Protein AF-A0A936LSL5-F1 (afdb_monomer)

Mean predicted aligned error: 11.18 Å

Structure (mmCIF, N/CA/C/O backbone):
data_AF-A0A936LSL5-F1
#
_entry.id   AF-A0A936LSL5-F1
#
loop_
_atom_site.group_PDB
_atom_site.id
_atom_site.type_symbol
_atom_site.label_atom_id
_atom_site.label_alt_id
_atom_site.label_comp_id
_atom_site.label_asym_id
_atom_site.label_entity_id
_atom_site.label_seq_id
_atom_site.pdbx_PDB_ins_code
_atom_site.Cartn_x
_atom_site.Cartn_y
_atom_site.Cartn_z
_atom_site.occupancy
_atom_site.B_iso_or_equiv
_atom_site.auth_seq_id
_atom_site.auth_comp_id
_atom_site.auth_asym_id
_atom_site.auth_atom_id
_atom_site.pdbx_PDB_model_num
ATOM 1 N N . MET A 1 1 ? -63.411 39.961 -0.192 1.00 33.59 1 MET A N 1
ATOM 2 C CA . MET A 1 1 ? -64.465 40.059 0.839 1.00 33.59 1 MET A CA 1
ATOM 3 C C . MET A 1 1 ? -64.923 38.645 1.186 1.00 33.59 1 MET A C 1
ATOM 5 O O . MET A 1 1 ? -65.526 38.036 0.323 1.00 33.59 1 MET A O 1
ATOM 9 N N . ARG A 1 2 ? -64.623 38.194 2.422 1.00 32.59 2 ARG A N 1
ATOM 10 C CA . ARG A 1 2 ? -65.237 37.090 3.214 1.00 32.59 2 ARG A CA 1
ATOM 11 C C . ARG A 1 2 ? -65.146 35.628 2.701 1.00 32.59 2 ARG A C 1
ATOM 13 O O . ARG A 1 2 ? -65.226 35.424 1.506 1.00 32.59 2 ARG A O 1
ATOM 20 N N . LEU A 1 3 ? -65.138 34.549 3.505 1.00 36.19 3 LEU A N 1
ATOM 21 C CA . LEU A 1 3 ? -64.730 34.186 4.889 1.00 36.19 3 LEU A CA 1
ATOM 22 C C . LEU A 1 3 ? -65.270 32.749 5.170 1.00 36.19 3 LEU A C 1
ATOM 24 O O . LEU A 1 3 ? -66.393 32.483 4.761 1.00 36.19 3 LEU A O 1
ATOM 28 N N . TYR A 1 4 ? -64.536 31.939 5.960 1.00 38.62 4 TYR A N 1
ATOM 29 C CA . TYR A 1 4 ? -64.978 30.810 6.838 1.00 38.62 4 TYR A CA 1
ATOM 30 C C . TYR A 1 4 ? -65.554 29.495 6.243 1.00 38.62 4 TYR A C 1
ATOM 32 O O . TYR A 1 4 ? -66.247 29.536 5.241 1.00 38.62 4 TYR A O 1
ATOM 40 N N . TRP A 1 5 ? -65.463 28.291 6.846 1.00 34.94 5 TRP A N 1
ATOM 41 C CA . TRP A 1 5 ? -64.572 27.538 7.773 1.00 34.94 5 TRP A CA 1
ATOM 42 C C . TRP A 1 5 ? -65.214 26.125 7.954 1.00 34.94 5 TRP A C 1
ATOM 44 O O . TRP A 1 5 ? -66.433 26.031 7.916 1.00 34.94 5 TRP A O 1
ATOM 54 N N . PHE A 1 6 ? -64.389 25.083 8.167 1.00 34.59 6 PHE A N 1
ATOM 55 C CA . PHE A 1 6 ? -64.556 23.821 8.946 1.00 34.59 6 PHE A CA 1
ATOM 56 C C . PHE A 1 6 ? -65.908 23.066 9.096 1.00 34.59 6 PHE A C 1
ATOM 58 O O . PHE A 1 6 ? -66.923 23.654 9.443 1.00 34.59 6 PHE A O 1
ATOM 65 N N . ILE A 1 7 ? -65.856 21.716 9.080 1.00 29.69 7 ILE A N 1
ATOM 66 C CA . ILE A 1 7 ? -65.974 20.836 10.281 1.00 29.69 7 ILE A CA 1
ATOM 67 C C . ILE A 1 7 ? -65.679 19.360 9.929 1.00 29.69 7 ILE A C 1
ATOM 69 O O . ILE A 1 7 ? -66.137 18.831 8.920 1.00 29.69 7 ILE A O 1
ATOM 73 N N . ALA A 1 8 ? -64.900 18.721 10.808 1.00 30.81 8 ALA A N 1
ATOM 74 C CA . ALA A 1 8 ? -64.526 17.311 10.826 1.00 30.81 8 ALA A CA 1
ATOM 75 C C . ALA A 1 8 ? -65.552 16.462 11.600 1.00 30.81 8 ALA A C 1
ATOM 77 O O . ALA A 1 8 ? -66.074 16.893 12.627 1.00 30.81 8 ALA A O 1
ATOM 78 N N . PHE A 1 9 ? -65.792 15.239 11.124 1.00 30.30 9 PHE A N 1
ATOM 79 C CA . PHE A 1 9 ? -66.600 14.215 11.787 1.00 30.30 9 PHE A CA 1
ATOM 80 C C . PHE A 1 9 ? -65.730 13.408 12.760 1.00 30.30 9 PHE A C 1
ATOM 82 O O . PHE A 1 9 ? -64.718 12.829 12.366 1.00 30.30 9 PHE A O 1
ATOM 89 N N . SER A 1 10 ? -66.138 13.351 14.024 1.00 29.14 10 SER A N 1
ATOM 90 C CA . SER A 1 10 ? -65.614 12.435 15.034 1.00 29.14 10 SER A CA 1
ATOM 91 C C . SER A 1 10 ? -66.342 11.089 14.943 1.00 29.14 10 SER A C 1
ATOM 93 O O . SER A 1 10 ? -67.565 11.025 15.034 1.00 29.14 10 SER A O 1
ATOM 95 N N . CYS A 1 11 ? -65.589 9.998 14.793 1.00 28.84 11 CYS A N 1
ATOM 96 C CA . CYS A 1 11 ? -66.061 8.645 15.084 1.00 28.84 11 CYS A CA 1
ATOM 97 C C . CYS A 1 11 ? -65.315 8.126 16.314 1.00 28.84 11 CYS A C 1
ATOM 99 O O . CYS A 1 11 ? -64.089 8.034 16.328 1.00 28.84 11 CYS A O 1
ATOM 101 N N . LEU A 1 12 ? -66.095 7.832 17.352 1.00 31.09 12 LEU A N 1
ATOM 102 C CA . LEU A 1 12 ? -65.692 7.151 18.574 1.00 31.09 12 LEU A CA 1
ATOM 103 C C . LEU A 1 12 ? -65.270 5.712 18.246 1.00 31.09 12 LEU A C 1
ATOM 105 O O . LEU A 1 12 ? -66.096 4.916 17.808 1.00 31.09 12 LEU A O 1
ATOM 109 N N . TYR A 1 13 ? -64.008 5.379 18.507 1.00 31.16 13 TYR A N 1
ATOM 110 C CA . TYR A 1 13 ? -63.568 4.000 18.709 1.00 31.16 13 TYR A CA 1
ATOM 111 C C . TYR A 1 13 ? -63.513 3.742 20.216 1.00 31.16 13 TYR A C 1
ATOM 113 O O . TYR A 1 13 ? -62.806 4.435 20.948 1.00 31.16 13 TYR A O 1
ATOM 121 N N . PHE A 1 14 ? -64.277 2.754 20.677 1.00 33.00 14 PHE A N 1
ATOM 122 C CA . PHE A 1 14 ? -64.115 2.166 22.002 1.00 33.00 14 PHE A CA 1
ATOM 123 C C . PHE A 1 14 ? -62.754 1.460 22.043 1.00 33.00 14 PHE A C 1
ATOM 125 O O . PHE A 1 14 ? -62.559 0.455 21.365 1.00 33.00 14 PHE A O 1
ATOM 132 N N . ALA A 1 15 ? -61.811 2.001 22.812 1.00 32.03 15 ALA A N 1
ATOM 133 C CA . ALA A 1 15 ? -60.589 1.302 23.180 1.00 32.03 15 ALA A CA 1
ATOM 134 C C . ALA A 1 15 ? -60.827 0.616 24.529 1.00 32.03 15 ALA A C 1
ATOM 136 O O . ALA A 1 15 ? -61.001 1.284 25.549 1.00 32.03 15 ALA A O 1
ATOM 137 N N . GLU A 1 16 ? -60.840 -0.716 24.538 1.00 34.38 16 GLU A N 1
ATOM 138 C CA . GLU A 1 16 ? -60.558 -1.466 25.758 1.00 34.38 16 GLU A CA 1
ATOM 139 C C . GLU A 1 16 ? -59.163 -1.044 26.235 1.00 34.38 16 GLU A C 1
ATOM 141 O O . GLU A 1 16 ? -58.178 -1.169 25.505 1.00 34.38 16 GLU A O 1
ATOM 146 N N . SER A 1 17 ? -59.066 -0.483 27.440 1.00 37.00 17 SER A N 1
ATOM 147 C CA . SER A 1 17 ? -57.780 -0.120 28.026 1.00 37.00 17 SER A CA 1
ATOM 148 C C . SER A 1 17 ? -57.038 -1.394 28.438 1.00 37.00 17 SER A C 1
ATOM 150 O O . SER A 1 17 ? -57.073 -1.804 29.599 1.00 37.00 17 SER A O 1
ATOM 152 N N . THR A 1 18 ? -56.355 -2.047 27.500 1.00 48.03 18 THR A N 1
ATOM 153 C CA . THR A 1 18 ? -55.275 -2.965 27.865 1.00 48.03 18 THR A CA 1
ATOM 154 C C . THR A 1 18 ? -54.198 -2.123 28.533 1.00 48.03 18 THR A C 1
ATOM 156 O O . THR A 1 18 ? -53.602 -1.265 27.882 1.00 48.03 18 THR A O 1
ATOM 159 N N . SER A 1 19 ? -53.981 -2.303 29.835 1.00 50.12 19 SER A N 1
ATOM 160 C CA . SER A 1 19 ? -52.859 -1.661 30.514 1.00 50.12 19 SER A CA 1
ATOM 161 C C . SER A 1 19 ? -51.554 -2.157 29.881 1.00 50.12 19 SER A C 1
ATOM 163 O O . SER A 1 19 ? -51.333 -3.359 29.716 1.00 50.12 19 SER A O 1
ATOM 165 N N . GLN A 1 20 ? -50.721 -1.214 29.451 1.00 69.62 20 GLN A N 1
ATOM 166 C CA . GLN A 1 20 ? -49.483 -1.461 28.719 1.00 69.62 20 GLN A CA 1
ATOM 167 C C . GLN A 1 20 ? -48.335 -0.807 29.490 1.00 69.62 20 GLN A C 1
ATOM 169 O O . GLN A 1 20 ? -48.464 0.338 29.922 1.00 69.62 20 GLN A O 1
ATOM 174 N N . GLY A 1 21 ? -47.242 -1.543 29.689 1.00 76.75 21 GLY A N 1
ATOM 175 C CA . GLY A 1 21 ? -46.020 -1.036 30.318 1.00 76.75 21 GLY A CA 1
ATOM 176 C C . GLY A 1 21 ? -44.911 -0.854 29.285 1.00 76.75 21 GLY A C 1
ATOM 177 O O . GLY A 1 21 ? -44.842 -1.604 28.307 1.00 76.75 21 GLY A O 1
ATOM 178 N N . LYS A 1 22 ? -44.031 0.127 29.493 1.00 88.94 22 LYS A N 1
ATOM 179 C CA . LYS A 1 22 ? -42.814 0.298 28.691 1.00 88.94 22 LYS A CA 1
ATOM 180 C C . LYS A 1 22 ? -41.751 -0.705 29.144 1.00 88.94 22 LYS A C 1
ATOM 182 O O . LYS A 1 22 ? -41.465 -0.799 30.336 1.00 88.94 22 LYS A O 1
ATOM 187 N N . LEU A 1 23 ? -41.125 -1.416 28.210 1.00 90.38 23 LEU A N 1
ATOM 188 C CA . LEU A 1 23 ? -39.948 -2.244 28.488 1.00 90.38 23 LEU A CA 1
ATOM 189 C C . LEU A 1 23 ? -38.688 -1.510 28.036 1.00 90.38 23 LEU A C 1
ATOM 191 O O . LEU A 1 23 ? -38.592 -1.061 26.894 1.00 90.38 23 LEU A O 1
ATOM 195 N N . ILE A 1 24 ? -37.718 -1.407 28.935 1.00 92.81 24 ILE A N 1
ATOM 196 C CA . ILE A 1 24 ? -36.381 -0.892 28.664 1.00 92.81 24 ILE A CA 1
ATOM 197 C C . ILE A 1 24 ? -35.403 -2.036 28.918 1.00 92.81 24 ILE A C 1
ATOM 199 O O . ILE A 1 24 ? -35.334 -2.553 30.032 1.00 92.81 24 ILE A O 1
ATOM 203 N N . LEU A 1 25 ? -34.653 -2.436 27.898 1.00 92.69 25 LEU A N 1
ATOM 204 C CA . LEU A 1 25 ? -33.562 -3.393 28.049 1.00 92.69 25 LEU A CA 1
ATOM 205 C C . LEU A 1 25 ? -32.244 -2.644 27.933 1.00 92.69 25 LEU A C 1
ATOM 207 O O . LEU A 1 25 ? -32.040 -1.890 26.987 1.00 92.69 25 LEU A O 1
ATOM 211 N N . GLN A 1 26 ? -31.370 -2.854 28.906 1.00 94.31 26 GLN A N 1
ATOM 212 C CA . GLN A 1 26 ? -29.969 -2.463 28.852 1.00 94.31 26 GLN A CA 1
ATOM 213 C C . GLN A 1 26 ? -29.173 -3.729 28.541 1.00 94.31 26 GLN A C 1
ATOM 215 O O . GLN A 1 26 ? -29.313 -4.706 29.274 1.00 94.31 26 GLN A O 1
ATOM 220 N N . ILE A 1 27 ? -28.388 -3.742 27.467 1.00 90.56 27 ILE A N 1
ATOM 221 C CA . ILE A 1 27 ? -27.631 -4.920 27.037 1.00 90.56 27 ILE A CA 1
ATOM 222 C C . ILE A 1 27 ? -26.148 -4.578 26.983 1.00 90.56 27 ILE A C 1
ATOM 224 O O . ILE A 1 27 ? -25.691 -3.865 26.088 1.00 90.56 27 ILE A O 1
ATOM 228 N N . ASP A 1 28 ? -25.403 -5.127 27.935 1.00 87.62 28 ASP A N 1
ATOM 229 C CA . ASP A 1 28 ? -23.969 -4.901 28.085 1.00 87.62 28 ASP A CA 1
ATOM 230 C C . ASP A 1 28 ? -23.212 -6.235 28.113 1.00 87.62 28 ASP A C 1
ATOM 232 O O . ASP A 1 28 ? -23.801 -7.312 28.232 1.00 87.62 28 ASP A O 1
ATOM 236 N N . ASP A 1 29 ? -21.891 -6.180 27.987 1.00 80.25 29 ASP A N 1
ATOM 237 C CA . ASP A 1 29 ? -21.033 -7.310 28.318 1.00 80.25 29 ASP A CA 1
ATOM 238 C C . ASP A 1 29 ? -20.763 -7.412 29.831 1.00 80.25 29 ASP A C 1
ATOM 240 O O . ASP A 1 29 ? -21.242 -6.610 30.641 1.00 80.25 29 ASP A O 1
ATOM 244 N N . MET A 1 30 ? -19.996 -8.431 30.222 1.00 77.75 30 MET A N 1
ATOM 245 C CA . MET A 1 30 ? -19.617 -8.674 31.620 1.00 77.75 30 MET A CA 1
ATOM 246 C C . MET A 1 30 ? -18.790 -7.528 32.239 1.00 77.75 30 MET A C 1
ATOM 248 O O . MET A 1 30 ? -18.755 -7.410 33.463 1.00 77.75 30 MET A O 1
ATOM 252 N N . ASP A 1 31 ? -18.196 -6.655 31.417 1.00 68.44 31 ASP A N 1
ATOM 253 C CA . ASP A 1 31 ? -17.404 -5.488 31.824 1.00 68.44 31 ASP A CA 1
ATOM 254 C C . ASP A 1 31 ? -18.213 -4.173 31.778 1.00 68.44 31 ASP A C 1
ATOM 256 O O . ASP A 1 31 ? -17.691 -3.083 32.044 1.00 68.44 31 ASP A O 1
ATOM 260 N N . ASN A 1 32 ? -19.523 -4.266 31.518 1.00 76.50 32 ASN A N 1
ATOM 261 C CA . ASN A 1 32 ? -20.455 -3.154 31.314 1.00 76.50 32 ASN A CA 1
ATOM 262 C C . ASN A 1 32 ? -20.155 -2.304 30.065 1.00 76.50 32 ASN A C 1
ATOM 264 O O . ASN A 1 32 ? -20.473 -1.109 30.042 1.00 76.50 32 ASN A O 1
ATOM 268 N N . ALA A 1 33 ? -19.520 -2.873 29.038 1.00 68.69 33 ALA A N 1
ATOM 269 C CA . ALA A 1 33 ? -19.453 -2.237 27.730 1.00 68.69 33 ALA A CA 1
ATOM 270 C C . ALA A 1 33 ? -20.728 -2.562 26.927 1.00 68.69 33 ALA A C 1
ATOM 272 O O . ALA A 1 33 ? -21.125 -3.725 26.840 1.00 68.69 33 ALA A O 1
ATOM 273 N N . PRO A 1 34 ? -21.371 -1.563 26.305 1.00 75.19 34 PRO A N 1
ATOM 274 C CA . PRO A 1 34 ? -22.658 -1.764 25.655 1.00 75.19 34 PRO A CA 1
ATOM 275 C C . PRO A 1 34 ? -22.556 -2.592 24.374 1.00 75.19 34 PRO A C 1
ATOM 277 O O . PRO A 1 34 ? -21.627 -2.417 23.577 1.00 75.19 34 PRO A O 1
ATOM 280 N N . PHE A 1 35 ? -23.550 -3.450 24.136 1.00 76.06 35 PHE A N 1
ATOM 281 C CA . PHE A 1 35 ? -23.786 -4.048 22.823 1.00 76.06 35 PHE A CA 1
ATOM 282 C C . PHE A 1 35 ? -24.622 -3.096 21.976 1.00 76.06 35 PHE A C 1
ATOM 284 O O . PHE A 1 35 ? -25.799 -2.877 22.248 1.00 76.06 35 PHE A O 1
ATOM 291 N N . GLN A 1 36 ? -24.011 -2.523 20.943 1.00 77.25 36 GLN A N 1
ATOM 292 C CA . GLN A 1 36 ? -24.624 -1.495 20.104 1.00 77.25 36 GLN A CA 1
ATOM 293 C C . GLN A 1 36 ? -25.173 -2.098 18.812 1.00 77.25 36 GLN A C 1
ATOM 295 O O . GLN A 1 36 ? -24.526 -2.956 18.213 1.00 77.25 36 GLN A O 1
ATOM 300 N N . ASN A 1 37 ? -26.321 -1.593 18.356 1.00 77.06 37 ASN A N 1
ATOM 301 C CA . ASN A 1 37 ? -26.946 -1.953 17.086 1.00 77.06 37 ASN A CA 1
ATOM 302 C C . ASN A 1 37 ? -27.209 -3.462 16.910 1.00 77.06 37 ASN A C 1
ATOM 304 O O . ASN A 1 37 ? -27.134 -3.974 15.794 1.00 77.06 37 ASN A O 1
ATOM 308 N N . ILE A 1 38 ? -27.507 -4.169 18.004 1.00 77.69 38 ILE A N 1
ATOM 309 C CA . ILE A 1 38 ? -27.928 -5.577 17.971 1.00 77.69 38 ILE A CA 1
ATOM 310 C C . ILE A 1 38 ? -29.455 -5.666 17.970 1.00 77.69 38 ILE A C 1
ATOM 312 O O . ILE A 1 38 ? -30.121 -4.833 18.593 1.00 77.69 38 ILE A O 1
ATOM 316 N N . GLU A 1 39 ? -30.013 -6.635 17.243 1.00 90.44 39 GLU A N 1
ATOM 317 C CA . GLU A 1 39 ? -31.463 -6.795 17.114 1.00 90.44 39 GLU A CA 1
ATOM 318 C C . GLU A 1 39 ? -32.031 -7.475 18.364 1.00 90.44 39 GLU A C 1
ATOM 320 O O . GLU A 1 39 ? -31.536 -8.499 18.834 1.00 90.44 39 GLU A O 1
ATOM 325 N N . VAL A 1 40 ? -33.102 -6.904 18.906 1.00 91.44 40 VAL A N 1
ATOM 326 C CA . VAL A 1 40 ? -33.863 -7.490 20.005 1.00 91.44 40 VAL A CA 1
ATOM 327 C C . VAL A 1 40 ? -35.307 -7.646 19.567 1.00 91.44 40 VAL A C 1
ATOM 329 O O . VAL A 1 40 ? -35.948 -6.677 19.155 1.00 91.44 40 VAL A O 1
ATOM 332 N N . GLU A 1 41 ? -35.833 -8.860 19.685 1.00 92.31 41 GLU A N 1
ATOM 333 C CA . GLU A 1 41 ? -37.185 -9.216 19.275 1.00 92.31 41 GLU A CA 1
ATOM 334 C C . GLU A 1 41 ? -38.006 -9.754 20.451 1.00 92.31 41 GLU A C 1
ATOM 336 O O . GLU A 1 41 ? -37.579 -10.658 21.169 1.00 92.31 41 GLU A O 1
ATOM 341 N N . ILE A 1 42 ? -39.233 -9.254 20.612 1.00 90.62 42 ILE A N 1
ATOM 342 C CA . ILE A 1 42 ? -40.256 -9.934 21.416 1.00 90.62 42 ILE A CA 1
ATOM 343 C C . ILE A 1 42 ? -41.004 -10.902 20.505 1.00 90.62 42 ILE A C 1
ATOM 345 O O . ILE A 1 42 ? -41.905 -10.498 19.767 1.00 90.62 42 ILE A O 1
ATOM 349 N N . VAL A 1 43 ? -40.643 -12.182 20.585 1.00 84.44 43 VAL A N 1
ATOM 350 C CA . VAL A 1 43 ? -40.999 -13.216 19.597 1.00 84.44 43 VAL A CA 1
ATOM 351 C C . VAL A 1 43 ? -42.512 -13.346 19.412 1.00 84.44 43 VAL A C 1
ATOM 353 O O . VAL A 1 43 ? -43.010 -13.375 18.291 1.00 84.44 43 VAL A O 1
ATOM 356 N N . GLN A 1 44 ? -43.276 -13.380 20.508 1.00 88.88 44 GLN A N 1
ATOM 357 C CA . GLN A 1 44 ? -44.735 -13.537 20.446 1.00 88.88 44 GLN A CA 1
ATOM 358 C C . GLN A 1 44 ? -45.451 -12.317 19.850 1.00 88.88 44 GLN A C 1
ATOM 360 O O . GLN A 1 44 ? -46.579 -12.449 19.384 1.00 88.88 44 GLN A O 1
ATOM 365 N N . LEU A 1 45 ? -44.828 -11.135 19.898 1.00 87.00 45 LEU A N 1
ATOM 366 C CA . LEU A 1 45 ? -45.404 -9.886 19.396 1.00 87.00 45 LEU A CA 1
ATOM 367 C C . LEU A 1 45 ? -44.811 -9.462 18.046 1.00 87.00 45 LEU A C 1
ATOM 369 O O . LEU A 1 45 ? -45.302 -8.500 17.463 1.00 87.00 45 LEU A O 1
ATOM 373 N N . GLN A 1 46 ? -43.763 -10.147 17.570 1.00 87.12 46 GLN A N 1
ATOM 374 C CA . GLN A 1 46 ? -43.001 -9.801 16.362 1.00 87.12 46 GLN A CA 1
ATOM 375 C C . GLN A 1 46 ? -42.519 -8.339 16.356 1.00 87.12 46 GLN A C 1
ATOM 377 O O . GLN A 1 46 ? -42.409 -7.694 15.313 1.00 87.12 46 GLN A O 1
ATOM 382 N N . LEU A 1 47 ? -42.255 -7.789 17.544 1.00 86.44 47 LEU A N 1
ATOM 383 C CA . LEU A 1 47 ? -41.739 -6.434 17.709 1.00 86.44 47 LEU A CA 1
ATOM 384 C C . LEU A 1 47 ? -40.219 -6.492 17.754 1.00 86.44 47 LEU A C 1
ATOM 386 O O . LEU A 1 47 ? -39.673 -7.178 18.616 1.00 86.44 47 LEU A O 1
ATOM 390 N N . LYS A 1 48 ? -39.559 -5.734 16.875 1.00 88.56 48 LYS A N 1
ATOM 391 C CA . LYS A 1 48 ? -38.098 -5.668 16.750 1.00 88.56 48 LYS A CA 1
ATOM 392 C C . LYS A 1 48 ? -37.587 -4.263 17.035 1.00 88.56 48 LYS A C 1
ATOM 394 O O . LYS A 1 48 ? -38.140 -3.287 16.525 1.00 88.56 48 LYS A O 1
ATOM 399 N N . VAL A 1 49 ? -36.534 -4.158 17.840 1.00 88.44 49 VAL A N 1
ATOM 400 C CA . VAL A 1 49 ? -35.847 -2.899 18.156 1.00 88.44 49 VAL A CA 1
ATOM 401 C C . VAL A 1 49 ? -34.346 -3.164 18.233 1.00 88.44 49 VAL A C 1
ATOM 403 O O . VAL A 1 49 ? -33.926 -4.172 18.790 1.00 88.44 49 VAL A O 1
ATOM 406 N N . PHE A 1 50 ? 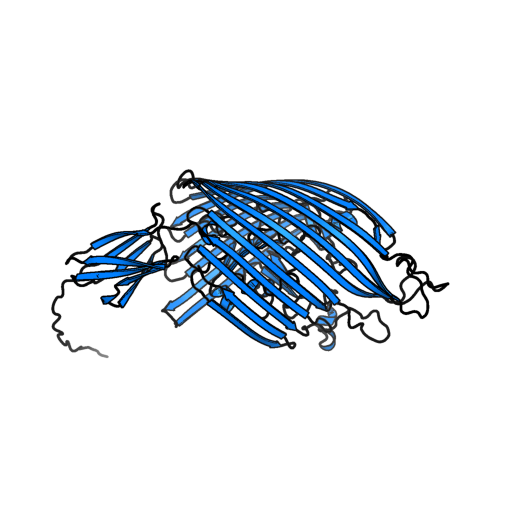-33.537 -2.246 17.709 1.00 80.50 50 PHE A N 1
ATOM 407 C CA . PHE A 1 50 ? -32.080 -2.299 17.832 1.00 80.50 50 PHE A CA 1
ATOM 408 C C . PHE A 1 50 ? -31.606 -1.555 19.081 1.00 80.50 50 PHE A C 1
ATOM 410 O O . PHE A 1 50 ? -32.201 -0.544 19.469 1.00 80.50 50 PHE A O 1
ATOM 417 N N . THR A 1 51 ? -30.530 -2.028 19.707 1.00 82.44 51 THR A N 1
ATOM 418 C CA . THR A 1 51 ? -29.879 -1.287 20.795 1.00 82.44 51 THR A CA 1
ATOM 419 C C . THR A 1 51 ? -29.203 -0.010 20.291 1.00 82.44 51 THR A C 1
ATOM 421 O O . THR A 1 51 ? -28.629 0.033 19.202 1.00 82.44 51 THR A O 1
ATOM 424 N N . ASP A 1 52 ? -29.256 1.050 21.094 1.00 74.56 52 ASP A N 1
ATOM 425 C CA . ASP A 1 52 ? -28.578 2.314 20.818 1.00 74.56 52 ASP A CA 1
ATOM 426 C C . ASP A 1 52 ? -27.074 2.272 21.176 1.00 74.56 52 ASP A C 1
ATOM 428 O O . ASP A 1 52 ? -26.517 1.241 21.555 1.00 74.56 52 ASP A O 1
ATOM 432 N N . LEU A 1 53 ? -26.384 3.416 21.069 1.00 66.56 53 LEU A N 1
ATOM 433 C CA . LEU A 1 53 ? -24.953 3.539 21.399 1.00 66.56 53 LEU A CA 1
ATOM 434 C C . LEU A 1 53 ? -24.632 3.252 22.875 1.00 66.56 53 LEU A C 1
ATOM 436 O O . LEU A 1 53 ? -23.478 2.998 23.224 1.00 66.56 53 LEU A O 1
ATOM 440 N N . LYS A 1 54 ? -25.636 3.317 23.748 1.00 77.69 54 LYS A N 1
ATOM 441 C CA . LYS A 1 54 ? -25.518 2.997 25.167 1.00 77.69 54 LYS A CA 1
ATOM 442 C C . LYS A 1 54 ? -25.953 1.566 25.451 1.00 77.69 54 LYS A C 1
ATOM 444 O O . LYS A 1 54 ? -25.983 1.218 26.617 1.00 77.69 54 LYS A O 1
ATOM 449 N N . GLY A 1 55 ? -26.265 0.750 24.443 1.00 80.75 55 GLY A N 1
ATOM 450 C CA . GLY A 1 55 ? -26.725 -0.627 24.630 1.00 80.75 55 GLY A CA 1
ATOM 451 C C . GLY A 1 55 ? -28.191 -0.725 25.047 1.00 80.75 55 GLY A C 1
ATOM 452 O O . GLY A 1 55 ? -28.644 -1.794 25.448 1.00 80.75 55 GLY A O 1
ATOM 453 N N . GLN A 1 56 ? -28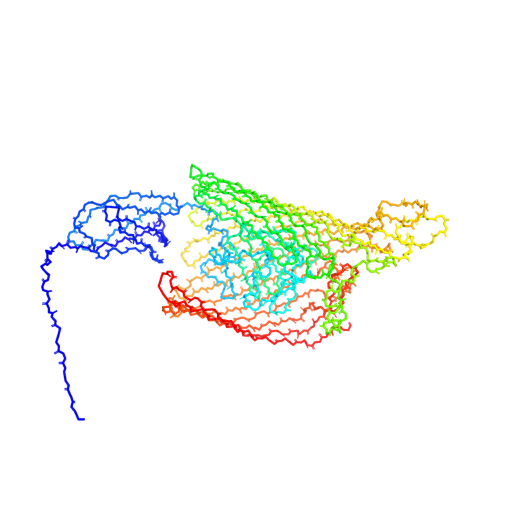.949 0.370 24.966 1.00 93.19 56 GLN A N 1
ATOM 454 C CA . GLN A 1 56 ? -30.336 0.413 25.406 1.00 93.19 56 GLN A CA 1
ATOM 455 C C . GLN A 1 56 ? -31.290 0.183 24.231 1.00 93.19 56 GLN A C 1
ATOM 457 O O . GLN A 1 56 ? -31.162 0.820 23.187 1.00 93.19 56 GLN A O 1
ATOM 462 N N . CYS A 1 57 ? -32.297 -0.672 24.403 1.00 91.75 57 CYS A N 1
ATOM 463 C CA . CYS A 1 57 ? -33.445 -0.740 23.500 1.00 91.75 57 CYS A CA 1
ATOM 464 C C . CYS A 1 57 ? -34.757 -0.556 24.272 1.00 91.75 57 CYS A C 1
ATOM 466 O O . CYS A 1 57 ? -34.885 -0.915 25.446 1.00 91.75 57 CYS A O 1
ATOM 468 N N . ILE A 1 58 ? -35.729 0.088 23.625 1.00 92.75 58 ILE A N 1
ATOM 469 C CA . ILE A 1 58 ? -36.980 0.507 24.259 1.00 92.75 58 ILE A CA 1
ATOM 470 C C . ILE A 1 58 ? -38.156 -0.023 23.451 1.00 92.75 58 ILE A C 1
ATOM 472 O O . ILE A 1 58 ? -38.361 0.387 22.310 1.00 92.75 58 ILE A O 1
ATOM 476 N N . PHE A 1 59 ? -38.988 -0.840 24.091 1.00 91.25 59 PHE A N 1
ATOM 477 C CA . PHE A 1 59 ? -40.309 -1.183 23.588 1.00 91.25 59 PHE A CA 1
ATOM 478 C C . PHE A 1 59 ? -41.349 -0.307 24.293 1.00 91.25 59 PHE A C 1
ATOM 480 O O . PHE A 1 59 ? -41.571 -0.459 25.498 1.00 91.25 59 PHE A O 1
ATOM 487 N N . PRO A 1 60 ? -41.980 0.642 23.582 1.00 82.06 60 PRO A N 1
ATOM 488 C CA . PRO A 1 60 ? -42.793 1.674 24.217 1.00 82.06 60 PRO A CA 1
ATOM 489 C C . PRO A 1 60 ? -44.077 1.130 24.848 1.00 82.06 60 PRO A C 1
ATOM 491 O O . PRO A 1 60 ? -44.579 1.734 25.790 1.00 82.06 60 PRO A O 1
ATOM 494 N N . ILE A 1 61 ? -44.617 0.027 24.322 1.00 85.88 61 ILE A N 1
ATOM 495 C CA . ILE A 1 61 ? -45.946 -0.476 24.667 1.00 85.88 61 ILE A CA 1
ATOM 496 C C . ILE A 1 61 ? -45.955 -2.005 24.607 1.00 85.88 61 ILE A C 1
ATOM 498 O O . ILE A 1 61 ? -46.077 -2.563 23.519 1.00 85.88 61 ILE A O 1
ATOM 502 N N . ILE A 1 62 ? -45.871 -2.679 25.759 1.00 88.00 62 ILE A N 1
ATOM 503 C CA . ILE A 1 62 ? -45.977 -4.142 25.851 1.00 88.00 62 ILE A CA 1
ATOM 504 C C . ILE A 1 62 ? -47.132 -4.535 26.794 1.00 88.00 62 ILE A C 1
ATOM 506 O O . ILE A 1 62 ? -47.187 -4.047 27.929 1.00 88.00 62 ILE A O 1
ATOM 510 N N . PRO A 1 63 ? -48.067 -5.407 26.366 1.00 86.81 63 PRO A N 1
ATOM 511 C CA . PRO A 1 63 ? -49.125 -5.918 27.238 1.00 86.81 63 PRO A CA 1
ATOM 512 C C . PRO A 1 63 ? -48.568 -6.770 28.383 1.00 86.81 63 PRO A C 1
ATOM 514 O O . PRO A 1 63 ? -47.545 -7.435 28.225 1.00 86.81 63 PRO A O 1
ATOM 517 N N . LYS A 1 64 ? -49.271 -6.831 29.518 1.00 89.19 64 LYS A N 1
ATOM 518 C CA . LYS A 1 64 ? -48.913 -7.734 30.624 1.00 89.19 64 LYS A CA 1
ATOM 519 C C . LYS A 1 64 ? -48.842 -9.190 30.139 1.00 89.19 64 LYS A C 1
ATOM 521 O O . LYS A 1 64 ? -49.808 -9.690 29.569 1.00 89.19 64 LYS A O 1
ATOM 526 N N . GLY A 1 65 ? -47.745 -9.890 30.418 1.00 88.56 65 GLY A N 1
ATOM 527 C CA . GLY A 1 65 ? -47.574 -11.276 29.975 1.00 88.56 65 GLY A CA 1
ATOM 528 C C . GLY A 1 65 ? -46.172 -11.828 30.197 1.00 88.56 65 GLY A C 1
ATOM 529 O O . GLY A 1 65 ? -45.285 -11.124 30.670 1.00 88.56 65 GLY A O 1
ATOM 530 N N . VAL A 1 66 ? -45.984 -13.104 29.864 1.00 87.00 66 VAL A N 1
ATOM 531 C CA . VAL A 1 66 ? -44.662 -13.736 29.789 1.00 87.00 66 VAL A CA 1
ATOM 532 C C . VAL A 1 66 ? -44.263 -13.806 28.323 1.00 87.00 66 VAL A C 1
ATOM 534 O O . VAL A 1 66 ? -45.026 -14.313 27.502 1.00 87.00 66 VAL A O 1
ATOM 537 N N . TYR A 1 67 ? -43.072 -13.317 28.009 1.00 89.25 67 TYR A N 1
ATOM 538 C CA . TYR A 1 67 ? -42.558 -13.232 26.651 1.00 89.25 67 TYR A CA 1
ATOM 539 C C . TYR A 1 67 ? -41.202 -13.909 26.530 1.00 89.25 67 TYR A C 1
ATOM 541 O O . TYR A 1 67 ? -40.421 -13.947 27.481 1.00 89.25 67 TYR A O 1
ATOM 549 N N . ALA A 1 68 ? -40.925 -14.415 25.333 1.00 86.69 68 ALA A N 1
ATOM 550 C CA . ALA A 1 68 ? -39.586 -14.777 24.916 1.00 86.69 68 ALA A CA 1
ATOM 551 C C . ALA A 1 68 ? -38.984 -13.561 24.210 1.00 86.69 68 ALA A C 1
ATOM 553 O O . ALA A 1 68 ? -39.558 -13.035 23.255 1.00 86.69 68 ALA A O 1
ATOM 554 N N . VAL A 1 69 ? -37.840 -13.116 24.707 1.00 90.12 69 VAL A N 1
ATOM 555 C CA . VAL A 1 69 ? -37.027 -12.070 24.104 1.00 90.12 69 VAL A CA 1
ATOM 556 C C . VAL A 1 69 ? -35.866 -12.763 23.410 1.00 90.12 69 VAL A C 1
ATOM 558 O O . VAL A 1 69 ? -35.062 -13.417 24.075 1.00 90.12 69 VAL A O 1
ATOM 561 N N . ALA A 1 70 ? -35.815 -12.667 22.088 1.00 89.06 70 ALA A N 1
ATOM 562 C CA . ALA A 1 70 ? -34.682 -13.103 21.289 1.00 89.06 70 ALA A CA 1
ATOM 563 C C . ALA A 1 70 ? -33.719 -11.924 21.147 1.00 89.06 70 ALA A C 1
ATOM 565 O O . ALA A 1 70 ? -34.114 -10.847 20.706 1.00 89.06 70 ALA A O 1
ATOM 566 N N . ILE A 1 71 ? -32.477 -12.113 21.571 1.00 91.38 71 ILE A N 1
ATOM 567 C CA . ILE A 1 71 ? -31.412 -11.126 21.443 1.00 91.38 71 ILE A CA 1
ATOM 568 C C . ILE A 1 71 ? -30.458 -11.682 20.400 1.00 91.38 71 ILE A C 1
ATOM 570 O O . ILE A 1 71 ? -29.693 -12.601 20.693 1.00 91.38 71 ILE A O 1
ATOM 574 N N . ASP A 1 72 ? -30.569 -11.177 19.178 1.00 84.19 72 ASP A N 1
ATOM 575 C CA . ASP A 1 72 ? -29.687 -11.539 18.079 1.00 84.19 72 ASP A CA 1
ATOM 576 C C . ASP A 1 72 ? -28.446 -10.653 18.158 1.00 84.19 72 ASP A C 1
ATOM 578 O O . ASP A 1 72 ? -28.462 -9.459 17.844 1.00 84.19 72 ASP A O 1
ATOM 582 N N . TYR A 1 73 ? -27.383 -11.239 18.694 1.00 79.44 73 TYR A N 1
ATOM 583 C CA . TYR A 1 73 ? -26.100 -10.588 18.867 1.00 79.44 73 TYR A CA 1
ATOM 584 C C . TYR A 1 73 ? -25.067 -11.285 17.989 1.00 79.44 73 TYR A C 1
ATOM 586 O O . TYR A 1 73 ? -25.269 -12.386 17.491 1.00 79.44 73 TYR A O 1
ATOM 594 N N . LEU A 1 74 ? -23.921 -10.635 17.808 1.00 61.91 74 LEU A N 1
ATOM 595 C CA . LEU A 1 74 ? -22.861 -11.050 16.888 1.00 61.91 74 LEU A CA 1
ATOM 596 C C . LEU A 1 74 ? -22.497 -12.556 16.963 1.00 61.91 74 LEU A C 1
ATOM 598 O O . LEU A 1 74 ? -22.084 -13.142 15.971 1.00 61.91 74 LEU A O 1
ATOM 602 N N . TYR A 1 75 ? -22.677 -13.195 18.125 1.00 65.25 75 TYR A N 1
ATOM 603 C CA . TYR A 1 75 ? -22.313 -14.590 18.392 1.00 65.25 75 TYR A CA 1
ATOM 604 C C . TYR A 1 75 ? -23.482 -15.598 18.312 1.00 65.25 75 TYR A C 1
ATOM 606 O O . TYR A 1 75 ? -23.276 -16.772 18.627 1.00 65.25 75 TYR A O 1
ATOM 614 N N . GLY A 1 76 ? -24.686 -15.171 17.917 1.00 68.12 76 GLY A N 1
ATOM 615 C CA . GLY A 1 76 ? -25.888 -16.000 17.790 1.00 68.12 76 GLY A CA 1
ATOM 616 C C . GLY A 1 76 ? -27.128 -15.359 18.420 1.00 68.12 76 GLY A C 1
ATOM 617 O O . GLY A 1 76 ? -27.109 -14.206 18.831 1.00 68.12 76 GLY A O 1
ATOM 618 N N . ILE A 1 77 ? -28.212 -16.126 18.540 1.00 77.50 77 ILE A N 1
ATOM 619 C CA . ILE A 1 77 ? -29.449 -15.657 19.177 1.00 77.50 77 ILE A CA 1
ATOM 620 C C . ILE A 1 77 ? -29.531 -16.227 20.592 1.00 77.50 77 ILE A C 1
ATOM 622 O O . ILE A 1 77 ? -29.600 -17.446 20.771 1.00 77.50 77 ILE A O 1
ATOM 626 N N . GLU A 1 78 ? -29.558 -15.358 21.603 1.00 83.00 78 GLU A N 1
ATOM 627 C CA . GLU A 1 78 ? -29.845 -15.756 22.982 1.00 83.00 78 GLU A CA 1
ATOM 628 C C . GLU A 1 78 ? -31.313 -15.485 23.328 1.00 83.00 78 GLU A C 1
ATOM 630 O O . GLU A 1 78 ? -31.823 -14.378 23.156 1.00 83.00 78 GLU A O 1
ATOM 635 N N . TYR A 1 79 ? -32.003 -16.503 23.846 1.00 83.62 79 TYR A N 1
ATOM 636 C CA . TYR A 1 79 ? -33.394 -16.387 24.272 1.00 83.62 79 TYR A CA 1
ATOM 637 C C . TYR A 1 79 ? -33.481 -16.163 25.784 1.00 83.62 79 TYR A C 1
ATOM 639 O O . TYR A 1 79 ? -32.971 -16.952 26.584 1.00 83.62 79 TYR A O 1
ATOM 647 N N . ARG A 1 80 ? -34.189 -15.109 26.192 1.00 85.50 80 ARG A N 1
ATOM 648 C CA . ARG A 1 80 ? -34.536 -14.825 27.591 1.00 85.50 80 ARG A CA 1
ATOM 649 C C . ARG A 1 80 ? -36.044 -14.878 27.777 1.00 85.50 80 ARG A C 1
ATOM 651 O O . ARG A 1 80 ? -36.799 -14.394 26.944 1.00 85.50 80 ARG A O 1
ATOM 658 N N . THR A 1 81 ? -36.493 -15.446 28.892 1.00 86.06 81 THR A N 1
ATOM 659 C CA . THR A 1 81 ? -37.903 -15.351 29.294 1.00 86.06 81 THR A CA 1
ATOM 660 C C . THR A 1 81 ? -38.076 -14.142 30.199 1.00 86.06 81 THR A C 1
ATOM 662 O O . THR A 1 81 ? -37.322 -13.974 31.156 1.00 86.06 81 THR A O 1
ATOM 665 N N . LEU A 1 82 ? -39.069 -13.309 29.903 1.00 85.25 82 LEU A N 1
ATOM 666 C CA . LEU A 1 82 ? -39.316 -12.052 30.594 1.00 85.25 82 LEU A CA 1
ATOM 667 C C . LEU A 1 82 ? -40.778 -11.961 31.014 1.00 85.25 82 LEU A C 1
ATOM 669 O O . LEU A 1 82 ? -41.671 -12.242 30.218 1.00 85.25 82 LEU A O 1
ATOM 673 N N . TYR A 1 83 ? -41.032 -11.534 32.247 1.00 85.94 83 TYR A N 1
ATOM 674 C CA . TYR A 1 83 ? -42.381 -11.211 32.698 1.00 85.94 83 TYR A CA 1
ATOM 675 C C . TYR A 1 83 ? -42.592 -9.699 32.657 1.00 85.94 83 TYR A C 1
ATOM 677 O O . TYR A 1 83 ? -41.864 -8.957 33.314 1.00 85.94 83 TYR A O 1
ATOM 685 N N . MET A 1 84 ? -43.604 -9.260 31.912 1.00 87.25 84 MET A N 1
ATOM 686 C CA . MET A 1 84 ? -44.039 -7.869 31.858 1.00 87.25 84 MET A CA 1
ATOM 687 C C . MET A 1 84 ? -45.189 -7.621 32.842 1.00 87.25 84 MET A C 1
ATOM 689 O O . MET A 1 84 ? -46.296 -8.130 32.627 1.00 87.25 84 MET A O 1
ATOM 693 N N . PRO A 1 85 ? -44.963 -6.841 33.915 1.00 82.56 85 PRO A N 1
ATOM 694 C CA . PRO A 1 85 ? -46.021 -6.340 34.783 1.00 82.56 85 PRO A CA 1
ATOM 695 C C . PRO A 1 85 ? -46.807 -5.195 34.117 1.00 82.56 85 PRO A C 1
ATOM 697 O O . PRO A 1 85 ? -46.494 -4.741 33.021 1.00 82.56 85 PRO A O 1
ATOM 700 N N . MET A 1 86 ? -47.838 -4.693 34.804 1.00 80.19 86 MET A N 1
ATOM 701 C CA . MET A 1 86 ? -48.641 -3.535 34.363 1.00 80.19 86 MET A CA 1
ATOM 702 C C . MET A 1 86 ? -47.951 -2.184 34.649 1.00 80.19 86 MET A C 1
ATOM 704 O O . MET A 1 86 ? -48.619 -1.190 34.919 1.00 80.19 86 MET A O 1
ATOM 708 N N . SER A 1 87 ? -46.620 -2.159 34.651 1.00 84.25 87 SER A N 1
ATOM 709 C CA . SER A 1 87 ? -45.788 -0.992 34.945 1.00 84.25 87 SER A CA 1
ATOM 710 C C . SER A 1 87 ? -44.550 -0.991 34.057 1.00 84.25 87 SER A C 1
ATOM 712 O O . SER A 1 87 ? -44.134 -2.039 33.553 1.00 84.25 87 SER A O 1
ATOM 714 N N . ASP A 1 88 ? -43.926 0.175 33.915 1.00 86.94 88 ASP A N 1
ATOM 715 C CA . ASP A 1 88 ? -42.639 0.289 33.237 1.00 86.94 88 ASP A CA 1
ATOM 716 C C . ASP A 1 88 ? -41.606 -0.623 33.901 1.00 86.94 88 ASP A C 1
ATOM 718 O O . ASP A 1 88 ? -41.517 -0.713 35.128 1.00 86.94 88 ASP A O 1
ATOM 722 N N . THR A 1 89 ? -40.855 -1.340 33.073 1.00 88.06 89 THR A N 1
ATOM 723 C CA . THR A 1 89 ? -39.925 -2.380 33.504 1.00 88.06 89 THR A CA 1
ATOM 724 C C . THR A 1 89 ? -38.583 -2.147 32.834 1.00 88.06 89 THR A C 1
ATOM 726 O O . THR A 1 89 ? -38.506 -2.031 31.613 1.00 88.06 89 THR A O 1
ATOM 729 N N . SER A 1 90 ? -37.524 -2.064 33.639 1.00 90.62 90 SER A N 1
ATOM 730 C CA . SER A 1 90 ? -36.148 -1.927 33.162 1.00 90.62 90 SER A CA 1
ATOM 731 C C . SER A 1 90 ? -35.366 -3.169 33.544 1.00 90.62 90 SER A C 1
ATOM 733 O O . SER A 1 90 ? -35.332 -3.528 34.720 1.00 90.62 90 SER A O 1
ATOM 735 N N . ILE A 1 91 ? -34.751 -3.829 32.566 1.00 88.69 91 ILE A N 1
ATOM 736 C CA . ILE A 1 91 ? -34.017 -5.077 32.779 1.00 88.69 91 ILE A CA 1
ATOM 737 C C . ILE A 1 91 ? -32.632 -4.949 32.170 1.00 88.69 91 ILE A C 1
ATOM 739 O O . ILE A 1 91 ? -32.460 -4.450 31.061 1.00 88.69 91 ILE A O 1
ATOM 743 N N . HIS A 1 92 ? -31.644 -5.397 32.934 1.00 91.06 92 HIS A N 1
ATOM 744 C CA . HIS A 1 92 ? -30.257 -5.445 32.511 1.00 91.06 92 HIS A CA 1
ATOM 745 C C . HIS A 1 92 ? -29.930 -6.866 32.065 1.00 91.06 92 HIS A C 1
ATOM 747 O O . HIS A 1 92 ? -30.175 -7.822 32.802 1.00 91.06 92 HIS A O 1
ATOM 753 N N . VAL A 1 93 ? -29.427 -7.004 30.845 1.00 89.00 93 VAL A N 1
ATOM 754 C CA . VAL A 1 93 ? -28.999 -8.270 30.262 1.00 89.00 93 VAL A CA 1
ATOM 755 C C . VAL A 1 93 ? -27.498 -8.194 30.038 1.00 89.00 93 VAL A C 1
ATOM 757 O O . VAL A 1 93 ? -27.018 -7.311 29.333 1.00 89.00 93 VAL A O 1
ATOM 760 N N . GLN A 1 94 ? -26.768 -9.135 30.632 1.00 88.25 94 GLN A N 1
ATOM 761 C CA . GLN A 1 94 ? -25.346 -9.314 30.368 1.00 88.25 94 GLN A CA 1
ATOM 762 C C . GLN A 1 94 ? -25.146 -10.453 29.367 1.00 88.25 94 GLN A C 1
ATOM 764 O O . GLN A 1 94 ? -25.697 -11.543 29.554 1.00 88.25 94 GLN A O 1
ATOM 769 N N . LEU A 1 95 ? -24.370 -10.189 28.315 1.00 82.12 95 LEU A N 1
ATOM 770 C CA . LEU A 1 95 ? -23.977 -11.165 27.296 1.00 82.12 95 LEU A CA 1
ATOM 771 C C . LEU A 1 95 ? -22.458 -11.391 27.335 1.00 82.12 95 LEU A C 1
ATOM 773 O O . LEU A 1 95 ? -21.679 -10.475 27.593 1.00 82.12 95 LEU A O 1
ATOM 777 N N . GLU A 1 96 ? -22.003 -12.611 27.046 1.00 70.38 96 GLU A N 1
ATOM 778 C CA . GLU A 1 96 ? -20.565 -12.911 26.985 1.00 70.38 96 GLU A CA 1
ATOM 779 C C . GLU A 1 96 ? -19.978 -12.390 25.657 1.00 70.38 96 GLU A C 1
ATOM 781 O O . GLU A 1 96 ? -20.338 -12.868 24.577 1.00 70.38 96 GLU A O 1
ATOM 786 N N . ARG A 1 97 ? -19.062 -11.413 25.724 1.00 68.75 97 ARG A N 1
ATOM 787 C CA . ARG A 1 97 ? -18.290 -10.938 24.568 1.00 68.75 97 ARG A CA 1
ATOM 788 C C . ARG A 1 97 ? -17.072 -11.839 24.370 1.00 68.75 97 ARG A C 1
ATOM 790 O O . ARG A 1 97 ? -16.354 -12.132 25.322 1.00 68.75 97 ARG A O 1
ATOM 797 N N . ARG A 1 98 ? -16.846 -12.316 23.145 1.00 61.78 98 ARG A N 1
ATOM 798 C CA . ARG A 1 98 ? -15.666 -13.128 22.812 1.00 61.78 98 ARG A CA 1
ATOM 799 C C . ARG A 1 98 ? -14.604 -12.239 22.187 1.00 61.78 98 ARG A C 1
ATOM 801 O O . ARG A 1 98 ? -14.936 -11.332 21.433 1.00 61.78 98 ARG A O 1
ATOM 808 N N . VAL A 1 99 ? -13.336 -12.528 22.463 1.00 52.88 99 VAL A N 1
ATOM 809 C CA . VAL A 1 99 ? -12.208 -11.846 21.820 1.00 52.88 99 VAL A CA 1
ATOM 810 C C . VAL A 1 99 ? -12.160 -12.274 20.348 1.00 52.88 99 VAL A C 1
ATOM 812 O O . VAL A 1 99 ? -11.523 -13.262 19.990 1.00 52.88 99 VAL A O 1
ATOM 815 N N . ALA A 1 100 ? -12.903 -11.571 19.497 1.00 50.81 100 ALA A N 1
ATOM 816 C CA . ALA A 1 100 ? -12.836 -11.713 18.049 1.00 50.81 100 ALA A CA 1
ATOM 817 C C . ALA A 1 100 ? -11.668 -10.880 17.495 1.00 50.81 100 ALA A C 1
ATOM 819 O O . ALA A 1 100 ? -11.336 -9.823 18.036 1.00 50.81 100 ALA A O 1
ATOM 820 N N . PHE A 1 101 ? -11.073 -11.334 16.385 1.00 49.97 101 PHE A N 1
ATOM 821 C CA . PHE A 1 101 ? -10.046 -10.584 15.641 1.00 49.97 101 PHE A CA 1
ATOM 822 C C . PHE A 1 101 ? -10.483 -9.150 15.309 1.00 49.97 101 PHE A C 1
ATOM 824 O O . PHE A 1 101 ? -9.666 -8.224 15.348 1.00 49.97 101 PHE A O 1
ATOM 831 N N . ASP A 1 102 ? -11.784 -8.981 15.064 1.00 45.00 102 ASP A N 1
ATOM 832 C CA . ASP A 1 102 ? -12.426 -7.708 14.755 1.00 45.00 102 ASP A CA 1
ATOM 833 C C . ASP A 1 102 ? -12.187 -6.632 15.812 1.00 45.00 102 ASP A C 1
ATOM 835 O O . ASP A 1 102 ? -12.043 -5.463 15.472 1.00 45.00 102 ASP A O 1
ATOM 839 N N . GLU A 1 103 ? -12.111 -6.971 17.101 1.00 41.97 103 GLU A N 1
ATOM 840 C CA . GLU A 1 103 ? -12.081 -5.925 18.127 1.00 41.97 103 GLU A CA 1
ATOM 841 C C . GLU A 1 103 ? -10.703 -5.296 18.337 1.00 41.97 103 GLU A C 1
ATOM 843 O O . GLU A 1 103 ? -10.640 -4.188 18.874 1.00 41.97 103 GLU A O 1
ATOM 848 N N . ILE A 1 104 ? -9.608 -5.938 17.907 1.00 39.25 104 ILE A N 1
ATOM 849 C CA . ILE A 1 104 ? -8.251 -5.440 18.189 1.00 39.25 104 ILE A CA 1
ATOM 850 C C . ILE A 1 104 ? -7.441 -5.123 16.933 1.00 39.25 104 ILE A C 1
ATOM 852 O O . ILE A 1 104 ? -6.705 -4.147 16.979 1.00 39.25 104 ILE A O 1
ATOM 856 N N . LEU A 1 105 ? -7.633 -5.788 15.788 1.00 39.00 105 LEU A N 1
ATOM 857 C CA . LEU A 1 105 ? -6.946 -5.383 14.544 1.00 39.00 105 LEU A CA 1
ATOM 858 C C . LEU A 1 105 ? -7.516 -4.064 13.983 1.00 39.00 105 LEU A C 1
ATOM 860 O O . LEU A 1 105 ? -6.776 -3.208 13.499 1.00 39.00 105 LEU A O 1
ATOM 864 N N . ILE A 1 106 ? -8.828 -3.845 14.164 1.00 37.56 106 ILE A N 1
ATOM 865 C CA . ILE A 1 106 ? -9.491 -2.556 13.907 1.00 37.56 106 ILE A CA 1
ATOM 866 C C . ILE A 1 106 ? -8.952 -1.481 14.858 1.00 37.56 106 ILE A C 1
ATOM 868 O O . ILE A 1 106 ? -8.767 -0.332 14.459 1.00 37.56 106 ILE A O 1
ATOM 872 N N . ARG A 1 107 ? -8.643 -1.853 16.108 1.00 40.56 107 ARG A N 1
ATOM 873 C CA . ARG A 1 107 ? -8.085 -0.928 17.095 1.00 40.56 107 ARG A CA 1
ATOM 874 C C . ARG A 1 107 ? -6.577 -0.756 16.980 1.00 40.56 107 ARG A C 1
ATOM 876 O O . ARG A 1 107 ? -6.135 0.290 17.397 1.00 40.56 107 ARG A O 1
ATOM 883 N N . SER A 1 108 ? -5.761 -1.669 16.452 1.00 33.53 108 SER A N 1
ATOM 884 C CA . SER A 1 108 ? -4.288 -1.580 16.553 1.00 33.53 108 SER A CA 1
ATOM 885 C C . SER A 1 108 ? -3.697 -0.412 15.748 1.00 33.53 108 SER A C 1
ATOM 887 O O . SER A 1 108 ? -2.754 0.235 16.205 1.00 33.53 108 SER A O 1
ATOM 889 N N . TYR A 1 109 ? -4.308 -0.060 14.610 1.00 37.62 109 TYR A N 1
ATOM 890 C CA . TYR A 1 109 ? -3.884 1.069 13.760 1.00 37.62 109 TYR A CA 1
ATOM 891 C C . TYR A 1 109 ? -4.699 2.345 13.982 1.00 37.62 109 TYR A C 1
ATOM 893 O O . TYR A 1 109 ? -4.165 3.447 13.849 1.00 37.62 109 TYR A O 1
ATOM 901 N N . GLN A 1 110 ? -5.966 2.211 14.379 1.00 39.06 110 GLN A N 1
ATOM 902 C CA . GLN A 1 110 ? -6.827 3.334 14.734 1.00 39.06 110 GLN A CA 1
ATOM 903 C C . GLN A 1 110 ? -6.809 3.515 16.249 1.00 39.06 110 GLN A C 1
ATOM 905 O O . GLN A 1 110 ? -7.238 2.630 16.985 1.00 39.06 110 GLN A O 1
ATOM 910 N N . MET A 1 111 ? -6.322 4.656 16.739 1.00 39.59 111 MET A N 1
ATOM 911 C CA . MET A 1 111 ? -6.434 4.988 18.164 1.00 39.59 111 MET A CA 1
ATOM 912 C C . MET A 1 111 ? -7.862 4.701 18.651 1.00 39.59 111 MET A C 1
ATOM 914 O O . MET A 1 111 ? -8.837 5.021 17.967 1.00 39.59 111 MET A O 1
ATOM 918 N N . GLY A 1 112 ? -7.987 3.999 19.781 1.00 35.88 112 GLY A N 1
ATOM 919 C CA . GLY A 1 112 ? -9.270 3.490 20.253 1.00 35.88 112 GLY A CA 1
ATOM 920 C C . GLY A 1 112 ? -10.331 4.590 20.304 1.00 35.88 112 GLY A C 1
ATOM 921 O O . GLY A 1 112 ? -10.138 5.597 20.969 1.00 35.88 112 GLY A O 1
ATOM 922 N N . ILE A 1 113 ? -11.471 4.396 19.631 1.00 31.91 113 ILE A N 1
ATOM 923 C CA . ILE A 1 113 ? -12.660 5.283 19.621 1.00 31.91 113 ILE A CA 1
ATOM 924 C C . ILE A 1 113 ? -12.418 6.695 19.025 1.00 31.91 113 ILE A C 1
ATOM 926 O O . ILE A 1 113 ? -13.347 7.291 18.482 1.00 31.91 113 ILE A O 1
ATOM 930 N N . THR A 1 114 ? -11.192 7.215 19.022 1.00 40.19 114 THR A N 1
ATOM 931 C CA . THR A 1 114 ? -10.789 8.447 18.339 1.00 40.19 114 THR A CA 1
ATOM 932 C C . THR A 1 114 ? -10.253 8.119 16.953 1.00 40.19 114 THR A C 1
ATOM 934 O O . THR A 1 114 ? -9.048 8.048 16.725 1.00 40.19 114 THR A O 1
ATOM 937 N N . ALA A 1 115 ? -11.166 7.950 15.990 1.00 47.97 115 ALA A N 1
ATOM 938 C CA . ALA A 1 115 ? -10.805 8.059 14.581 1.00 47.97 115 ALA A CA 1
ATOM 939 C C . ALA A 1 115 ? -9.994 9.347 14.402 1.00 47.97 115 ALA A C 1
ATOM 941 O O . ALA A 1 115 ? -10.441 10.403 14.865 1.00 47.97 115 ALA A O 1
ATOM 942 N N . PHE A 1 116 ? -8.812 9.268 13.775 1.00 52.53 116 PHE A N 1
ATOM 943 C CA . PHE A 1 116 ? -8.123 10.485 13.376 1.00 52.53 116 PHE A CA 1
ATOM 944 C C . PHE A 1 116 ? -9.139 11.320 12.581 1.00 52.53 116 PHE A C 1
ATOM 946 O O . PHE A 1 116 ? -9.753 10.824 11.643 1.00 52.53 116 PHE A O 1
ATOM 953 N N . PRO A 1 117 ? -9.381 12.566 12.964 1.00 50.69 117 PRO A N 1
ATOM 954 C CA . PRO A 1 117 ? -10.294 13.471 12.278 1.00 50.69 117 PRO A CA 1
ATOM 955 C C . PRO A 1 117 ? -10.029 13.628 10.774 1.00 50.69 117 PRO A C 1
ATOM 957 O O . PRO A 1 117 ? -10.941 13.790 9.961 1.00 50.69 117 PRO A O 1
ATOM 960 N N . ASN A 1 118 ? -8.757 13.525 10.393 1.00 60.28 118 ASN A N 1
ATOM 961 C CA . ASN A 1 118 ? -8.303 13.529 9.011 1.00 60.28 118 ASN A CA 1
ATOM 962 C C . ASN A 1 118 ? -8.402 12.145 8.335 1.00 60.28 118 ASN A C 1
ATOM 964 O O . ASN A 1 118 ? -8.090 12.040 7.144 1.00 60.28 118 ASN A O 1
ATOM 968 N N . ALA A 1 119 ? -8.854 11.111 9.052 1.00 67.38 119 ALA A N 1
ATOM 969 C CA . ALA A 1 119 ? -9.075 9.786 8.510 1.00 67.38 119 ALA A CA 1
ATOM 970 C C . ALA A 1 119 ? -10.405 9.683 7.764 1.00 67.38 119 ALA A C 1
ATOM 972 O O . ALA A 1 119 ? -11.366 10.427 7.974 1.00 67.38 119 ALA A O 1
ATOM 973 N N . SER A 1 120 ? -10.461 8.756 6.826 1.00 72.56 120 SER A N 1
ATOM 974 C CA . SER A 1 120 ? -11.662 8.402 6.093 1.00 72.56 120 SER A CA 1
ATOM 975 C C . SER A 1 120 ? -11.749 6.894 6.040 1.00 72.56 120 SER A C 1
ATOM 977 O O . SER A 1 120 ? -10.918 6.249 5.409 1.00 72.56 120 SER A O 1
ATOM 979 N N . ASP A 1 121 ? -12.765 6.367 6.711 1.00 73.75 121 ASP A N 1
ATOM 980 C CA . ASP A 1 121 ? -13.054 4.944 6.740 1.00 73.75 121 ASP A CA 1
ATOM 981 C C . ASP A 1 121 ? -14.144 4.626 5.726 1.00 73.75 121 ASP A C 1
ATOM 983 O O . ASP A 1 121 ? -15.236 5.202 5.747 1.00 73.75 121 ASP A O 1
ATOM 987 N N . LEU A 1 122 ? -13.831 3.697 4.835 1.00 73.44 122 LEU A N 1
ATOM 988 C CA . LEU A 1 122 ? -14.758 3.097 3.892 1.00 73.44 122 LEU A CA 1
ATOM 989 C C . LEU A 1 122 ? -14.932 1.646 4.319 1.00 73.44 122 LEU A C 1
ATOM 991 O O . LEU A 1 122 ? -13.953 0.910 4.383 1.00 73.44 122 LEU A O 1
ATOM 995 N N . GLY A 1 123 ? -16.154 1.234 4.641 1.00 71.88 123 GLY A N 1
ATOM 996 C CA . GLY A 1 123 ? -16.439 -0.141 5.042 1.00 71.88 123 GLY A CA 1
ATOM 997 C C . GLY A 1 123 ? -17.873 -0.555 4.739 1.00 71.88 123 GLY A C 1
ATOM 998 O O . GLY A 1 123 ? -18.713 0.292 4.414 1.00 71.88 123 GLY A O 1
ATOM 999 N N . GLY A 1 124 ? -18.141 -1.856 4.851 1.00 67.38 124 GLY A N 1
ATOM 1000 C CA . GLY A 1 124 ? -19.475 -2.439 4.685 1.00 67.38 124 GLY A CA 1
ATOM 1001 C C . GLY A 1 124 ? -20.095 -2.161 3.311 1.00 67.38 124 GLY A C 1
ATOM 1002 O O . GLY A 1 124 ? -19.437 -2.312 2.281 1.00 67.38 124 GLY A O 1
ATOM 1003 N N . GLU A 1 125 ? -21.358 -1.722 3.303 1.00 62.12 125 GLU A N 1
ATOM 1004 C CA . GLU A 1 125 ? -22.138 -1.427 2.088 1.00 62.12 125 GLU A CA 1
ATOM 1005 C C . GLU A 1 125 ? -21.428 -0.461 1.132 1.00 62.12 125 GLU A C 1
ATOM 1007 O O . GLU A 1 125 ? -21.512 -0.637 -0.076 1.00 62.12 125 GLU A O 1
ATOM 1012 N N . ILE A 1 126 ? -20.675 0.522 1.646 1.00 66.50 126 ILE A N 1
ATOM 1013 C CA . ILE A 1 126 ? -19.981 1.498 0.793 1.00 66.50 126 ILE A CA 1
ATOM 1014 C C . ILE A 1 126 ? -18.909 0.810 -0.054 1.00 66.50 126 ILE A C 1
ATOM 1016 O O . ILE A 1 126 ? -18.801 1.103 -1.239 1.00 66.50 126 ILE A O 1
ATOM 1020 N N . LEU A 1 127 ? -18.118 -0.101 0.525 1.00 71.31 127 LEU A N 1
ATOM 1021 C CA . LEU A 1 127 ? -17.140 -0.850 -0.266 1.00 71.31 127 LEU A CA 1
ATOM 1022 C C . LEU A 1 127 ? -17.851 -1.750 -1.278 1.00 71.31 127 LEU A C 1
ATOM 1024 O O . LEU A 1 127 ? -17.472 -1.733 -2.444 1.00 71.31 127 LEU A O 1
ATOM 1028 N N . GLN A 1 128 ? -18.936 -2.420 -0.875 1.00 68.12 128 GLN A N 1
ATOM 1029 C CA . GLN A 1 128 ? -19.720 -3.280 -1.768 1.00 68.12 128 GLN A CA 1
ATOM 1030 C C . GLN A 1 128 ? -20.344 -2.517 -2.949 1.00 68.12 128 GLN A C 1
ATOM 1032 O O . GLN A 1 128 ? -20.285 -2.994 -4.079 1.00 68.12 128 GLN A O 1
ATOM 1037 N N . GLU A 1 129 ? -20.881 -1.314 -2.732 1.00 67.75 129 GLU A N 1
ATOM 1038 C CA . GLU A 1 129 ? -21.386 -0.433 -3.799 1.00 67.75 129 GLU A CA 1
ATOM 1039 C C . GLU A 1 129 ? -20.262 0.089 -4.710 1.00 67.75 129 GLU A C 1
ATOM 1041 O O . GLU A 1 129 ? -20.480 0.410 -5.883 1.00 67.75 129 GLU A O 1
ATOM 1046 N N . LEU A 1 130 ? -19.046 0.193 -4.170 1.00 66.75 130 LEU A N 1
ATOM 1047 C CA . LEU A 1 130 ? -17.863 0.649 -4.884 1.00 66.75 130 LEU A CA 1
ATOM 1048 C C . LEU A 1 130 ? -17.069 -0.485 -5.549 1.00 66.75 130 LEU A C 1
ATOM 1050 O O . LEU A 1 130 ? -16.094 -0.167 -6.233 1.00 66.75 130 LEU A O 1
ATOM 1054 N N . HIS A 1 131 ? -17.483 -1.757 -5.420 1.00 62.72 131 HIS A N 1
ATOM 1055 C CA . HIS A 1 131 ? -16.902 -2.914 -6.117 1.00 62.72 131 HIS A CA 1
ATOM 1056 C C . HIS A 1 131 ? -17.102 -2.796 -7.637 1.00 62.72 131 HIS A C 1
ATOM 1058 O O . HIS A 1 131 ? -17.956 -3.414 -8.266 1.00 62.72 131 HIS A O 1
ATOM 1064 N N . LYS A 1 132 ? -16.297 -1.943 -8.257 1.00 66.19 132 LYS A N 1
ATOM 1065 C CA . LYS A 1 132 ? -16.227 -1.732 -9.699 1.00 66.19 132 LYS A CA 1
ATOM 1066 C C . LYS A 1 132 ? -15.097 -2.590 -10.258 1.00 66.19 132 LYS A C 1
ATOM 1068 O O . LYS A 1 132 ? -14.197 -3.005 -9.533 1.00 66.19 132 LYS A O 1
ATOM 1073 N N . SER A 1 133 ? -15.101 -2.821 -11.563 1.00 72.69 133 SER A N 1
ATOM 1074 C CA . SER A 1 133 ? -13.993 -3.412 -12.318 1.00 72.69 133 SER A CA 1
ATOM 1075 C C . SER A 1 133 ? -12.807 -2.439 -12.414 1.00 72.69 133 SER A C 1
ATOM 1077 O O . SER A 1 133 ? -12.335 -2.144 -13.510 1.00 72.69 133 SER A O 1
ATOM 1079 N N . LYS A 1 134 ? -12.392 -1.854 -11.288 1.00 82.94 134 LYS A N 1
ATOM 1080 C CA . LYS A 1 134 ? -11.311 -0.879 -11.168 1.00 82.94 134 LYS A CA 1
ATOM 1081 C C . LYS A 1 134 ? -10.521 -1.143 -9.898 1.00 82.94 134 LYS A C 1
ATOM 1083 O O . LYS A 1 134 ? -11.053 -1.688 -8.934 1.00 82.94 134 LYS A O 1
ATOM 1088 N N . ASP A 1 135 ? -9.271 -0.722 -9.922 1.00 86.06 135 ASP A N 1
ATOM 1089 C CA . ASP A 1 135 ? -8.339 -0.901 -8.821 1.00 86.06 135 ASP A CA 1
ATOM 1090 C C . ASP A 1 135 ? -8.604 0.058 -7.639 1.00 86.06 135 ASP A C 1
ATOM 1092 O O . ASP A 1 135 ? -9.352 1.040 -7.765 1.00 86.06 135 ASP A O 1
ATOM 1096 N N . ILE A 1 136 ? -7.978 -0.214 -6.487 1.00 87.75 136 ILE A N 1
ATOM 1097 C CA . ILE A 1 136 ? -8.171 0.493 -5.210 1.00 87.75 136 ILE A CA 1
ATOM 1098 C C . ILE A 1 136 ? -8.097 2.014 -5.364 1.00 87.75 136 ILE A C 1
ATOM 1100 O O . ILE A 1 136 ? -9.042 2.680 -4.926 1.00 87.75 136 ILE A O 1
ATOM 1104 N N . PRO A 1 137 ? -7.073 2.611 -6.009 1.00 89.75 137 PRO A N 1
ATOM 1105 C CA . PRO A 1 137 ? -7.007 4.063 -6.138 1.00 89.75 137 PRO A CA 1
ATOM 1106 C C . PRO A 1 137 ? -8.282 4.660 -6.740 1.00 89.75 137 PRO A C 1
ATOM 1108 O O . PRO A 1 137 ? -8.850 5.595 -6.181 1.00 89.75 137 PRO A O 1
ATOM 1111 N N . TYR A 1 138 ? -8.823 4.068 -7.806 1.00 87.75 138 TYR A N 1
ATOM 1112 C CA . TYR A 1 138 ? -10.019 4.581 -8.483 1.00 87.75 138 TYR A CA 1
ATOM 1113 C C . TYR A 1 138 ? -11.299 4.457 -7.657 1.00 87.75 138 TYR A C 1
ATOM 1115 O O . TYR A 1 138 ? -12.214 5.267 -7.830 1.00 87.75 138 TYR A O 1
ATOM 1123 N N . VAL A 1 139 ? -11.368 3.484 -6.749 1.00 82.62 139 VAL A N 1
ATOM 1124 C CA . VAL A 1 139 ? -12.438 3.400 -5.746 1.00 82.62 139 VAL A CA 1
ATOM 1125 C C . VAL A 1 139 ? -12.340 4.558 -4.750 1.00 82.62 139 VAL A C 1
ATOM 1127 O O . VAL A 1 139 ? -13.352 5.135 -4.347 1.00 82.62 139 VAL A O 1
ATOM 1130 N N . LEU A 1 140 ? -11.117 4.961 -4.412 1.00 85.44 140 LEU A N 1
ATOM 1131 C CA . LEU A 1 140 ? -10.823 6.012 -3.444 1.00 85.44 140 LEU A CA 1
ATOM 1132 C C . LEU A 1 140 ? -10.797 7.426 -4.034 1.00 85.44 140 LEU A C 1
ATOM 1134 O O . LEU A 1 140 ? -10.732 8.384 -3.267 1.00 85.44 140 LEU A O 1
ATOM 1138 N N . ALA A 1 141 ? -10.903 7.581 -5.357 1.00 84.69 141 ALA A N 1
ATOM 1139 C CA . ALA A 1 141 ? -10.828 8.870 -6.053 1.00 84.69 141 ALA A CA 1
ATOM 1140 C C . ALA A 1 141 ? -11.862 9.908 -5.568 1.00 84.69 141 ALA A C 1
ATOM 1142 O O . ALA A 1 141 ? -11.656 11.108 -5.711 1.00 84.69 141 ALA A O 1
ATOM 1143 N N . GLY A 1 142 ? -12.978 9.459 -4.980 1.00 77.38 142 GLY A N 1
ATOM 1144 C CA . GLY A 1 142 ? -13.990 10.329 -4.364 1.00 77.38 142 GLY A CA 1
ATOM 1145 C C . GLY A 1 142 ? -13.657 10.800 -2.940 1.00 77.38 142 GLY A C 1
ATOM 1146 O O . GLY A 1 142 ? -14.492 11.442 -2.293 1.00 77.38 142 GLY A O 1
ATOM 1147 N N . SER A 1 143 ? -12.490 10.442 -2.403 1.00 81.31 143 SER A N 1
ATOM 1148 C CA . SER A 1 143 ? -12.042 10.848 -1.070 1.00 81.31 143 SER A CA 1
ATOM 1149 C C . SER A 1 143 ? -11.340 12.212 -1.106 1.00 81.31 143 SER A C 1
ATOM 1151 O O . SER A 1 143 ? -10.609 12.504 -2.050 1.00 81.31 143 SER A O 1
ATOM 1153 N N . PRO A 1 144 ? -11.511 13.062 -0.074 1.00 77.94 144 PRO A N 1
ATOM 1154 C CA . PRO A 1 144 ? -10.853 14.364 -0.031 1.00 77.94 144 PRO A CA 1
ATOM 1155 C C . PRO A 1 144 ? -9.325 14.277 -0.145 1.00 77.94 144 PRO A C 1
ATOM 1157 O O . PRO A 1 144 ? -8.709 13.407 0.460 1.00 77.94 144 PRO A O 1
ATOM 1160 N N . GLY A 1 145 ? -8.694 15.182 -0.888 1.00 79.50 145 GLY A N 1
ATOM 1161 C CA . GLY A 1 145 ? -7.233 15.257 -0.992 1.00 79.50 145 GLY A CA 1
ATOM 1162 C C . GLY A 1 145 ? -6.574 14.059 -1.685 1.00 79.50 145 GLY A C 1
ATOM 1163 O O . GLY A 1 145 ? -5.352 13.941 -1.606 1.00 79.50 145 GLY A O 1
ATOM 1164 N N . VAL A 1 146 ? -7.357 13.191 -2.339 1.00 87.31 146 VAL A N 1
ATOM 1165 C CA . VAL A 1 146 ? -6.877 12.028 -3.094 1.00 87.31 146 VAL A CA 1
ATOM 1166 C C . VAL A 1 146 ? -6.868 12.345 -4.586 1.00 87.31 146 VAL A C 1
ATOM 1168 O O . VAL A 1 146 ? -7.868 12.801 -5.137 1.00 87.31 146 VAL A O 1
ATOM 1171 N N . LEU A 1 147 ? -5.745 12.072 -5.246 1.00 90.06 147 LEU A N 1
ATOM 1172 C CA . LEU A 1 147 ? -5.626 12.057 -6.704 1.00 90.06 147 LEU A CA 1
ATOM 1173 C C . LEU A 1 147 ? -5.177 10.668 -7.149 1.00 90.06 147 LEU A C 1
ATOM 1175 O O . LEU A 1 147 ? -4.467 9.982 -6.414 1.00 90.06 147 LEU A O 1
ATOM 1179 N N . VAL A 1 148 ? -5.599 10.259 -8.341 1.00 92.31 148 VAL A N 1
ATOM 1180 C CA . VAL A 1 148 ? -5.352 8.912 -8.866 1.00 92.31 148 VAL A CA 1
ATOM 1181 C C . VAL A 1 148 ? -4.854 8.980 -10.301 1.00 92.31 148 VAL A C 1
ATOM 1183 O O . VAL A 1 148 ? -5.191 9.916 -11.028 1.00 92.31 148 VAL A O 1
ATOM 1186 N N . SER A 1 149 ? -4.084 7.981 -10.712 1.00 92.12 149 SER A N 1
ATOM 1187 C CA . SER A 1 149 ? -3.593 7.817 -12.083 1.00 92.12 149 SER A CA 1
ATOM 1188 C C . SER A 1 149 ? -3.667 6.352 -12.510 1.00 92.12 149 SER A C 1
ATOM 1190 O O . SER A 1 149 ? -3.736 5.461 -11.665 1.00 92.12 149 SER A O 1
ATOM 1192 N N . SER A 1 150 ? -3.666 6.101 -13.818 1.00 92.94 150 SER A N 1
ATOM 1193 C CA . SER A 1 150 ? -3.585 4.761 -14.404 1.00 92.94 150 SER A CA 1
ATOM 1194 C C . SER A 1 150 ? -2.779 4.828 -15.684 1.00 92.94 150 SER A C 1
ATOM 1196 O O . SER A 1 150 ? -3.109 5.636 -16.553 1.00 92.94 150 SER A O 1
ATOM 1198 N N . ASP A 1 151 ? -1.798 3.946 -15.811 1.00 92.69 151 ASP A N 1
ATOM 1199 C CA . ASP A 1 151 ? -0.910 3.911 -16.975 1.00 92.69 151 ASP A CA 1
ATOM 1200 C C . ASP A 1 151 ? -1.680 3.447 -18.216 1.00 92.69 151 ASP A C 1
ATOM 1202 O O . ASP A 1 151 ? -1.658 4.086 -19.263 1.00 92.69 151 ASP A O 1
ATOM 1206 N N . ALA A 1 152 ? -2.501 2.401 -18.069 1.00 94.00 152 ALA A N 1
ATOM 1207 C CA . ALA A 1 152 ? -3.393 1.920 -19.124 1.00 94.00 152 ALA A CA 1
ATOM 1208 C C . ALA A 1 152 ? -4.608 2.840 -19.378 1.00 94.00 152 ALA A C 1
ATOM 1210 O O . ALA A 1 152 ? -5.396 2.584 -20.291 1.00 94.00 152 ALA A O 1
ATOM 1211 N N . GLY A 1 153 ? -4.805 3.898 -18.579 1.00 92.25 153 GLY A N 1
ATOM 1212 C CA . GLY A 1 153 ? -5.843 4.925 -18.750 1.00 92.25 153 GLY A CA 1
ATOM 1213 C C . GLY A 1 153 ? -7.281 4.514 -18.393 1.00 92.25 153 GLY A C 1
ATOM 1214 O O . GLY A 1 153 ? -8.192 5.341 -18.447 1.00 92.25 153 GLY A O 1
ATOM 1215 N N . ASN A 1 154 ? -7.521 3.261 -18.006 1.00 91.81 154 ASN A N 1
ATOM 1216 C CA . ASN A 1 154 ? -8.851 2.729 -17.678 1.00 91.81 154 ASN A CA 1
ATOM 1217 C C . ASN A 1 154 ? -9.052 2.415 -16.178 1.00 91.81 154 ASN A C 1
ATOM 1219 O O . ASN A 1 154 ? -10.188 2.159 -15.763 1.00 91.81 154 ASN A O 1
ATOM 1223 N N . GLY A 1 155 ? -7.997 2.496 -15.356 1.00 91.94 155 GLY A N 1
ATOM 1224 C CA . GLY A 1 155 ? -8.038 2.194 -13.919 1.00 91.94 155 GLY A CA 1
ATOM 1225 C C . GLY A 1 155 ? -7.898 0.707 -13.587 1.00 91.94 155 GLY A C 1
ATOM 1226 O O . GLY A 1 155 ? -8.451 0.262 -12.581 1.00 91.94 155 GLY A O 1
ATOM 1227 N N . VAL A 1 156 ? -7.213 -0.045 -14.451 1.00 92.75 156 VAL A N 1
ATOM 1228 C CA . VAL A 1 156 ? -6.911 -1.478 -14.322 1.00 92.75 156 VAL A CA 1
ATOM 1229 C C . VAL A 1 156 ? -5.417 -1.676 -14.578 1.00 92.75 156 VAL A C 1
ATOM 1231 O O . VAL A 1 156 ? -4.882 -1.038 -15.481 1.00 92.75 156 VAL A O 1
ATOM 1234 N N . GLY A 1 157 ? -4.757 -2.554 -13.819 1.00 92.19 157 GLY A N 1
ATOM 1235 C CA . GLY A 1 157 ? -3.305 -2.733 -13.905 1.00 92.19 157 GLY A CA 1
ATOM 1236 C C . GLY A 1 157 ? -2.579 -1.705 -13.039 1.00 92.19 157 GLY A C 1
ATOM 1237 O O . GLY A 1 157 ? -3.028 -1.419 -11.931 1.00 92.19 157 GLY A O 1
ATOM 1238 N N . TYR A 1 158 ? -1.500 -1.112 -13.551 1.00 92.69 158 TYR A N 1
ATOM 1239 C CA . TYR A 1 158 ? -0.774 -0.055 -12.847 1.00 92.69 158 TYR A CA 1
ATOM 1240 C C . TYR A 1 158 ? -1.665 1.157 -12.579 1.00 92.69 158 TYR A C 1
ATOM 1242 O O . TYR A 1 158 ? -2.139 1.850 -13.492 1.00 92.69 158 TYR A O 1
ATOM 1250 N N . THR A 1 159 ? -1.898 1.406 -11.292 1.00 93.69 159 THR A N 1
ATOM 1251 C CA . THR A 1 159 ? -2.607 2.578 -10.799 1.00 93.69 159 THR A CA 1
ATOM 1252 C C . THR A 1 159 ? -1.838 3.233 -9.658 1.00 93.69 159 THR A C 1
ATOM 1254 O O . THR A 1 159 ? -1.203 2.571 -8.842 1.00 93.69 159 THR A O 1
ATOM 1257 N N . GLY A 1 160 ? -1.881 4.562 -9.616 1.00 91.12 160 GLY A N 1
ATOM 1258 C CA . GLY A 1 160 ? -1.199 5.371 -8.613 1.00 91.12 160 GLY A CA 1
ATOM 1259 C C . GLY A 1 160 ? -2.187 6.136 -7.745 1.00 91.12 160 GLY A C 1
ATOM 1260 O O . GLY A 1 160 ? -3.283 6.488 -8.191 1.00 91.12 160 GLY A O 1
ATOM 1261 N N . ILE A 1 161 ? -1.782 6.433 -6.510 1.00 91.56 161 ILE A N 1
ATOM 1262 C CA . ILE A 1 161 ? -2.535 7.274 -5.579 1.00 91.56 161 ILE A CA 1
ATOM 1263 C C . ILE A 1 161 ? -1.631 8.356 -4.989 1.00 91.56 161 ILE A C 1
ATOM 1265 O O . ILE A 1 161 ? -0.460 8.116 -4.717 1.00 91.56 161 ILE A O 1
ATOM 1269 N N . ARG A 1 162 ? -2.170 9.563 -4.814 1.00 91.00 162 ARG A N 1
ATOM 1270 C CA . ARG A 1 162 ? -1.477 10.727 -4.248 1.00 91.00 162 ARG A CA 1
ATOM 1271 C C . ARG A 1 162 ? -2.331 11.362 -3.163 1.00 91.00 162 ARG A C 1
ATOM 1273 O O . ARG A 1 162 ? -3.534 11.537 -3.368 1.00 91.00 162 ARG A O 1
ATOM 1280 N N . PHE A 1 163 ? -1.715 11.765 -2.055 1.00 89.44 163 PHE A N 1
ATOM 1281 C CA . PHE A 1 163 ? -2.366 12.477 -0.954 1.00 89.44 163 PHE A CA 1
ATOM 1282 C C . PHE A 1 163 ? -1.791 13.882 -0.840 1.00 89.44 163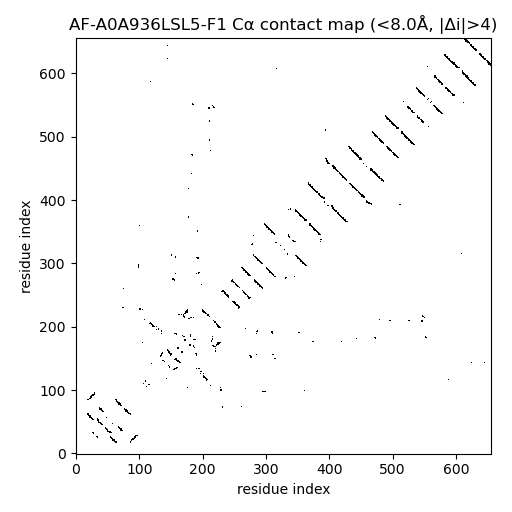 PHE A C 1
ATOM 1284 O O . PHE A 1 163 ? -0.578 14.054 -0.748 1.00 89.44 163 PHE A O 1
ATOM 1291 N N . ARG A 1 164 ? -2.659 14.902 -0.859 1.00 87.12 164 ARG A N 1
ATOM 1292 C CA . ARG A 1 164 ? -2.261 16.321 -0.745 1.00 87.12 164 ARG A CA 1
ATOM 1293 C C . ARG A 1 164 ? -1.120 16.701 -1.704 1.00 87.12 164 ARG A C 1
ATOM 1295 O O . ARG A 1 164 ? -0.213 17.457 -1.354 1.00 87.12 164 ARG A O 1
ATOM 1302 N N . GLY A 1 165 ? -1.148 16.147 -2.917 1.00 85.44 165 GLY A N 1
ATOM 1303 C CA . GLY A 1 165 ? -0.164 16.395 -3.974 1.00 85.44 165 GLY A CA 1
ATOM 1304 C C . GLY A 1 165 ? 1.179 15.668 -3.833 1.00 85.44 165 GLY A C 1
ATOM 1305 O O . GLY A 1 165 ? 1.967 15.728 -4.773 1.00 85.44 165 GLY A O 1
ATOM 1306 N N . LEU A 1 166 ? 1.436 14.963 -2.727 1.00 88.19 166 LEU A N 1
ATOM 1307 C CA . LEU A 1 166 ? 2.627 14.123 -2.589 1.00 88.19 166 LEU A CA 1
ATOM 1308 C C . LEU A 1 166 ? 2.513 12.869 -3.456 1.00 88.19 166 LEU A C 1
ATOM 1310 O O . LEU A 1 166 ? 1.412 12.356 -3.676 1.00 88.19 166 LEU A O 1
ATOM 1314 N N . ASP A 1 167 ? 3.642 12.425 -4.004 1.00 88.19 167 ASP A N 1
ATOM 1315 C CA . ASP A 1 167 ? 3.692 11.266 -4.887 1.00 88.19 167 ASP A CA 1
ATOM 1316 C C . ASP A 1 167 ? 3.510 9.942 -4.120 1.00 88.19 167 ASP A C 1
ATOM 1318 O O . ASP A 1 167 ? 3.558 9.929 -2.885 1.00 88.19 167 ASP A O 1
ATOM 1322 N N . PRO A 1 168 ? 3.244 8.829 -4.831 1.00 89.31 168 PRO A N 1
ATOM 1323 C CA . PRO A 1 168 ? 2.940 7.554 -4.193 1.00 89.31 168 PRO A CA 1
ATOM 1324 C C . PRO A 1 168 ? 4.044 7.035 -3.264 1.00 89.31 168 PRO A C 1
ATOM 1326 O O . PRO A 1 168 ? 3.721 6.301 -2.333 1.00 89.31 168 PRO A O 1
ATOM 1329 N N . SER A 1 169 ? 5.311 7.432 -3.458 1.00 87.94 169 SER A N 1
ATOM 1330 C CA . SER A 1 169 ? 6.415 7.002 -2.587 1.00 87.94 169 SER A CA 1
ATOM 1331 C C . SER A 1 169 ? 6.305 7.578 -1.172 1.00 87.94 169 SER A C 1
ATOM 1333 O O . SER A 1 169 ? 6.888 7.049 -0.228 1.00 87.94 169 SER A O 1
ATOM 1335 N N . HIS A 1 170 ? 5.541 8.660 -0.983 1.00 89.75 170 HIS A N 1
ATOM 1336 C CA . HIS A 1 170 ? 5.240 9.272 0.317 1.00 89.75 170 HIS A CA 1
ATOM 1337 C C . HIS A 1 170 ? 3.912 8.807 0.902 1.00 89.75 170 HIS A C 1
ATOM 1339 O O . HIS A 1 170 ? 3.355 9.520 1.737 1.00 89.75 170 HIS A O 1
ATOM 1345 N N . ILE A 1 171 ? 3.390 7.652 0.486 1.00 90.44 171 ILE A N 1
ATOM 1346 C CA . ILE A 1 171 ? 2.172 7.060 1.043 1.00 90.44 171 ILE A CA 1
ATOM 1347 C C . ILE A 1 171 ? 2.478 5.642 1.499 1.00 90.44 171 ILE A C 1
ATOM 1349 O O . ILE A 1 171 ? 2.930 4.807 0.724 1.00 90.44 171 ILE A O 1
ATOM 1353 N N . GLN A 1 172 ? 2.187 5.354 2.766 1.00 90.31 172 GLN A N 1
ATOM 1354 C CA . GLN A 1 172 ? 2.414 4.025 3.318 1.00 90.31 172 GLN A CA 1
ATOM 1355 C C . GLN A 1 172 ? 1.136 3.198 3.221 1.00 90.31 172 GLN A C 1
ATOM 1357 O O . GLN A 1 172 ? 0.092 3.605 3.733 1.00 90.31 172 GLN A O 1
ATOM 1362 N N . LEU A 1 173 ? 1.231 2.013 2.631 1.00 91.56 173 LEU A N 1
ATOM 1363 C CA . LEU A 1 173 ? 0.155 1.034 2.569 1.00 91.56 173 LEU A CA 1
ATOM 1364 C C . LEU A 1 173 ? 0.438 -0.115 3.535 1.00 91.56 173 LEU A C 1
ATOM 1366 O O . LEU A 1 173 ? 1.549 -0.652 3.567 1.00 91.56 173 LEU A O 1
ATOM 1370 N N . THR A 1 174 ? -0.576 -0.525 4.298 1.00 91.94 174 THR A N 1
ATOM 1371 C CA . THR A 1 174 ? -0.542 -1.799 5.022 1.00 91.94 174 THR A CA 1
ATOM 1372 C C . THR A 1 174 ? -1.722 -2.683 4.657 1.00 91.94 174 THR A C 1
ATOM 1374 O O . THR A 1 174 ? -2.823 -2.201 4.382 1.00 91.94 174 THR A O 1
ATOM 1377 N N . ILE A 1 175 ? -1.493 -3.994 4.701 1.00 91.69 175 ILE A N 1
ATOM 1378 C CA . ILE A 1 175 ? -2.544 -5.008 4.624 1.00 91.69 175 ILE A CA 1
ATOM 1379 C C . ILE A 1 175 ? -2.557 -5.732 5.958 1.00 91.69 175 ILE A C 1
ATOM 1381 O O . ILE A 1 175 ? -1.569 -6.357 6.340 1.00 91.69 175 ILE A O 1
ATOM 1385 N N . ASN A 1 176 ? -3.665 -5.630 6.689 1.00 89.56 176 ASN A N 1
ATOM 1386 C CA . ASN A 1 176 ? -3.787 -6.161 8.047 1.00 89.56 176 ASN A CA 1
ATOM 1387 C C . ASN A 1 176 ? -2.654 -5.688 8.977 1.00 89.56 176 ASN A C 1
ATOM 1389 O O . ASN A 1 176 ? -2.231 -6.419 9.874 1.00 89.56 176 ASN A O 1
ATOM 1393 N N . GLY A 1 177 ? -2.140 -4.477 8.741 1.00 87.25 177 GLY A N 1
ATOM 1394 C CA . GLY A 1 177 ? -1.065 -3.897 9.530 1.00 87.25 177 GLY A CA 1
ATOM 1395 C C . GLY A 1 177 ? 0.364 -4.260 9.133 1.00 87.25 177 GLY A C 1
ATOM 1396 O O . GLY A 1 177 ? 1.322 -3.707 9.680 1.00 87.25 177 GLY A O 1
ATOM 1397 N N . ILE A 1 178 ? 0.524 -5.168 8.178 1.00 93.12 178 ILE A N 1
ATOM 1398 C CA . ILE A 1 178 ? 1.824 -5.534 7.622 1.00 93.12 178 ILE A CA 1
ATOM 1399 C C . ILE A 1 178 ? 2.182 -4.508 6.541 1.00 93.12 178 ILE A C 1
ATOM 1401 O O . ILE A 1 178 ? 1.335 -4.261 5.676 1.00 93.12 178 ILE A O 1
ATOM 1405 N N . PRO A 1 179 ? 3.388 -3.907 6.561 1.00 93.19 179 PRO A N 1
ATOM 1406 C CA . PRO A 1 179 ? 3.835 -3.021 5.491 1.00 93.19 179 PRO A CA 1
ATOM 1407 C C . PRO A 1 179 ? 3.765 -3.733 4.139 1.00 93.19 179 PRO A C 1
ATOM 1409 O O . PRO A 1 179 ? 4.320 -4.817 3.980 1.00 93.19 179 PRO A O 1
ATOM 1412 N N . PHE A 1 180 ? 3.054 -3.127 3.193 1.00 93.56 180 PHE A N 1
ATOM 1413 C CA . PHE A 1 180 ? 2.993 -3.585 1.804 1.00 93.56 180 PHE A CA 1
ATOM 1414 C C . PHE A 1 180 ? 3.854 -2.720 0.884 1.00 93.56 180 PHE A C 1
ATOM 1416 O O . PHE A 1 180 ? 4.329 -3.183 -0.145 1.00 93.56 180 PHE A O 1
ATOM 1423 N N . THR A 1 181 ? 4.051 -1.460 1.267 1.00 90.50 181 THR A N 1
ATOM 1424 C CA . THR A 1 181 ? 4.982 -0.552 0.608 1.00 90.50 181 THR A CA 1
ATOM 1425 C C . THR A 1 181 ? 6.353 -1.207 0.442 1.00 90.50 181 THR A C 1
ATOM 1427 O O . THR A 1 181 ? 6.926 -1.694 1.419 1.00 90.50 181 THR A O 1
ATOM 1430 N N . ASP A 1 182 ? 6.855 -1.208 -0.790 1.00 91.88 182 ASP A N 1
ATOM 1431 C CA . ASP A 1 182 ? 8.097 -1.872 -1.162 1.00 91.88 182 ASP A CA 1
ATOM 1432 C C . ASP A 1 182 ? 9.300 -1.314 -0.383 1.00 91.88 182 ASP A C 1
ATOM 1434 O O . ASP A 1 182 ? 9.424 -0.110 -0.152 1.00 91.88 182 ASP A O 1
ATOM 1438 N N . ALA A 1 183 ? 10.205 -2.194 0.040 1.00 91.44 183 ALA A N 1
ATOM 1439 C CA . ALA A 1 183 ? 11.284 -1.831 0.954 1.00 91.44 183 ALA A CA 1
ATOM 1440 C C . ALA A 1 183 ? 12.360 -0.939 0.305 1.00 91.44 183 ALA A C 1
ATOM 1442 O O . ALA A 1 183 ? 13.048 -0.195 1.020 1.00 91.44 183 ALA A O 1
ATOM 1443 N N . GLU A 1 184 ? 12.508 -1.015 -1.020 1.00 90.38 184 GLU A N 1
ATOM 1444 C CA . GLU A 1 184 ? 13.551 -0.337 -1.790 1.00 90.38 184 GLU A CA 1
ATOM 1445 C C . GLU A 1 184 ? 13.054 0.964 -2.422 1.00 90.38 184 GLU A C 1
ATOM 1447 O O . GLU A 1 184 ? 13.694 2.003 -2.248 1.00 90.38 184 GLU A O 1
ATOM 1452 N N . SER A 1 185 ? 11.913 0.911 -3.115 1.00 87.38 185 SER A N 1
ATOM 1453 C CA . SER A 1 185 ? 11.290 2.029 -3.845 1.00 87.38 185 SER A CA 1
ATOM 1454 C C . SER A 1 185 ? 10.308 2.842 -3.000 1.00 87.38 185 SER A C 1
ATOM 1456 O O . SER A 1 185 ? 10.019 3.996 -3.306 1.00 87.38 185 SER A O 1
ATOM 1458 N N . SER A 1 186 ? 9.765 2.238 -1.938 1.00 88.19 186 SER A N 1
ATOM 1459 C CA . SER A 1 186 ? 8.630 2.765 -1.168 1.00 88.19 186 SER A CA 1
ATOM 1460 C C . SER A 1 186 ? 7.369 3.059 -1.978 1.00 88.19 186 SER A C 1
ATOM 1462 O O . SER A 1 186 ? 6.486 3.784 -1.518 1.00 88.19 186 SER A O 1
ATOM 1464 N N . LEU A 1 187 ? 7.238 2.455 -3.157 1.00 89.75 187 LEU A N 1
ATOM 1465 C CA . LEU A 1 187 ? 5.997 2.440 -3.918 1.00 89.75 187 LEU A CA 1
ATOM 1466 C C . LEU A 1 187 ? 5.092 1.299 -3.437 1.00 89.75 187 LEU A C 1
ATOM 1468 O O . LEU A 1 187 ? 5.525 0.357 -2.776 1.00 89.75 187 LEU A O 1
ATOM 1472 N N . SER A 1 188 ? 3.799 1.402 -3.736 1.00 91.38 188 SER A N 1
ATOM 1473 C CA . SER A 1 188 ? 2.830 0.332 -3.483 1.00 91.38 188 SER A CA 1
ATOM 1474 C C . SER A 1 188 ? 2.226 -0.103 -4.811 1.00 91.38 188 SER A C 1
ATOM 1476 O O . SER A 1 188 ? 1.506 0.669 -5.445 1.00 91.38 188 SER A O 1
ATOM 1478 N N . TYR A 1 189 ? 2.519 -1.333 -5.221 1.00 92.88 189 TYR A N 1
ATOM 1479 C CA . TYR A 1 189 ? 2.065 -1.904 -6.485 1.00 92.88 189 TYR A CA 1
ATOM 1480 C C . TYR A 1 189 ? 0.730 -2.627 -6.286 1.00 92.88 189 TYR A C 1
ATOM 1482 O O . TYR A 1 189 ? 0.678 -3.808 -5.964 1.00 92.88 189 TYR A O 1
ATOM 1490 N N . PHE A 1 190 ? -0.386 -1.909 -6.448 1.00 93.62 190 PHE A N 1
ATOM 1491 C CA . PHE A 1 190 ? -1.730 -2.497 -6.312 1.00 93.62 190 PHE A CA 1
ATOM 1492 C C . PHE A 1 190 ? -1.990 -3.631 -7.314 1.00 93.62 190 PHE A C 1
ATOM 1494 O O . PHE A 1 190 ? -2.746 -4.562 -7.028 1.00 93.62 190 PHE A O 1
ATOM 1501 N N . VAL A 1 191 ? -1.310 -3.576 -8.461 1.00 94.25 191 VAL A N 1
ATOM 1502 C CA . VAL A 1 191 ? -1.375 -4.594 -9.506 1.00 94.25 191 VAL A CA 1
ATOM 1503 C C . VAL A 1 191 ? -0.883 -5.972 -9.035 1.00 94.25 191 VAL A C 1
ATOM 1505 O O . VAL A 1 191 ? -1.411 -6.980 -9.503 1.00 94.25 191 VAL A O 1
ATOM 1508 N N . ASP A 1 192 ? 0.004 -6.019 -8.032 1.00 94.94 192 ASP A N 1
ATOM 1509 C CA . ASP A 1 192 ? 0.538 -7.254 -7.431 1.00 94.94 192 ASP A CA 1
ATOM 1510 C C . ASP A 1 192 ? -0.467 -7.962 -6.511 1.00 94.94 192 ASP A C 1
ATOM 1512 O O . ASP A 1 192 ? -0.288 -9.128 -6.162 1.00 94.94 192 ASP A O 1
ATOM 1516 N N . ILE A 1 193 ? -1.534 -7.272 -6.101 1.00 93.94 193 ILE A N 1
ATOM 1517 C CA . ILE A 1 193 ? -2.597 -7.777 -5.217 1.00 93.94 193 ILE A CA 1
ATOM 1518 C C . ILE A 1 193 ? -3.980 -7.518 -5.834 1.00 93.94 193 ILE A C 1
ATOM 1520 O O . ILE A 1 193 ? -4.852 -6.888 -5.218 1.00 93.94 193 ILE A O 1
ATOM 1524 N N . PRO A 1 194 ? -4.221 -7.999 -7.065 1.00 92.56 194 PRO A N 1
ATOM 1525 C CA . PRO A 1 194 ? -5.404 -7.625 -7.814 1.00 92.56 194 PRO A CA 1
ATOM 1526 C C . PRO A 1 194 ? -6.674 -8.068 -7.085 1.00 92.56 194 PRO A C 1
ATOM 1528 O O . PRO A 1 194 ? -6.735 -9.137 -6.476 1.00 92.56 194 PRO A O 1
ATOM 1531 N N . ASP A 1 195 ? -7.715 -7.238 -7.159 1.00 90.44 195 ASP A N 1
ATOM 1532 C CA . ASP A 1 195 ? -9.033 -7.497 -6.563 1.00 90.44 195 ASP A CA 1
ATOM 1533 C C . ASP A 1 195 ? -9.024 -7.798 -5.048 1.00 90.44 195 ASP A C 1
ATOM 1535 O O . ASP A 1 195 ? -9.969 -8.396 -4.526 1.00 90.44 195 ASP A O 1
ATOM 1539 N N . ILE A 1 196 ? -8.000 -7.352 -4.308 1.00 89.50 196 ILE A N 1
ATOM 1540 C CA . ILE A 1 196 ? -7.964 -7.484 -2.841 1.00 89.50 196 ILE A CA 1
ATOM 1541 C C . ILE A 1 196 ? -9.205 -6.864 -2.177 1.00 89.50 196 ILE A C 1
ATOM 1543 O O . ILE A 1 196 ? -9.668 -7.345 -1.140 1.00 89.50 196 ILE A O 1
ATOM 1547 N N . LEU A 1 197 ? -9.801 -5.854 -2.822 1.00 86.38 197 LEU A N 1
ATOM 1548 C CA . LEU A 1 197 ? -11.063 -5.221 -2.435 1.00 86.38 197 LEU A CA 1
ATOM 1549 C C . LEU A 1 197 ? -12.190 -6.217 -2.198 1.00 86.38 197 LEU A C 1
ATOM 1551 O O . LEU A 1 197 ? -12.927 -6.083 -1.230 1.00 86.38 197 LEU A O 1
ATOM 1555 N N . SER A 1 198 ? -12.299 -7.244 -3.037 1.00 85.81 198 SER A N 1
ATOM 1556 C CA . SER A 1 198 ? -13.392 -8.206 -2.938 1.00 85.81 198 SER A CA 1
ATOM 1557 C C . SER A 1 198 ? -13.324 -9.077 -1.674 1.00 85.81 198 SER A C 1
ATOM 1559 O O . SER A 1 198 ? -14.309 -9.729 -1.322 1.00 85.81 198 SER A O 1
ATOM 1561 N N . ASN A 1 199 ? -12.176 -9.094 -0.992 1.00 85.44 199 ASN A N 1
ATOM 1562 C CA . ASN A 1 199 ? -11.979 -9.730 0.314 1.00 85.44 199 ASN A CA 1
ATOM 1563 C C . ASN A 1 199 ? -11.664 -8.696 1.411 1.00 85.44 199 ASN A C 1
ATOM 1565 O O . ASN A 1 199 ? -11.271 -9.063 2.515 1.00 85.44 199 ASN A O 1
ATOM 1569 N N . SER A 1 200 ? -11.801 -7.404 1.103 1.00 85.25 200 SER A N 1
ATOM 1570 C CA . SER A 1 200 ? -11.578 -6.305 2.036 1.00 85.25 200 SER A CA 1
ATOM 1571 C C . SER A 1 200 ? -12.896 -5.838 2.625 1.00 85.25 200 SER A C 1
ATOM 1573 O O . SER A 1 200 ? -13.916 -5.746 1.949 1.00 85.25 200 SER A O 1
ATOM 1575 N N . GLU A 1 201 ? -12.855 -5.501 3.901 1.00 77.38 201 GLU A N 1
ATOM 1576 C CA . GLU A 1 201 ? -14.042 -5.124 4.677 1.00 77.38 201 GLU A CA 1
ATOM 1577 C C . GLU A 1 201 ? -13.979 -3.675 5.117 1.00 77.38 201 GLU A C 1
ATOM 1579 O O . GLU A 1 201 ? -14.997 -3.008 5.331 1.00 77.38 201 GLU A O 1
ATOM 1584 N N . ARG A 1 202 ? -12.749 -3.176 5.223 1.00 79.00 202 ARG A N 1
ATOM 1585 C CA . ARG A 1 202 ? -12.467 -1.793 5.531 1.00 79.00 202 ARG A CA 1
ATOM 1586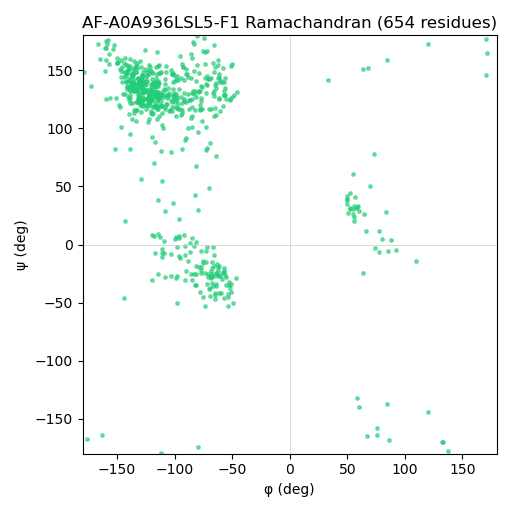 C C . ARG A 1 202 ? -11.215 -1.333 4.809 1.00 79.00 202 ARG A C 1
ATOM 1588 O O . ARG A 1 202 ? -10.213 -2.045 4.759 1.00 79.00 202 ARG A O 1
ATOM 1595 N N . ILE A 1 203 ? -11.285 -0.107 4.309 1.00 84.00 203 ILE A N 1
ATOM 1596 C CA . ILE A 1 203 ? -10.132 0.677 3.894 1.00 84.00 203 ILE A CA 1
ATOM 1597 C C . ILE A 1 203 ? -10.157 1.971 4.685 1.00 84.00 203 ILE A C 1
ATOM 1599 O O . ILE A 1 203 ? -11.143 2.712 4.646 1.00 84.00 203 ILE A O 1
ATOM 1603 N N . SER A 1 204 ? -9.069 2.240 5.388 1.00 83.44 204 SER A N 1
ATOM 1604 C CA . SER A 1 204 ? -8.882 3.478 6.130 1.00 83.44 204 SER A CA 1
ATOM 1605 C C . SER A 1 204 ? -7.814 4.310 5.450 1.00 83.44 204 SER A C 1
ATOM 1607 O O . SER A 1 204 ? -6.711 3.834 5.201 1.00 83.44 204 SER A O 1
ATOM 1609 N N . LEU A 1 205 ? -8.138 5.561 5.151 1.00 83.56 205 LEU A N 1
ATOM 1610 C CA . LEU A 1 205 ? -7.186 6.547 4.653 1.00 83.56 205 LEU A CA 1
ATOM 1611 C C . LEU A 1 205 ? -6.890 7.521 5.772 1.00 83.56 205 LEU A C 1
ATOM 1613 O O . LEU A 1 205 ? -7.827 8.082 6.322 1.00 83.56 205 LEU A O 1
ATOM 1617 N N . ILE A 1 206 ? -5.627 7.764 6.081 1.00 83.12 206 ILE A N 1
ATOM 1618 C CA . ILE A 1 206 ? -5.196 8.760 7.059 1.00 83.12 206 ILE A CA 1
ATOM 1619 C C . ILE A 1 206 ? -4.290 9.727 6.309 1.00 83.12 206 ILE A C 1
ATOM 1621 O O . ILE A 1 206 ? -3.294 9.306 5.741 1.00 83.12 206 ILE A O 1
ATOM 1625 N N . ARG A 1 207 ? -4.631 11.013 6.259 1.00 83.44 207 ARG A N 1
ATOM 1626 C CA . ARG A 1 207 ? -3.821 12.021 5.550 1.00 83.44 207 ARG A CA 1
ATOM 1627 C C . ARG A 1 207 ? -2.846 12.704 6.508 1.00 83.44 207 ARG A C 1
ATOM 1629 O O . ARG A 1 207 ? -3.111 12.766 7.704 1.00 83.44 207 ARG A O 1
ATOM 1636 N N . GLY A 1 208 ? -1.749 13.240 5.980 1.00 79.75 208 GLY A N 1
ATOM 1637 C CA . GLY A 1 208 ? -0.744 13.948 6.780 1.00 79.75 208 GLY A CA 1
ATOM 1638 C C . GLY A 1 208 ? 0.153 13.007 7.585 1.00 79.75 208 GLY A C 1
ATOM 1639 O O . GLY A 1 208 ? 0.302 11.836 7.248 1.00 79.75 208 GLY A O 1
ATOM 1640 N N . ASN A 1 209 ? 0.769 13.517 8.650 1.00 81.25 209 ASN A N 1
ATOM 1641 C CA . ASN A 1 209 ? 1.734 12.756 9.438 1.00 81.25 209 ASN A CA 1
ATOM 1642 C C . ASN A 1 209 ? 1.055 11.605 10.203 1.00 81.25 209 ASN A C 1
ATOM 1644 O O . ASN A 1 209 ? 0.248 11.852 11.106 1.00 81.25 209 ASN A O 1
ATOM 1648 N N . VAL A 1 210 ? 1.417 10.354 9.902 1.00 78.94 210 VAL A N 1
ATOM 1649 C CA . VAL A 1 210 ? 0.921 9.161 10.612 1.00 78.94 210 VAL A CA 1
ATOM 1650 C C . VAL A 1 210 ? 2.085 8.435 11.299 1.00 78.94 210 VAL A C 1
ATOM 1652 O O . VAL A 1 210 ? 2.707 7.557 10.701 1.00 78.94 210 VAL A O 1
ATOM 1655 N N . PRO A 1 211 ? 2.426 8.811 12.540 1.00 70.06 211 PRO A N 1
ATOM 1656 C CA . PRO A 1 211 ? 3.535 8.214 13.277 1.00 70.06 211 PRO A CA 1
ATOM 1657 C C . PRO A 1 211 ? 3.214 6.787 13.734 1.00 70.06 211 PRO A C 1
ATOM 1659 O O . PRO A 1 211 ? 2.062 6.349 13.726 1.00 70.06 211 PRO A O 1
ATOM 1662 N N . ASN A 1 212 ? 4.267 6.085 14.163 1.00 75.88 212 ASN A N 1
ATOM 1663 C CA . ASN A 1 212 ? 4.188 4.788 14.835 1.00 75.88 212 ASN A CA 1
ATOM 1664 C C . ASN A 1 212 ? 3.425 3.730 14.049 1.00 75.88 212 ASN A C 1
ATOM 1666 O O . ASN A 1 212 ? 2.382 3.192 14.453 1.00 75.88 212 ASN A O 1
ATOM 1670 N N . ARG A 1 213 ? 3.996 3.486 12.877 1.00 83.56 213 ARG A N 1
ATOM 1671 C CA . ARG A 1 213 ? 3.630 2.434 11.954 1.00 83.56 213 ARG A CA 1
ATOM 1672 C C . ARG A 1 213 ? 4.920 1.731 11.534 1.00 83.56 213 ARG A C 1
ATOM 1674 O O . ARG A 1 213 ? 5.924 2.417 11.330 1.00 83.56 213 ARG A O 1
ATOM 1681 N N . PRO A 1 214 ? 4.915 0.396 11.435 1.00 81.44 214 PRO A N 1
ATOM 1682 C CA . PRO A 1 214 ? 6.066 -0.350 10.947 1.00 81.44 214 PRO A CA 1
ATOM 1683 C C . PRO A 1 214 ? 6.393 0.014 9.492 1.00 81.44 214 PRO A C 1
ATOM 1685 O O . PRO A 1 214 ? 5.498 0.383 8.733 1.00 81.44 214 PRO A O 1
ATOM 1688 N N . GLY A 1 215 ? 7.656 -0.150 9.092 1.00 83.38 215 GLY A N 1
ATOM 1689 C CA . GLY A 1 215 ? 8.124 0.079 7.721 1.00 83.38 215 GLY A CA 1
ATOM 1690 C C . GLY A 1 215 ? 8.515 1.529 7.425 1.00 83.38 215 GLY A C 1
ATOM 1691 O O . GLY A 1 215 ? 8.660 2.355 8.330 1.00 83.38 215 GLY A O 1
ATOM 1692 N N . THR A 1 216 ? 8.707 1.842 6.140 1.00 81.06 216 THR A N 1
ATOM 1693 C CA . THR A 1 216 ? 9.175 3.168 5.716 1.00 81.06 216 THR A CA 1
ATOM 1694 C C . THR A 1 216 ? 8.137 4.255 6.034 1.00 81.06 216 THR A C 1
ATOM 1696 O O . THR A 1 216 ? 6.969 4.100 5.665 1.00 81.06 216 THR A O 1
ATOM 1699 N N . PRO A 1 217 ? 8.529 5.344 6.728 1.00 82.44 217 PRO A N 1
ATOM 1700 C CA . PRO A 1 217 ? 7.629 6.433 7.091 1.00 82.44 217 PRO A CA 1
ATOM 1701 C C . PRO A 1 217 ? 6.947 7.087 5.886 1.00 82.44 217 PRO A C 1
ATOM 1703 O O . PRO A 1 217 ? 7.503 7.154 4.791 1.00 82.44 217 PRO A O 1
ATOM 1706 N N . SER A 1 218 ? 5.753 7.633 6.115 1.00 80.56 218 SER A N 1
ATOM 1707 C CA . SER A 1 218 ? 4.974 8.326 5.093 1.00 80.56 218 SER A CA 1
ATOM 1708 C C . SER A 1 218 ? 4.678 9.767 5.482 1.00 80.56 218 SER A C 1
ATOM 1710 O O . SER A 1 218 ? 4.162 10.048 6.565 1.00 80.56 218 SER A O 1
ATOM 1712 N N . PHE A 1 219 ? 4.967 10.676 4.553 1.00 84.94 219 PHE A N 1
ATOM 1713 C CA . PHE A 1 219 ? 4.735 12.103 4.736 1.00 84.94 219 PHE A CA 1
ATOM 1714 C C . PHE A 1 219 ? 3.357 12.538 4.239 1.00 84.94 219 PHE A C 1
ATOM 1716 O O . PHE A 1 219 ? 2.790 13.480 4.784 1.00 84.94 219 PHE A O 1
ATOM 1723 N N . GLY A 1 220 ? 2.805 11.868 3.223 1.00 78.12 220 GLY A N 1
ATOM 1724 C CA . GLY A 1 220 ? 1.507 12.204 2.634 1.00 78.12 220 GLY A CA 1
ATOM 1725 C C . GLY A 1 220 ? 0.328 11.574 3.356 1.00 78.12 220 GLY A C 1
ATOM 1726 O O . GLY A 1 220 ? -0.777 12.128 3.338 1.00 78.12 220 GLY A O 1
ATOM 1727 N N . GLY A 1 221 ? 0.564 10.452 4.028 1.00 88.00 221 GLY A N 1
ATOM 1728 C CA . GLY A 1 221 ? -0.443 9.729 4.788 1.00 88.00 221 GLY A CA 1
ATOM 1729 C C . GLY A 1 221 ? -0.386 8.219 4.601 1.00 88.00 221 GLY A C 1
ATOM 1730 O O . GLY A 1 221 ? 0.464 7.671 3.906 1.00 88.00 221 GLY A O 1
ATOM 1731 N N . ALA A 1 222 ? -1.306 7.512 5.226 1.00 88.75 222 ALA A N 1
ATOM 1732 C CA . ALA A 1 222 ? -1.353 6.067 5.191 1.00 88.75 222 ALA A CA 1
ATOM 1733 C C . ALA A 1 222 ? -2.673 5.544 4.629 1.00 88.75 222 ALA A C 1
ATOM 1735 O O . ALA A 1 222 ? -3.718 6.187 4.743 1.00 88.75 222 ALA A O 1
ATOM 1736 N N . MET A 1 223 ? -2.613 4.350 4.055 1.00 88.06 223 MET A N 1
ATOM 1737 C CA . MET A 1 223 ? -3.764 3.533 3.716 1.00 88.06 223 MET A CA 1
ATOM 1738 C C . MET A 1 223 ? -3.655 2.200 4.459 1.00 88.06 223 MET A C 1
ATOM 1740 O O . MET A 1 223 ? -2.607 1.559 4.453 1.00 88.06 223 MET A O 1
ATOM 1744 N N . ASP A 1 224 ? -4.744 1.785 5.093 1.00 86.50 224 ASP A N 1
ATOM 1745 C CA . ASP A 1 224 ? -4.863 0.492 5.761 1.00 86.50 224 ASP A CA 1
ATOM 1746 C C . ASP A 1 224 ? -5.965 -0.317 5.097 1.00 86.50 224 ASP A C 1
ATOM 1748 O O . ASP A 1 224 ? -7.124 0.099 5.098 1.00 86.50 224 ASP A O 1
ATOM 1752 N N . ILE A 1 225 ? -5.609 -1.478 4.553 1.00 88.12 225 ILE A N 1
ATOM 1753 C CA . ILE A 1 225 ? -6.553 -2.453 4.009 1.00 88.12 225 ILE A CA 1
ATOM 1754 C C . ILE A 1 225 ? -6.751 -3.552 5.046 1.00 88.12 225 ILE A C 1
ATOM 1756 O O . ILE A 1 225 ? -5.791 -4.182 5.495 1.00 88.12 225 ILE A O 1
ATOM 1760 N N . GLN A 1 226 ? -8.001 -3.807 5.417 1.00 85.00 226 GLN A N 1
ATOM 1761 C CA . GLN A 1 226 ? -8.358 -4.850 6.373 1.00 85.00 226 GLN A CA 1
ATOM 1762 C C . GLN A 1 226 ? -9.153 -5.950 5.677 1.00 85.00 226 GLN A C 1
ATOM 1764 O O . GLN A 1 226 ? -10.249 -5.713 5.165 1.00 85.00 226 GLN A O 1
ATOM 1769 N N . THR A 1 227 ? -8.599 -7.161 5.707 1.00 87.69 227 THR A N 1
ATOM 1770 C CA . THR A 1 227 ? -9.248 -8.392 5.223 1.00 87.69 227 THR A CA 1
ATOM 1771 C C . THR A 1 227 ? -9.593 -9.351 6.366 1.00 87.69 227 THR A C 1
ATOM 1773 O O . THR A 1 227 ? -10.332 -10.306 6.174 1.00 87.69 227 THR A O 1
ATOM 1776 N N . ASN A 1 228 ? -9.100 -9.090 7.582 1.00 82.94 228 ASN A N 1
ATOM 1777 C CA . ASN A 1 228 ? -9.268 -9.961 8.749 1.00 82.94 228 ASN A CA 1
ATOM 1778 C C . ASN A 1 228 ? -10.615 -9.791 9.475 1.00 82.94 228 ASN A C 1
ATOM 1780 O O . ASN A 1 228 ? -10.635 -9.755 10.707 1.00 82.94 228 ASN A O 1
ATOM 1784 N N . HIS A 1 229 ? -11.722 -9.672 8.739 1.00 77.12 229 HIS A N 1
ATOM 1785 C CA . HIS A 1 229 ? -13.042 -9.560 9.357 1.00 77.12 229 HIS A CA 1
ATOM 1786 C C . HIS A 1 229 ? -13.599 -10.930 9.739 1.00 77.12 229 HIS A C 1
ATOM 1788 O O . HIS A 1 229 ? -13.597 -11.851 8.921 1.00 77.12 229 HIS A O 1
ATOM 1794 N N . LEU A 1 230 ? -14.113 -11.079 10.961 1.00 73.94 230 LEU A N 1
ATOM 1795 C CA . LEU A 1 230 ? -14.765 -12.316 11.367 1.00 73.94 230 LEU A CA 1
ATOM 1796 C C . LEU A 1 230 ? -16.237 -12.313 10.950 1.00 73.94 230 LEU A C 1
ATOM 1798 O O . LEU A 1 230 ? -17.085 -11.656 11.547 1.00 73.94 230 LEU A O 1
ATOM 1802 N N . ARG A 1 231 ? -16.564 -13.137 9.956 1.00 75.81 231 ARG A N 1
ATOM 1803 C CA . ARG A 1 231 ? -17.951 -13.375 9.550 1.00 75.81 231 ARG A CA 1
ATOM 1804 C C . ARG A 1 231 ? -18.547 -14.512 10.374 1.00 75.81 231 ARG A C 1
ATOM 1806 O O . ARG A 1 231 ? -18.013 -15.618 10.390 1.00 75.81 231 ARG A O 1
ATOM 1813 N N . PHE A 1 232 ? -19.665 -14.253 11.048 1.00 73.69 232 PHE A N 1
ATOM 1814 C CA . PHE A 1 232 ? -20.291 -15.223 11.957 1.00 73.69 232 PHE A CA 1
ATOM 1815 C C . PHE A 1 232 ? -21.213 -16.206 11.241 1.00 73.69 232 PHE A C 1
ATOM 1817 O O . PHE A 1 232 ? -21.306 -17.366 11.635 1.00 73.69 232 PHE A O 1
ATOM 1824 N N . THR A 1 233 ? -21.841 -15.776 10.151 1.00 81.06 233 THR A N 1
ATOM 1825 C CA . THR A 1 233 ? -22.744 -16.597 9.345 1.00 81.06 233 THR A CA 1
ATOM 1826 C C . THR A 1 233 ? -22.066 -17.064 8.056 1.00 81.06 233 THR A C 1
ATOM 1828 O O . THR A 1 233 ? -21.163 -16.387 7.552 1.00 81.06 233 THR A O 1
ATOM 1831 N N . PRO A 1 234 ? -22.443 -18.237 7.518 1.00 87.81 234 PRO A N 1
ATOM 1832 C CA . PRO A 1 234 ? -21.964 -18.680 6.217 1.00 87.81 234 PRO A CA 1
ATOM 1833 C C . PRO A 1 234 ? -22.485 -17.767 5.108 1.00 87.81 234 PRO A C 1
ATOM 1835 O O . PRO A 1 234 ? -23.598 -17.248 5.181 1.00 87.81 234 PRO A O 1
ATOM 1838 N N . GLY A 1 235 ? -21.696 -17.612 4.051 1.00 89.62 235 GLY A N 1
ATOM 1839 C CA . GLY A 1 235 ? -22.075 -16.795 2.907 1.00 89.62 235 GLY A CA 1
ATOM 1840 C C . GLY A 1 235 ? -21.206 -17.066 1.691 1.00 89.62 235 GLY A C 1
ATOM 1841 O O . GLY A 1 235 ? -20.110 -17.617 1.786 1.00 89.62 235 GLY A O 1
ATOM 1842 N N . ALA A 1 236 ? -21.725 -16.694 0.529 1.00 93.56 236 ALA A N 1
ATOM 1843 C CA . ALA A 1 236 ? -21.027 -16.801 -0.739 1.00 93.56 236 ALA A CA 1
ATOM 1844 C C . ALA A 1 236 ? -21.317 -15.571 -1.596 1.00 93.56 236 ALA A C 1
ATOM 1846 O O . ALA A 1 236 ? -22.387 -14.969 -1.503 1.00 93.56 236 ALA A O 1
ATOM 1847 N N . ARG A 1 237 ? -20.354 -15.214 -2.441 1.00 89.25 237 ARG A N 1
ATOM 1848 C CA . ARG A 1 237 ? -20.450 -14.128 -3.411 1.00 89.25 237 ARG A CA 1
ATOM 1849 C C . ARG A 1 237 ? -19.971 -14.610 -4.772 1.00 89.25 237 ARG A C 1
ATOM 1851 O O . ARG A 1 237 ? -19.007 -15.367 -4.869 1.00 89.25 237 ARG A O 1
ATOM 1858 N N . ALA A 1 238 ? -20.630 -14.134 -5.815 1.00 92.56 238 ALA A N 1
ATOM 1859 C CA . ALA A 1 238 ? -20.183 -14.273 -7.189 1.00 92.56 238 ALA A CA 1
ATOM 1860 C C . ALA A 1 238 ? -20.469 -12.961 -7.913 1.00 92.56 238 ALA A C 1
ATOM 1862 O O . ALA A 1 238 ? -21.540 -12.376 -7.762 1.00 92.56 238 ALA A O 1
ATOM 1863 N N . GLU A 1 239 ? -19.496 -12.503 -8.680 1.00 90.31 239 GLU A N 1
ATOM 1864 C CA . GLU A 1 239 ? -19.521 -11.237 -9.382 1.00 90.31 239 GLU A CA 1
ATOM 1865 C C . GLU A 1 239 ? -19.011 -11.445 -10.804 1.00 90.31 239 GLU A C 1
ATOM 1867 O O . GLU A 1 239 ? -17.980 -12.083 -11.033 1.00 90.31 239 GLU A O 1
ATOM 1872 N N . LEU A 1 240 ? -19.745 -10.875 -11.755 1.00 93.38 240 LEU A N 1
ATOM 1873 C CA . LEU A 1 240 ? -19.388 -10.846 -13.161 1.00 93.38 240 LEU A CA 1
ATOM 1874 C C . LEU A 1 240 ? -19.562 -9.417 -13.663 1.00 93.38 240 LEU A C 1
ATOM 1876 O O . LEU A 1 240 ? -20.648 -8.850 -13.547 1.00 93.38 240 LEU A O 1
ATOM 1880 N N . GLN A 1 241 ? -18.510 -8.843 -14.234 1.00 91.94 241 GLN A N 1
ATOM 1881 C CA . GLN A 1 241 ? -18.556 -7.521 -14.846 1.00 91.94 241 GLN A CA 1
ATOM 1882 C C . GLN A 1 241 ? -17.987 -7.575 -16.261 1.00 91.94 241 GLN A C 1
ATOM 1884 O O . GLN A 1 241 ? -17.000 -8.265 -16.521 1.00 91.94 241 GLN A O 1
ATOM 1889 N N . TYR A 1 242 ? -18.605 -6.819 -17.165 1.00 94.31 242 TYR A N 1
ATOM 1890 C CA . TYR A 1 242 ? -18.135 -6.621 -18.530 1.00 94.31 242 TYR A CA 1
ATOM 1891 C C . TYR A 1 242 ? -18.364 -5.167 -18.951 1.00 94.31 242 TYR A C 1
ATOM 1893 O O . TYR A 1 242 ? -19.430 -4.612 -18.677 1.00 94.31 242 TYR A O 1
ATOM 1901 N N . GLY A 1 243 ? -17.387 -4.543 -19.606 1.00 93.50 243 GLY A N 1
ATOM 1902 C CA . GLY A 1 243 ? -17.469 -3.132 -19.976 1.00 93.50 243 GLY A CA 1
ATOM 1903 C C . GLY A 1 243 ? -16.472 -2.702 -21.049 1.00 93.50 243 GLY A C 1
ATOM 1904 O O . GLY A 1 243 ? -15.900 -3.522 -21.766 1.00 93.50 243 GLY A O 1
ATOM 1905 N N . SER A 1 244 ? -16.286 -1.385 -21.169 1.00 94.56 244 SER A N 1
ATOM 1906 C CA . SER A 1 244 ? -15.395 -0.754 -22.151 1.00 94.56 244 SER A CA 1
ATOM 1907 C C . SER A 1 244 ? -13.983 -1.345 -22.149 1.00 94.56 244 SER A C 1
ATOM 1909 O O . SER A 1 244 ? -13.504 -1.836 -21.126 1.00 94.56 244 SER A O 1
ATOM 1911 N N . PHE A 1 245 ? -13.304 -1.257 -23.298 1.00 95.75 245 PHE A N 1
ATOM 1912 C CA . PHE A 1 245 ? -11.959 -1.817 -23.513 1.00 95.75 245 PHE A CA 1
ATOM 1913 C C . PHE A 1 245 ? -11.896 -3.333 -23.281 1.00 95.75 245 PHE A C 1
ATOM 1915 O O . PHE A 1 245 ? -10.901 -3.843 -22.777 1.00 95.75 245 PHE A O 1
ATOM 1922 N N . ASN A 1 246 ? -12.999 -4.033 -23.583 1.00 96.75 246 ASN A N 1
ATOM 1923 C CA . ASN A 1 246 ? -13.177 -5.461 -23.315 1.00 96.75 246 ASN A CA 1
ATOM 1924 C C . ASN A 1 246 ? -12.814 -5.836 -21.867 1.00 96.75 246 ASN A C 1
ATOM 1926 O O . ASN A 1 246 ? -12.287 -6.917 -21.600 1.00 96.75 246 ASN A O 1
ATOM 1930 N N . THR A 1 247 ? -13.094 -4.926 -20.924 1.00 96.06 247 THR A N 1
ATOM 1931 C CA . THR A 1 247 ? -12.803 -5.152 -19.509 1.00 96.06 247 THR A CA 1
ATOM 1932 C C . THR A 1 247 ? -13.755 -6.213 -18.985 1.00 96.06 247 THR A C 1
ATOM 1934 O O . THR A 1 247 ? -14.964 -5.998 -18.955 1.00 96.06 247 THR A O 1
ATOM 1937 N N . PHE A 1 248 ? -13.211 -7.344 -18.554 1.00 95.31 248 PHE A N 1
ATOM 1938 C CA . PHE A 1 248 ? -13.940 -8.466 -17.986 1.00 95.31 248 PHE A CA 1
ATOM 1939 C C . PHE A 1 248 ? -13.410 -8.767 -16.587 1.00 95.31 248 PHE A C 1
ATOM 1941 O O . PHE A 1 248 ? -12.205 -8.936 -16.407 1.00 95.31 248 PHE A O 1
ATOM 1948 N N . LYS A 1 249 ? -14.305 -8.883 -15.606 1.00 94.75 249 LYS A N 1
ATOM 1949 C CA . LYS A 1 249 ? -13.979 -9.326 -14.247 1.00 94.75 249 LYS A CA 1
ATOM 1950 C C . LYS A 1 249 ? -14.897 -10.475 -13.858 1.00 94.75 249 LYS A C 1
ATOM 1952 O O . LYS A 1 249 ? -16.114 -10.366 -13.981 1.00 94.75 249 LYS A O 1
ATOM 1957 N N . PHE A 1 250 ? -14.307 -11.538 -13.334 1.00 95.00 250 PHE A N 1
ATOM 1958 C CA . PHE A 1 250 ? -15.004 -12.584 -12.601 1.00 95.00 250 PHE A CA 1
ATOM 1959 C C . PHE A 1 250 ? -14.397 -12.680 -11.204 1.00 95.00 250 PHE A C 1
ATOM 1961 O O . PHE A 1 250 ? -13.179 -12.773 -11.076 1.00 95.00 250 PHE A O 1
ATOM 1968 N N . SER A 1 251 ? -15.227 -12.657 -10.167 1.00 94.94 251 SER A N 1
ATOM 1969 C CA . SER A 1 251 ? -14.791 -12.817 -8.778 1.00 94.94 251 SER A CA 1
ATOM 1970 C C . SER A 1 251 ? -15.781 -13.709 -8.045 1.00 94.94 251 SER A C 1
ATOM 1972 O O . SER A 1 251 ? -16.991 -13.530 -8.160 1.00 94.94 251 SER A O 1
ATOM 1974 N N . ALA A 1 252 ? -15.289 -14.685 -7.297 1.00 95.62 252 ALA A N 1
ATOM 1975 C CA . ALA A 1 252 ? -16.110 -15.579 -6.497 1.00 95.62 252 ALA A CA 1
ATOM 1976 C C . ALA A 1 252 ? -15.469 -15.774 -5.127 1.00 95.62 252 ALA A C 1
ATOM 1978 O O . ALA A 1 252 ? -14.248 -15.775 -4.997 1.00 95.62 252 ALA A O 1
ATOM 1979 N N . GLY A 1 253 ? -16.286 -15.950 -4.098 1.00 95.06 253 GLY A N 1
ATOM 1980 C CA . GLY A 1 253 ? -15.792 -16.219 -2.758 1.00 95.06 253 GLY A CA 1
ATOM 1981 C C . GLY A 1 253 ? -16.844 -16.858 -1.873 1.00 95.06 253 GLY A C 1
ATOM 1982 O O . GLY A 1 253 ? -18.041 -16.757 -2.136 1.00 95.06 253 GLY A O 1
ATOM 1983 N N . ALA A 1 254 ? -16.392 -17.527 -0.823 1.00 95.44 254 ALA A N 1
ATOM 1984 C CA . ALA A 1 254 ? -17.243 -18.156 0.170 1.00 95.44 254 ALA A CA 1
ATOM 1985 C C . ALA A 1 254 ? -16.582 -18.103 1.547 1.00 95.44 254 ALA A C 1
ATOM 1987 O O . ALA A 1 254 ? -15.359 -18.151 1.666 1.00 95.44 254 ALA A O 1
ATOM 1988 N N . HIS A 1 255 ? -17.404 -18.037 2.587 1.00 92.25 255 HIS A N 1
ATOM 1989 C CA . HIS A 1 255 ? -16.978 -18.133 3.974 1.00 92.25 255 HIS A CA 1
ATOM 1990 C C . HIS A 1 255 ? -17.916 -19.060 4.743 1.00 92.25 255 HIS A C 1
ATOM 1992 O O . HIS A 1 255 ? -19.128 -19.067 4.523 1.00 92.25 255 HIS A O 1
ATOM 1998 N N . SER A 1 256 ? -17.362 -19.845 5.664 1.00 90.69 256 SER A N 1
ATOM 1999 C CA . SER A 1 256 ? -18.129 -20.820 6.448 1.00 90.69 256 SER A CA 1
ATOM 2000 C C . SER A 1 256 ? -18.984 -20.195 7.549 1.00 90.69 256 SER A C 1
ATOM 2002 O O . SER A 1 256 ? -19.812 -20.882 8.142 1.00 90.69 256 SER A O 1
ATOM 2004 N N . GLY A 1 257 ? -18.747 -18.924 7.875 1.00 84.12 257 GLY A N 1
ATOM 2005 C CA . GLY A 1 257 ? -19.142 -18.403 9.177 1.00 84.12 257 GLY A CA 1
ATOM 2006 C C . GLY A 1 257 ? -18.318 -19.047 10.296 1.00 84.12 257 GLY A C 1
ATOM 2007 O O . GLY A 1 257 ? -17.308 -19.713 10.035 1.00 84.12 257 GLY A O 1
ATOM 2008 N N . LEU A 1 258 ? -18.780 -18.903 11.536 1.00 81.44 258 LEU A N 1
ATOM 2009 C CA . LEU A 1 258 ? -18.127 -19.485 12.703 1.00 81.44 258 LEU A CA 1
ATOM 2010 C C . LEU A 1 258 ? -18.671 -20.899 12.991 1.00 81.44 258 LEU A C 1
ATOM 2012 O O . LEU A 1 258 ? -19.644 -21.087 13.719 1.00 81.44 258 LEU A O 1
ATOM 2016 N N . LEU A 1 259 ? -18.017 -21.915 12.429 1.00 82.75 259 LEU A N 1
ATOM 2017 C CA . LEU A 1 259 ? -18.325 -23.329 12.645 1.00 82.75 259 LEU A CA 1
ATOM 2018 C C . LEU A 1 259 ? -18.048 -23.732 14.094 1.00 82.75 259 LEU A C 1
ATOM 2020 O O . LEU A 1 259 ? -16.990 -23.426 14.652 1.00 82.75 259 LEU A O 1
ATOM 2024 N N . GLU A 1 260 ? -19.012 -24.424 14.706 1.00 83.12 260 GLU A N 1
ATOM 2025 C CA . GLU A 1 260 ? -18.963 -24.839 16.118 1.00 83.12 260 GLU A CA 1
ATOM 2026 C C . GLU A 1 260 ? -18.628 -23.682 17.079 1.00 83.12 260 GLU A C 1
ATOM 2028 O O . GLU A 1 260 ? -18.061 -23.880 18.154 1.00 83.12 260 GLU A O 1
ATOM 2033 N N . ASN A 1 261 ? -18.958 -22.447 16.688 1.00 71.81 261 ASN A N 1
ATOM 2034 C CA . ASN A 1 261 ? -18.604 -21.229 17.408 1.00 71.81 261 ASN A CA 1
ATOM 2035 C C . ASN A 1 261 ? -17.091 -21.061 17.675 1.00 71.81 261 ASN A C 1
ATOM 2037 O O . ASN A 1 261 ? -16.720 -20.413 18.660 1.00 71.81 261 ASN A O 1
ATOM 2041 N N . LYS A 1 262 ? -16.224 -21.653 16.840 1.00 81.69 262 LYS A N 1
ATOM 2042 C CA . LYS A 1 262 ? -14.771 -21.672 17.051 1.00 81.69 262 LYS A CA 1
ATOM 2043 C C . LYS A 1 262 ? -13.945 -21.576 15.772 1.00 81.69 262 LYS A C 1
ATOM 2045 O O . LYS A 1 262 ? -12.969 -20.833 15.752 1.00 81.69 262 LYS A O 1
ATOM 2050 N N . TYR A 1 263 ? -14.282 -22.333 14.737 1.00 88.25 263 TYR A N 1
ATOM 2051 C CA . TYR A 1 263 ? -13.479 -22.433 13.517 1.00 88.25 263 TYR A CA 1
ATOM 2052 C C . TYR A 1 263 ? -14.097 -21.594 12.407 1.00 88.25 263 TYR A C 1
ATOM 2054 O O . TYR A 1 263 ? -15.317 -21.509 12.316 1.00 88.25 263 TYR A O 1
ATOM 2062 N N . TYR A 1 264 ? -13.286 -21.009 11.535 1.00 88.44 264 TYR A N 1
ATOM 2063 C CA . TYR A 1 264 ? -13.797 -20.368 10.327 1.00 88.44 264 TYR A CA 1
ATOM 2064 C C . TYR A 1 264 ? -12.825 -20.536 9.164 1.00 88.44 264 TYR A C 1
ATOM 2066 O O . TYR A 1 264 ? -11.614 -20.674 9.358 1.00 88.44 264 TYR A O 1
ATOM 2074 N N . PHE A 1 265 ? -13.389 -20.522 7.961 1.00 94.69 265 PHE A N 1
ATOM 2075 C CA . PHE A 1 265 ? -12.683 -20.652 6.697 1.00 94.69 265 PHE A CA 1
ATOM 2076 C C . PHE A 1 265 ? -13.255 -19.657 5.694 1.00 94.69 265 PHE A C 1
ATOM 2078 O O . PHE A 1 265 ? -14.473 -19.478 5.613 1.00 94.69 265 PHE A O 1
ATOM 2085 N N . GLU A 1 266 ? -12.375 -19.048 4.912 1.00 94.88 266 GLU A N 1
ATOM 2086 C CA . GLU A 1 266 ? -12.699 -18.096 3.857 1.00 94.88 266 GLU A CA 1
ATOM 2087 C C . GLU A 1 266 ? -11.875 -18.437 2.615 1.00 94.88 266 GLU A C 1
ATOM 2089 O O . GLU A 1 266 ? -10.694 -18.778 2.704 1.00 94.88 266 GLU A O 1
ATOM 2094 N N . VAL A 1 267 ? -12.498 -18.346 1.446 1.00 97.50 267 VAL A N 1
ATOM 2095 C CA . VAL A 1 267 ? -11.833 -18.522 0.158 1.00 97.50 267 VAL A CA 1
ATOM 2096 C C . VAL A 1 267 ? -12.362 -17.498 -0.834 1.00 97.50 267 VAL A C 1
ATOM 2098 O O . VAL A 1 267 ? -13.559 -17.210 -0.867 1.00 97.50 267 VAL A O 1
ATOM 2101 N N . GLY A 1 268 ? -11.475 -16.960 -1.658 1.00 96.19 268 GLY A N 1
ATOM 2102 C CA . GLY A 1 268 ? -11.792 -16.024 -2.722 1.00 96.19 268 GLY A CA 1
ATOM 2103 C C . GLY A 1 268 ? -10.892 -16.262 -3.924 1.00 96.19 268 GLY A C 1
ATOM 2104 O O . GLY A 1 268 ? -9.723 -16.605 -3.783 1.00 96.19 268 GLY A O 1
ATOM 2105 N N . LEU A 1 269 ? -11.434 -16.080 -5.118 1.00 96.94 269 LEU A N 1
ATOM 2106 C CA . LEU A 1 269 ? -10.682 -16.117 -6.364 1.00 96.94 269 LEU A CA 1
ATOM 2107 C C . LEU A 1 269 ? -11.215 -15.055 -7.308 1.00 96.94 269 LEU A C 1
ATOM 2109 O O . LEU A 1 269 ? -12.416 -14.771 -7.319 1.00 96.94 269 LEU A O 1
ATOM 2113 N N . SER A 1 270 ? -10.338 -14.496 -8.128 1.00 96.19 270 SER A N 1
ATOM 2114 C CA . SER A 1 270 ? -10.763 -13.590 -9.182 1.00 96.19 270 SER A CA 1
ATOM 2115 C C . SER A 1 270 ? -9.844 -13.621 -10.391 1.00 96.19 270 SER A C 1
ATOM 2117 O O . SER A 1 270 ? -8.672 -13.995 -10.323 1.00 96.19 270 SER A O 1
ATOM 2119 N N . GLN A 1 271 ? -10.416 -13.227 -11.522 1.00 96.12 271 GLN A N 1
ATOM 2120 C CA . GLN A 1 271 ? -9.698 -12.952 -12.749 1.00 96.12 271 GLN A CA 1
ATOM 2121 C C . GLN A 1 271 ? -10.222 -11.655 -13.348 1.00 96.12 271 GLN A C 1
ATOM 2123 O O . GLN A 1 271 ? -11.433 -11.459 -13.476 1.00 96.12 271 GLN A O 1
ATOM 2128 N N . MET A 1 272 ? -9.297 -10.809 -13.780 1.00 95.50 272 MET A N 1
ATOM 2129 C CA . MET A 1 272 ? -9.592 -9.566 -14.463 1.00 95.50 272 MET A CA 1
ATOM 2130 C C . MET A 1 272 ? -8.778 -9.464 -15.750 1.00 95.50 272 MET A C 1
ATOM 2132 O O . MET A 1 272 ? -7.590 -9.777 -15.776 1.00 95.50 272 MET A O 1
ATOM 2136 N N . LYS A 1 273 ? -9.430 -9.057 -16.837 1.00 97.25 273 LYS A N 1
A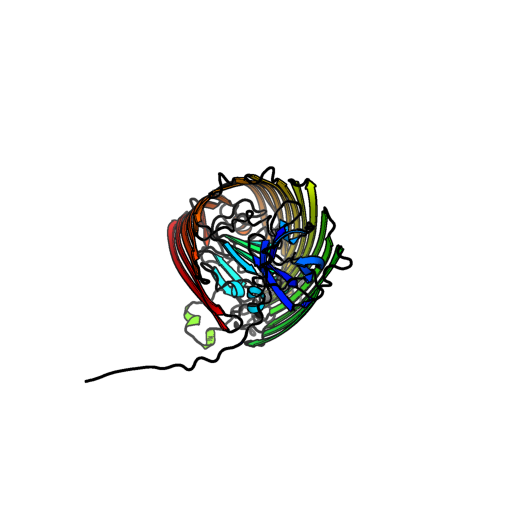TOM 2137 C CA . LYS A 1 273 ? -8.815 -8.834 -18.147 1.00 97.25 273 LYS A CA 1
ATOM 2138 C C . LYS A 1 273 ? -9.289 -7.518 -18.726 1.00 97.25 273 LYS A C 1
ATOM 2140 O O . LYS A 1 273 ? -10.425 -7.128 -18.478 1.00 97.25 273 LYS A O 1
ATOM 2145 N N . SER A 1 274 ? -8.442 -6.855 -19.495 1.00 97.31 274 SER A N 1
ATOM 2146 C CA . SER A 1 274 ? -8.792 -5.639 -20.227 1.00 97.31 274 SER A CA 1
ATOM 2147 C C . SER A 1 274 ? -7.788 -5.409 -21.350 1.00 97.31 274 SER A C 1
ATOM 2149 O O . SER A 1 274 ? -6.613 -5.714 -21.171 1.00 97.31 274 SER A O 1
ATOM 2151 N N . ASP A 1 275 ? -8.219 -4.805 -22.454 1.00 97.31 275 ASP A N 1
ATOM 2152 C CA . ASP A 1 275 ? -7.322 -4.352 -23.527 1.00 97.31 275 ASP A CA 1
ATOM 2153 C C . ASP A 1 275 ? -6.598 -3.043 -23.163 1.00 97.31 275 ASP A C 1
ATOM 2155 O O . ASP A 1 275 ? -5.546 -2.739 -23.721 1.00 97.31 275 ASP A O 1
ATOM 2159 N N . GLY A 1 276 ? -7.164 -2.281 -22.219 1.00 95.88 276 GLY A N 1
ATOM 2160 C CA . GLY A 1 276 ? -6.656 -0.974 -21.800 1.00 95.88 276 GLY A CA 1
ATOM 2161 C C . GLY A 1 276 ? -7.154 0.165 -22.697 1.00 95.88 276 GLY A C 1
ATOM 2162 O O . GLY A 1 276 ? -7.611 -0.043 -23.825 1.00 95.88 276 GLY A O 1
ATOM 2163 N N . TYR A 1 277 ? -7.130 1.396 -22.180 1.00 95.06 277 TYR A N 1
ATOM 2164 C CA . TYR A 1 277 ? -7.410 2.573 -23.005 1.00 95.06 277 TYR A CA 1
ATOM 2165 C C . TYR A 1 277 ? -6.207 2.891 -23.895 1.00 95.06 277 TYR A C 1
ATOM 2167 O O . TYR A 1 277 ? -6.397 3.093 -25.091 1.00 95.06 277 TYR A O 1
ATOM 2175 N N . ILE A 1 278 ? -4.986 2.877 -23.362 1.00 94.88 278 ILE A N 1
ATOM 2176 C CA . ILE A 1 278 ? -3.758 3.061 -24.150 1.00 94.88 278 ILE A CA 1
ATOM 2177 C C . ILE A 1 278 ? -3.508 1.833 -25.045 1.00 94.88 278 ILE A C 1
ATOM 2179 O O . ILE A 1 278 ? -3.802 0.698 -24.669 1.00 94.88 278 ILE A O 1
ATOM 2183 N N . GLU A 1 279 ? -3.010 2.029 -26.263 1.00 94.31 279 GLU A N 1
ATOM 2184 C CA . GLU A 1 279 ? -2.698 0.922 -27.175 1.00 94.31 279 GLU A CA 1
ATOM 2185 C C . GLU A 1 279 ? -1.643 -0.017 -26.572 1.00 94.31 279 GLU A C 1
ATOM 2187 O O . GLU A 1 279 ? -0.694 0.432 -25.939 1.00 94.31 279 GLU A O 1
ATOM 2192 N N . ARG A 1 280 ? -1.785 -1.334 -26.773 1.00 95.06 280 ARG A N 1
ATOM 2193 C CA . ARG A 1 280 ? -0.849 -2.349 -26.240 1.00 95.06 280 ARG A CA 1
ATOM 2194 C C . ARG A 1 280 ? -0.644 -2.275 -24.712 1.00 95.06 280 ARG A C 1
ATOM 2196 O O . ARG A 1 280 ? 0.413 -2.642 -24.222 1.00 95.06 280 ARG A O 1
ATOM 2203 N N . SER A 1 281 ? -1.661 -1.842 -23.959 1.00 95.88 281 SER A N 1
ATOM 2204 C CA . SER A 1 281 ? -1.644 -1.765 -22.482 1.00 95.88 281 SER A CA 1
ATOM 2205 C C . SER A 1 281 ? -2.535 -2.823 -21.811 1.00 95.88 281 SER A C 1
ATOM 2207 O O . SER A 1 281 ? -3.090 -2.618 -20.730 1.00 95.88 281 SER A O 1
ATOM 2209 N N . ALA A 1 282 ? -2.716 -3.968 -22.476 1.00 96.88 282 ALA A N 1
ATOM 2210 C CA . ALA A 1 282 ? -3.618 -5.013 -22.008 1.00 96.88 282 ALA A CA 1
ATOM 2211 C C . ALA A 1 282 ? -3.194 -5.553 -20.635 1.00 96.88 282 ALA A C 1
ATOM 2213 O O . ALA A 1 282 ? -2.010 -5.658 -20.337 1.00 96.88 282 ALA A O 1
ATOM 2214 N N . SER A 1 283 ? -4.154 -5.939 -19.801 1.00 96.81 283 SER A N 1
ATOM 2215 C CA . SER A 1 283 ? -3.903 -6.503 -18.473 1.00 96.81 283 SER A CA 1
ATOM 2216 C C . SER A 1 283 ? -4.579 -7.860 -18.330 1.00 96.81 283 SER A C 1
ATOM 2218 O O . SER A 1 283 ? -5.719 -8.047 -18.763 1.00 96.81 283 SER A O 1
ATOM 2220 N N . LYS A 1 284 ? -3.902 -8.799 -17.670 1.00 97.88 284 LYS A N 1
ATOM 2221 C CA . LYS A 1 284 ? -4.451 -10.074 -17.207 1.00 97.88 284 LYS A CA 1
ATOM 2222 C C . LYS A 1 284 ? -4.013 -10.294 -15.764 1.00 97.88 284 LYS A C 1
ATOM 2224 O O . LYS A 1 284 ? -2.866 -10.635 -15.510 1.00 97.88 284 LYS A O 1
ATOM 2229 N N . LEU A 1 285 ? -4.952 -10.137 -14.844 1.00 97.62 285 LEU A N 1
ATOM 2230 C CA . LEU A 1 285 ? -4.716 -10.175 -13.407 1.00 97.62 285 LEU A CA 1
ATOM 2231 C C . LEU A 1 285 ? -5.474 -11.355 -12.796 1.00 97.62 285 LEU A C 1
ATOM 2233 O O . LEU A 1 285 ? -6.630 -11.598 -13.154 1.00 97.62 285 LEU A O 1
ATOM 2237 N N . ASN A 1 286 ? -4.840 -12.095 -11.892 1.00 97.75 286 ASN A N 1
ATOM 2238 C CA . ASN A 1 286 ? -5.452 -13.209 -11.170 1.00 97.75 286 ASN A CA 1
ATOM 2239 C C . ASN A 1 286 ? -5.179 -13.063 -9.674 1.00 97.75 286 ASN A C 1
ATOM 2241 O O . ASN A 1 286 ? -4.077 -12.689 -9.284 1.00 97.75 286 ASN A O 1
ATOM 2245 N N . SER A 1 287 ? -6.177 -13.393 -8.859 1.00 97.00 287 SER A N 1
ATOM 2246 C CA . SER A 1 287 ? -6.097 -13.317 -7.402 1.00 97.00 287 SER A CA 1
ATOM 2247 C C . SER A 1 287 ? -6.597 -14.604 -6.772 1.00 97.00 287 SER A C 1
ATOM 2249 O O . SER A 1 287 ? -7.588 -15.185 -7.230 1.00 97.00 287 SER A O 1
ATOM 2251 N N . PHE A 1 288 ? -5.944 -15.025 -5.696 1.00 98.06 288 PHE A N 1
ATOM 2252 C CA . PHE A 1 288 ? -6.434 -16.073 -4.814 1.00 98.06 288 PHE A CA 1
ATOM 2253 C C . PHE A 1 288 ? -6.257 -15.648 -3.358 1.00 98.06 288 PHE A C 1
ATOM 2255 O O . PHE A 1 288 ? -5.195 -15.193 -2.946 1.00 98.06 288 PHE A O 1
ATOM 2262 N N . TYR A 1 289 ? -7.318 -15.804 -2.578 1.00 97.75 289 TYR A N 1
ATOM 2263 C CA . TYR A 1 289 ? -7.360 -15.506 -1.157 1.00 97.75 289 TYR A CA 1
ATOM 2264 C C . TYR A 1 289 ? -7.830 -16.742 -0.407 1.00 97.75 289 TYR A C 1
ATOM 2266 O O . TYR A 1 289 ? -8.842 -17.350 -0.758 1.00 97.75 289 TYR 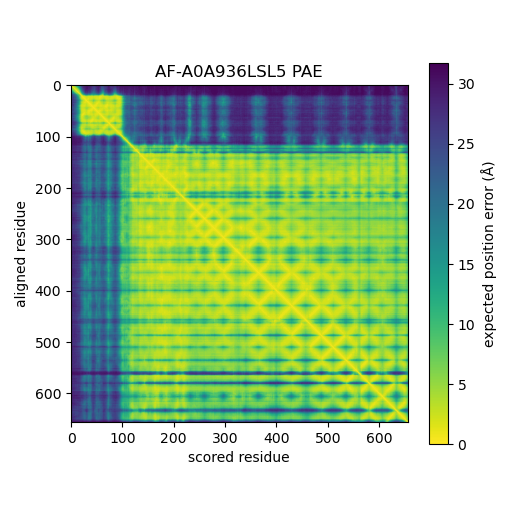A O 1
ATOM 2274 N N . PHE A 1 290 ? -7.126 -17.083 0.657 1.00 97.69 290 PHE A N 1
ATOM 2275 C CA . PHE A 1 290 ? -7.537 -18.107 1.596 1.00 97.69 290 PHE A CA 1
ATOM 2276 C C . PHE A 1 290 ? -7.277 -17.612 3.010 1.00 97.69 290 PHE A C 1
ATOM 2278 O O . PHE A 1 290 ? -6.196 -17.103 3.299 1.00 97.69 290 PHE A O 1
ATOM 2285 N N . ALA A 1 291 ? -8.242 -17.804 3.900 1.00 95.94 291 ALA A N 1
ATOM 2286 C CA . ALA A 1 291 ? -8.026 -17.612 5.320 1.00 95.94 291 ALA A CA 1
ATOM 2287 C C . ALA A 1 291 ? -8.647 -18.744 6.128 1.00 95.94 291 ALA A C 1
ATOM 2289 O O . ALA A 1 291 ? -9.702 -19.285 5.792 1.00 95.94 291 ALA A O 1
ATOM 2290 N N . ALA A 1 292 ? -7.987 -19.090 7.223 1.00 95.81 292 ALA A N 1
ATOM 2291 C CA . ALA A 1 292 ? -8.506 -20.022 8.204 1.00 95.81 292 ALA A CA 1
ATOM 2292 C C . ALA A 1 292 ? -8.125 -19.553 9.600 1.00 95.81 292 ALA A C 1
ATOM 2294 O O . ALA A 1 292 ? -7.034 -19.016 9.819 1.00 95.81 292 ALA A O 1
ATOM 2295 N N . GLY A 1 293 ? -9.004 -19.786 10.565 1.00 91.75 293 GLY A N 1
ATOM 2296 C CA . GLY A 1 293 ? -8.710 -19.400 11.929 1.00 91.75 293 GLY A CA 1
ATOM 2297 C C . GLY A 1 293 ? -9.516 -20.124 12.985 1.00 91.75 293 GLY A C 1
ATOM 2298 O O . GLY A 1 293 ? -10.474 -20.852 12.720 1.00 91.75 293 GLY A O 1
ATOM 2299 N N . ILE A 1 294 ? -9.063 -19.917 14.215 1.00 88.44 294 ILE A N 1
ATOM 2300 C CA . ILE A 1 294 ? -9.632 -20.472 15.434 1.00 88.44 294 ILE A CA 1
ATOM 2301 C C . ILE A 1 294 ? -9.846 -19.312 16.397 1.00 88.44 294 ILE A C 1
ATOM 2303 O O . ILE A 1 294 ? -8.917 -18.552 16.664 1.00 88.44 294 ILE A O 1
ATOM 2307 N N . VAL A 1 295 ? -11.051 -19.193 16.942 1.00 82.69 295 VAL A N 1
ATOM 2308 C CA . VAL A 1 295 ? -11.424 -18.199 17.950 1.00 82.69 295 VAL A CA 1
ATOM 2309 C C . VAL A 1 295 ? -11.858 -18.933 19.212 1.00 82.69 295 VAL A C 1
ATOM 2311 O O . VAL A 1 295 ? -12.817 -19.699 19.210 1.00 82.69 295 VAL A O 1
ATOM 2314 N N . ASN A 1 296 ? -11.137 -18.707 20.305 1.00 80.50 296 ASN A N 1
ATOM 2315 C CA . ASN A 1 296 ? -11.458 -19.214 21.635 1.00 80.50 296 ASN A CA 1
ATOM 2316 C C . ASN A 1 296 ? -11.852 -18.053 22.559 1.00 80.50 296 ASN A C 1
ATOM 2318 O O . ASN A 1 296 ? -11.834 -16.889 22.176 1.00 80.50 296 ASN A O 1
ATOM 2322 N N . LYS A 1 297 ? -12.167 -18.362 23.823 1.00 75.56 297 LYS A N 1
ATOM 2323 C CA . LYS A 1 297 ? -12.552 -17.344 24.815 1.00 75.56 297 LYS A CA 1
ATOM 2324 C C . LYS A 1 297 ? -11.472 -16.284 25.064 1.00 75.56 297 LYS A C 1
ATOM 2326 O O . LYS A 1 297 ? -11.803 -15.117 25.196 1.00 75.56 297 LYS A O 1
ATOM 2331 N N . LYS A 1 298 ? -10.201 -16.697 25.152 1.00 79.75 298 LYS A N 1
ATOM 2332 C CA . LYS A 1 298 ? -9.073 -15.816 25.511 1.00 79.75 298 LYS A CA 1
ATOM 2333 C C . LYS A 1 298 ? -8.021 -15.661 24.417 1.00 79.75 298 LYS A C 1
ATOM 2335 O O . LYS A 1 298 ? -7.088 -14.890 24.603 1.00 79.75 298 LYS A O 1
ATOM 2340 N N . ASN A 1 299 ? -8.115 -16.413 23.325 1.00 83.81 299 ASN A N 1
ATOM 2341 C CA . ASN A 1 299 ? -7.149 -16.311 22.241 1.00 83.81 299 ASN A CA 1
ATOM 2342 C C . ASN A 1 299 ? -7.734 -16.641 20.887 1.00 83.81 299 ASN A C 1
ATOM 2344 O O . ASN A 1 299 ? -8.755 -17.321 20.778 1.00 83.81 299 ASN A O 1
ATOM 2348 N N . SER A 1 300 ? -7.037 -16.177 19.864 1.00 84.88 300 SER A N 1
ATOM 2349 C CA . SER A 1 300 ? -7.392 -16.423 18.486 1.00 84.88 300 SER A CA 1
ATOM 2350 C C . SER A 1 300 ? -6.147 -16.608 17.620 1.00 84.88 300 SER A C 1
ATOM 2352 O O . SER A 1 300 ? -5.083 -16.044 17.885 1.00 84.88 300 SER A O 1
ATOM 2354 N N . PHE A 1 301 ? -6.296 -17.432 16.585 1.00 91.69 301 PHE A N 1
ATOM 2355 C CA . PHE A 1 301 ? -5.278 -17.730 15.579 1.00 91.69 301 PHE A CA 1
ATOM 2356 C C . PHE A 1 301 ? -5.874 -17.526 14.187 1.00 91.69 301 PHE A C 1
ATOM 2358 O O . PHE A 1 301 ? -6.995 -17.972 13.941 1.00 91.69 301 PHE A O 1
ATOM 2365 N N . ARG A 1 302 ? -5.151 -16.848 13.292 1.00 94.12 302 ARG A N 1
ATOM 2366 C CA . ARG A 1 302 ? -5.540 -16.674 11.886 1.00 94.12 302 ARG A CA 1
ATOM 2367 C C . ARG A 1 302 ? -4.330 -16.877 10.996 1.00 94.12 302 ARG A C 1
ATOM 2369 O O . ARG A 1 302 ? -3.249 -16.370 11.288 1.00 94.12 302 ARG A O 1
ATOM 2376 N N . LEU A 1 303 ? -4.548 -17.599 9.910 1.00 96.88 303 LEU A N 1
ATOM 2377 C CA . LEU A 1 303 ? -3.631 -17.734 8.795 1.00 96.88 303 LEU A CA 1
ATOM 2378 C C . LEU A 1 303 ? -4.312 -17.155 7.558 1.00 96.88 303 LEU A C 1
ATOM 2380 O O . LEU A 1 303 ? -5.441 -17.547 7.267 1.00 96.88 303 LEU A O 1
ATOM 2384 N N . ASN A 1 304 ? -3.617 -16.289 6.827 1.00 96.75 304 ASN A N 1
ATOM 2385 C CA . ASN A 1 304 ? -4.009 -15.870 5.488 1.00 96.75 304 ASN A CA 1
ATOM 2386 C C . ASN A 1 304 ? -2.962 -16.324 4.479 1.00 96.75 304 ASN A C 1
ATOM 2388 O O . ASN A 1 304 ? -1.762 -16.229 4.741 1.00 96.75 304 ASN A O 1
ATOM 2392 N N . TYR A 1 305 ? -3.431 -16.716 3.305 1.00 98.44 305 TYR A N 1
ATOM 2393 C CA . TYR A 1 305 ? -2.638 -16.816 2.095 1.00 98.44 305 TYR A CA 1
ATOM 2394 C C . TYR A 1 305 ? -3.268 -15.922 1.025 1.00 98.44 305 TYR A C 1
ATOM 2396 O O . TYR A 1 305 ? -4.452 -16.065 0.712 1.00 98.44 305 TYR A O 1
ATOM 2404 N N . ILE A 1 306 ? -2.490 -14.972 0.513 1.00 98.31 306 ILE A N 1
ATOM 2405 C CA . ILE A 1 306 ? -2.909 -14.013 -0.514 1.00 98.31 306 ILE A CA 1
ATOM 2406 C C . ILE A 1 306 ? -1.949 -14.168 -1.685 1.00 98.31 306 ILE A C 1
ATOM 2408 O O . ILE A 1 306 ? -0.746 -14.006 -1.512 1.00 98.31 306 ILE A O 1
ATOM 2412 N N . HIS A 1 307 ? -2.474 -14.479 -2.859 1.00 98.38 307 HIS A N 1
ATOM 2413 C CA . HIS A 1 307 ? -1.707 -14.631 -4.084 1.00 98.38 307 HIS A CA 1
ATOM 2414 C C . HIS A 1 307 ? -2.220 -13.654 -5.131 1.00 98.38 307 HIS A C 1
ATOM 2416 O O . HIS A 1 307 ? -3.425 -13.605 -5.396 1.00 98.38 307 HIS A O 1
ATOM 2422 N N . GLY A 1 308 ? -1.300 -12.931 -5.753 1.00 98.06 308 GLY A N 1
ATOM 2423 C CA . GLY A 1 308 ? -1.554 -12.132 -6.936 1.00 98.06 308 GLY A CA 1
ATOM 2424 C C . GLY A 1 308 ? -0.607 -12.512 -8.063 1.00 98.06 308 GLY A C 1
ATOM 2425 O O . GLY A 1 308 ? 0.557 -12.847 -7.846 1.00 98.06 308 GLY A O 1
ATOM 2426 N N . SER A 1 309 ? -1.126 -12.477 -9.283 1.00 98.00 309 SER A N 1
ATOM 2427 C CA . SER A 1 309 ? -0.332 -12.598 -10.497 1.00 98.00 309 SER A CA 1
ATOM 2428 C C . SER A 1 309 ? -0.849 -11.610 -11.520 1.00 98.00 309 SER A C 1
ATOM 2430 O O . SER A 1 309 ? -2.046 -11.588 -11.832 1.00 98.00 309 SER A O 1
ATOM 2432 N N . GLU A 1 310 ? 0.071 -10.833 -12.062 1.00 96.81 310 GLU A N 1
ATOM 2433 C CA . GLU A 1 310 ? -0.189 -9.864 -13.097 1.00 96.81 310 GLU A CA 1
ATOM 2434 C C . GLU A 1 310 ? 0.592 -10.173 -14.368 1.00 96.81 310 GLU A C 1
ATOM 2436 O O . GLU A 1 310 ? 1.684 -10.733 -14.359 1.00 96.81 310 GLU A O 1
ATOM 2441 N N . LYS A 1 311 ? -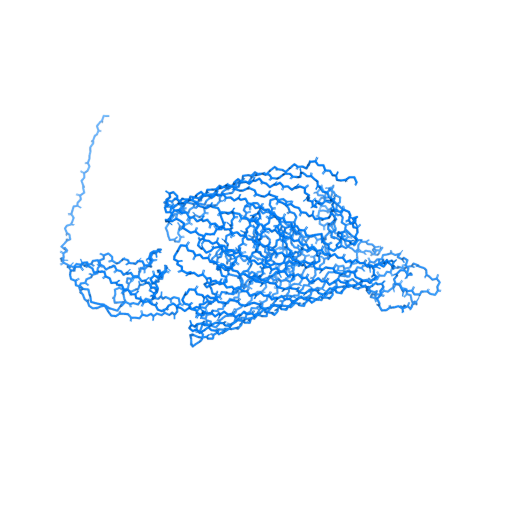0.032 -9.826 -15.487 1.00 97.75 311 LYS A N 1
ATOM 2442 C CA . LYS A 1 311 ? 0.629 -9.690 -16.770 1.00 97.75 311 LYS A CA 1
ATOM 2443 C C . LYS A 1 311 ? 0.054 -8.471 -17.459 1.00 97.75 311 LYS A C 1
ATOM 2445 O O . LYS A 1 311 ? -1.128 -8.485 -17.824 1.00 97.75 311 LYS A O 1
ATOM 2450 N N . THR A 1 312 ? 0.855 -7.433 -17.620 1.00 97.06 312 THR A N 1
ATOM 2451 C CA . THR A 1 312 ? 0.412 -6.127 -18.109 1.00 97.06 312 THR A CA 1
ATOM 2452 C C . THR A 1 312 ? 1.269 -5.670 -19.280 1.00 97.06 312 THR A C 1
ATOM 2454 O O . THR A 1 312 ? 2.448 -5.980 -19.352 1.00 97.06 312 THR A O 1
ATOM 2457 N N . GLY A 1 313 ? 0.670 -4.984 -20.251 1.00 96.50 313 GLY A N 1
ATOM 2458 C CA . GLY A 1 313 ? 1.401 -4.278 -21.299 1.00 96.50 313 GLY A CA 1
ATOM 2459 C C . GLY A 1 313 ? 1.902 -2.940 -20.766 1.00 96.50 313 GLY A C 1
ATOM 2460 O O . GLY A 1 313 ? 1.125 -2.189 -20.170 1.00 96.50 313 GLY A O 1
ATOM 2461 N N . GLN A 1 314 ? 3.179 -2.638 -20.981 1.00 94.25 314 GLN A N 1
ATOM 2462 C CA . GLN A 1 314 ? 3.818 -1.443 -20.431 1.00 94.25 314 GLN A CA 1
ATOM 2463 C C . GLN A 1 314 ? 3.234 -0.171 -21.058 1.00 94.25 314 GLN A C 1
ATOM 2465 O O . GLN A 1 314 ? 3.148 -0.049 -22.283 1.00 94.25 314 GLN A O 1
ATOM 2470 N N . ALA A 1 315 ? 2.842 0.792 -20.221 1.00 92.31 315 ALA A N 1
ATOM 2471 C CA . ALA A 1 315 ? 2.238 2.059 -20.652 1.00 92.31 315 ALA A CA 1
ATOM 2472 C C . ALA A 1 315 ? 2.676 3.268 -19.800 1.00 92.31 315 ALA A C 1
ATOM 2474 O O . ALA A 1 315 ? 2.019 4.304 -19.800 1.00 92.31 315 ALA A O 1
ATOM 2475 N N . TRP A 1 316 ? 3.796 3.150 -19.085 1.00 87.06 316 TRP A N 1
ATOM 2476 C CA . TRP A 1 316 ? 4.321 4.167 -18.162 1.00 87.06 316 TRP A CA 1
ATOM 2477 C C . TRP A 1 316 ? 5.213 5.232 -18.825 1.00 87.06 316 TRP A C 1
ATOM 2479 O O . TRP A 1 316 ? 5.743 6.117 -18.155 1.00 87.06 316 TRP A O 1
ATOM 2489 N N . PHE A 1 317 ? 5.411 5.172 -20.146 1.00 85.00 317 PHE A N 1
ATOM 2490 C CA . PHE A 1 317 ? 6.243 6.142 -20.861 1.00 85.00 317 PHE A CA 1
ATOM 2491 C C . PHE A 1 317 ? 5.552 7.508 -20.969 1.00 85.00 317 PHE A C 1
ATOM 2493 O O . PHE A 1 317 ? 4.416 7.615 -21.432 1.00 85.00 317 PHE A O 1
ATOM 2500 N N . GLY A 1 318 ? 6.271 8.575 -20.610 1.00 79.56 318 GLY A N 1
ATOM 2501 C CA . GLY A 1 318 ? 5.815 9.945 -20.836 1.00 79.56 318 GLY A CA 1
ATOM 2502 C C . GLY A 1 318 ? 5.689 10.270 -22.329 1.00 79.56 318 GLY A C 1
ATOM 2503 O O . GLY A 1 318 ? 6.548 9.900 -23.130 1.00 79.56 318 GLY A O 1
ATOM 2504 N N . LEU A 1 319 ? 4.630 10.991 -22.704 1.00 85.31 319 LEU A N 1
ATOM 2505 C CA . LEU A 1 319 ? 4.375 11.422 -24.082 1.00 85.31 319 LEU A CA 1
ATOM 2506 C C . LEU A 1 319 ? 4.444 12.951 -24.210 1.00 85.31 319 LEU A C 1
ATOM 2508 O O . LEU A 1 319 ? 4.159 13.664 -23.243 1.00 85.31 319 LEU A O 1
ATOM 2512 N N . PRO A 1 320 ? 4.776 13.489 -25.400 1.00 88.06 320 PRO A N 1
ATOM 2513 C CA . PRO A 1 320 ? 4.710 14.924 -25.645 1.00 88.06 320 PRO A CA 1
ATOM 2514 C C . PRO A 1 320 ? 3.301 15.471 -25.383 1.00 88.06 320 PRO A C 1
ATOM 2516 O O . PRO A 1 320 ? 2.318 14.943 -25.899 1.00 88.06 320 PRO A O 1
ATOM 2519 N N . VAL A 1 321 ? 3.196 16.576 -24.636 1.00 87.62 321 VAL A N 1
ATOM 2520 C CA . VAL A 1 321 ? 1.904 17.188 -24.253 1.00 87.62 321 VAL A CA 1
ATOM 2521 C C . VAL A 1 321 ? 1.015 17.529 -25.455 1.00 87.62 321 VAL A C 1
ATOM 2523 O O . VAL A 1 321 ? -0.207 17.557 -25.347 1.00 87.62 321 VAL A O 1
ATOM 2526 N N . GLN A 1 322 ? 1.612 17.761 -26.626 1.00 91.94 322 GLN A N 1
ATOM 2527 C CA . GLN A 1 322 ? 0.888 18.056 -27.859 1.00 91.94 322 GLN A CA 1
ATOM 2528 C C . GLN A 1 322 ? 0.010 16.883 -28.319 1.00 91.94 322 GLN A C 1
ATOM 2530 O O . GLN A 1 322 ? -0.973 17.117 -29.018 1.00 91.94 322 GLN A O 1
ATOM 2535 N N . TYR A 1 323 ? 0.334 15.643 -27.928 1.00 91.88 323 TYR A N 1
ATOM 2536 C CA . TYR A 1 323 ? -0.420 14.450 -28.325 1.00 91.88 323 TYR A CA 1
ATOM 2537 C C . TYR A 1 323 ? -1.829 14.431 -27.713 1.00 91.88 323 TYR A C 1
ATOM 2539 O O . TYR A 1 323 ? -2.736 13.881 -28.330 1.00 91.88 323 TYR A O 1
ATOM 2547 N N . GLU A 1 324 ? -2.052 15.099 -26.573 1.00 86.81 324 GLU A N 1
ATOM 2548 C CA . GLU A 1 324 ? -3.386 15.228 -25.955 1.00 86.81 324 GLU A CA 1
ATOM 2549 C C . GLU A 1 324 ? -4.379 15.977 -26.860 1.00 86.81 324 GLU A C 1
ATOM 2551 O O . GLU A 1 324 ? -5.583 15.741 -26.804 1.00 86.81 324 GLU A O 1
ATOM 2556 N N . PHE A 1 325 ? -3.880 16.862 -27.728 1.00 90.62 325 PHE A N 1
ATOM 2557 C CA . PHE A 1 325 ? -4.701 17.679 -28.628 1.00 90.62 325 PHE A CA 1
ATOM 2558 C C . PHE A 1 325 ? -4.836 17.081 -30.035 1.00 90.62 325 PHE A C 1
ATOM 2560 O O . PHE A 1 325 ? -5.370 17.734 -30.933 1.00 90.62 325 PHE A O 1
ATOM 2567 N N . VAL A 1 326 ? -4.339 15.859 -30.245 1.00 94.38 326 VAL A N 1
ATOM 2568 C CA . VAL A 1 326 ? -4.397 15.148 -31.525 1.00 94.38 326 VAL A CA 1
ATOM 2569 C C . VAL A 1 326 ? -5.106 13.814 -31.308 1.00 94.38 326 VAL A C 1
ATOM 2571 O O . VAL A 1 326 ? -4.520 12.872 -30.782 1.00 94.38 326 VAL A O 1
ATOM 2574 N N . ASP A 1 327 ? -6.360 13.711 -31.755 1.00 90.06 327 ASP A N 1
ATOM 2575 C CA . ASP A 1 327 ? -7.222 12.543 -31.500 1.00 90.06 327 ASP A CA 1
ATOM 2576 C C . ASP A 1 327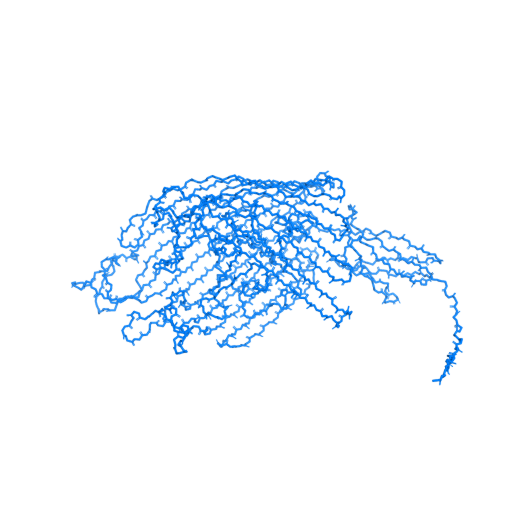 ? -6.573 11.200 -31.879 1.00 90.06 327 ASP A C 1
ATOM 2578 O O . ASP A 1 327 ? -6.721 10.215 -31.157 1.00 90.06 327 ASP A O 1
ATOM 2582 N N . SER A 1 328 ? -5.808 11.155 -32.977 1.00 90.25 328 SER A N 1
ATOM 2583 C CA . SER A 1 328 ? -5.124 9.937 -33.432 1.00 90.25 328 SER A CA 1
ATOM 2584 C C . SER A 1 328 ? -3.925 9.527 -32.573 1.00 90.25 328 SER A C 1
ATOM 2586 O O . SER A 1 328 ? -3.449 8.407 -32.713 1.00 90.25 328 SER A O 1
ATOM 2588 N N . LEU A 1 329 ? -3.415 10.413 -31.714 1.00 93.25 329 LEU A N 1
ATOM 2589 C CA . LEU A 1 329 ? -2.251 10.165 -30.855 1.00 93.25 329 LEU A CA 1
ATOM 2590 C C . LEU A 1 329 ? -2.618 10.034 -29.376 1.00 93.25 329 LEU A C 1
ATOM 2592 O O . LEU A 1 329 ? -1.783 9.630 -28.574 1.00 93.25 329 LEU A O 1
ATOM 2596 N N . ARG A 1 330 ? -3.875 10.295 -29.005 1.00 89.62 330 ARG A N 1
ATOM 2597 C CA . ARG A 1 330 ? -4.335 10.263 -27.609 1.00 89.62 330 ARG A CA 1
ATOM 2598 C C . ARG A 1 330 ? -4.223 8.886 -26.937 1.00 89.62 330 ARG A C 1
ATOM 2600 O O . ARG A 1 330 ? -4.225 8.793 -25.714 1.00 89.62 330 ARG A O 1
ATOM 2607 N N . ARG A 1 331 ? -4.180 7.811 -27.728 1.00 93.06 331 ARG A N 1
ATOM 2608 C CA . ARG A 1 331 ? -4.029 6.420 -27.258 1.00 93.06 331 ARG A CA 1
ATOM 2609 C C . ARG A 1 331 ? -2.660 5.827 -27.588 1.00 93.06 331 ARG A C 1
ATOM 2611 O O . ARG A 1 331 ? -2.446 4.646 -27.325 1.00 93.06 331 ARG A O 1
ATOM 2618 N N . PHE A 1 332 ? -1.771 6.617 -28.188 1.00 94.00 332 PHE A N 1
ATOM 2619 C CA . PHE A 1 332 ? -0.464 6.152 -28.624 1.00 94.00 332 PHE A CA 1
ATOM 2620 C C . PHE A 1 332 ? 0.326 5.597 -27.439 1.00 94.00 332 PHE A C 1
ATOM 2622 O O . PHE A 1 332 ? 0.316 6.169 -26.354 1.00 94.00 332 PHE A O 1
ATOM 2629 N N . ASN A 1 333 ? 1.034 4.498 -27.671 1.00 93.44 333 ASN A N 1
ATOM 2630 C CA . ASN A 1 333 ? 1.958 3.930 -26.705 1.00 93.44 333 ASN A CA 1
ATOM 2631 C C . ASN A 1 333 ? 3.360 3.907 -27.309 1.00 93.44 333 ASN A C 1
ATOM 2633 O O . ASN A 1 333 ? 3.547 3.393 -28.414 1.00 93.44 333 ASN A O 1
ATOM 2637 N N . ALA A 1 334 ? 4.334 4.462 -26.592 1.00 92.06 334 ALA A N 1
ATOM 2638 C CA . ALA A 1 334 ? 5.731 4.463 -27.015 1.00 92.06 334 ALA A CA 1
ATOM 2639 C C . ALA A 1 334 ? 6.429 3.116 -26.754 1.00 92.06 334 ALA A C 1
ATOM 2641 O O . ALA A 1 334 ? 7.443 2.827 -27.391 1.00 92.06 334 ALA A O 1
ATOM 2642 N N . ALA A 1 335 ? 5.883 2.278 -25.865 1.00 92.12 335 ALA A N 1
ATOM 2643 C CA . ALA A 1 335 ? 6.447 0.971 -25.557 1.00 92.12 335 ALA A CA 1
ATOM 2644 C C . ALA A 1 335 ? 6.557 0.110 -26.827 1.00 92.12 335 ALA A C 1
ATOM 2646 O O . ALA A 1 335 ? 5.593 -0.033 -27.597 1.00 92.12 335 ALA A O 1
ATOM 2647 N N . GLY A 1 336 ? 7.752 -0.444 -27.050 1.00 92.62 336 GLY A N 1
ATOM 2648 C CA . GLY A 1 336 ? 8.019 -1.417 -28.114 1.00 92.62 336 GLY A CA 1
ATOM 2649 C C . GLY A 1 336 ? 8.227 -0.803 -29.489 1.00 92.62 336 GLY A C 1
ATOM 2650 O O . GLY A 1 336 ? 8.376 -1.533 -30.465 1.00 92.62 336 GLY A O 1
ATOM 2651 N N . MET A 1 337 ? 8.254 0.527 -29.585 1.00 93.62 337 MET A N 1
ATOM 2652 C CA . MET A 1 337 ? 8.428 1.241 -30.851 1.00 93.62 337 MET A CA 1
ATOM 2653 C C . MET A 1 337 ? 9.878 1.254 -31.361 1.00 93.62 337 MET A C 1
ATOM 2655 O O . MET A 1 337 ? 10.113 1.722 -32.470 1.00 93.62 337 MET A O 1
ATOM 2659 N N . GLU A 1 338 ? 10.846 0.733 -30.595 1.00 93.25 338 GLU A N 1
ATOM 2660 C CA . GLU A 1 338 ? 12.247 0.611 -31.036 1.00 93.25 338 GLU A CA 1
ATOM 2661 C C . GLU A 1 338 ? 12.402 -0.329 -32.248 1.00 93.25 338 GLU A C 1
ATOM 2663 O O . GLU A 1 338 ? 13.337 -0.195 -33.037 1.00 93.25 338 GLU A O 1
ATOM 2668 N N . ARG A 1 339 ? 11.470 -1.271 -32.436 1.00 93.94 339 ARG A N 1
ATOM 2669 C CA . ARG A 1 339 ? 11.515 -2.260 -33.514 1.00 93.94 339 ARG A CA 1
ATOM 2670 C C . ARG A 1 339 ? 11.100 -1.657 -34.864 1.00 93.94 339 ARG A C 1
ATOM 2672 O O . ARG A 1 339 ? 9.976 -1.196 -35.050 1.00 93.94 339 ARG A O 1
ATOM 2679 N N . GLN A 1 340 ? 11.979 -1.760 -35.865 1.00 89.44 340 GLN A N 1
ATOM 2680 C CA . GLN A 1 340 ? 11.774 -1.143 -37.189 1.00 89.44 340 GLN A CA 1
ATOM 2681 C C . GLN A 1 340 ? 10.594 -1.713 -37.994 1.00 89.44 340 GLN A C 1
ATOM 2683 O O . GLN A 1 340 ? 10.022 -1.025 -38.836 1.00 89.44 340 GLN A O 1
ATOM 2688 N N . THR A 1 341 ? 10.229 -2.977 -37.765 1.00 91.19 341 THR A N 1
ATOM 2689 C CA . THR A 1 341 ? 9.161 -3.675 -38.512 1.00 91.19 341 THR A CA 1
ATOM 2690 C C . THR A 1 341 ? 7.758 -3.423 -37.954 1.00 91.19 341 THR A C 1
ATOM 2692 O O . THR A 1 341 ? 6.790 -4.013 -38.431 1.00 91.19 341 THR A O 1
ATOM 2695 N N . GLY A 1 342 ? 7.645 -2.533 -36.968 1.00 92.00 342 GLY A N 1
ATOM 2696 C CA . GLY A 1 342 ? 6.427 -2.259 -36.217 1.00 92.00 342 GLY A CA 1
ATOM 2697 C C . GLY A 1 342 ? 6.620 -2.544 -34.726 1.00 92.00 342 GLY A C 1
ATOM 2698 O O . GLY A 1 342 ? 7.657 -3.086 -34.340 1.00 92.00 342 GLY A O 1
ATOM 2699 N N . PRO A 1 343 ? 5.630 -2.193 -33.888 1.00 93.75 343 PRO A N 1
ATOM 2700 C CA . PRO A 1 343 ? 5.738 -2.334 -32.443 1.00 93.75 343 PRO A CA 1
ATOM 2701 C C . PRO A 1 343 ? 6.070 -3.770 -32.018 1.00 93.75 343 PRO A C 1
ATOM 2703 O O . PRO A 1 343 ? 5.592 -4.742 -32.607 1.00 93.75 343 PRO A O 1
ATOM 2706 N N . TYR A 1 344 ? 6.880 -3.917 -30.975 1.00 95.06 344 TYR A N 1
ATOM 2707 C CA . TYR A 1 344 ? 7.044 -5.189 -30.285 1.00 95.06 344 TYR A CA 1
ATOM 2708 C C . TYR A 1 344 ? 5.854 -5.443 -29.351 1.00 95.06 344 TYR A C 1
ATOM 2710 O O . TYR A 1 344 ? 5.592 -4.661 -28.441 1.00 95.06 344 TYR A O 1
ATOM 2718 N N . ASP A 1 345 ? 5.131 -6.541 -29.578 1.00 89.88 345 ASP A N 1
ATOM 2719 C CA . ASP A 1 345 ? 3.878 -6.828 -28.865 1.00 89.88 345 ASP A CA 1
ATOM 2720 C C . ASP A 1 345 ? 4.073 -7.348 -27.427 1.00 89.88 345 ASP A C 1
ATOM 2722 O O . ASP A 1 345 ? 3.143 -7.279 -26.629 1.00 89.88 345 ASP A O 1
ATOM 2726 N N . ASN A 1 346 ? 5.258 -7.870 -27.079 1.00 93.50 346 ASN A N 1
ATOM 2727 C CA . ASN A 1 346 ? 5.550 -8.427 -25.747 1.00 93.50 346 ASN A CA 1
ATOM 2728 C C . ASN A 1 346 ? 6.361 -7.457 -24.865 1.00 93.50 346 ASN A C 1
ATOM 2730 O O . ASN A 1 346 ? 7.210 -7.890 -24.088 1.00 93.50 346 ASN A O 1
ATOM 2734 N N . GLU A 1 347 ? 6.103 -6.155 -24.982 1.00 93.94 347 GLU A N 1
ATOM 2735 C CA . GLU A 1 347 ? 6.498 -5.164 -23.970 1.00 93.94 347 GLU A CA 1
ATOM 2736 C C . GLU A 1 347 ? 5.608 -5.315 -22.740 1.00 93.94 347 GLU A C 1
ATOM 2738 O O . GLU A 1 347 ? 4.589 -4.633 -22.600 1.00 93.94 347 GLU A O 1
ATOM 2743 N N . ILE A 1 348 ? 5.945 -6.281 -21.893 1.00 96.12 348 ILE A N 1
ATOM 2744 C CA . ILE A 1 348 ? 5.104 -6.695 -20.770 1.00 96.12 348 ILE A CA 1
ATOM 2745 C C . ILE A 1 348 ? 5.831 -6.565 -19.441 1.00 96.12 348 ILE A C 1
ATOM 2747 O O . ILE A 1 348 ? 7.057 -6.651 -19.420 1.00 96.12 348 ILE A O 1
ATOM 2751 N N . ASP A 1 349 ? 5.068 -6.406 -18.367 1.00 96.38 349 ASP A N 1
ATOM 2752 C CA . ASP A 1 349 ? 5.439 -6.835 -17.020 1.00 96.38 349 ASP A CA 1
ATOM 2753 C C . ASP A 1 349 ? 4.707 -8.147 -16.696 1.00 96.38 349 ASP A C 1
ATOM 2755 O O . ASP A 1 349 ? 3.558 -8.343 -17.108 1.00 96.38 349 ASP A O 1
ATOM 2759 N N . ASP A 1 350 ? 5.391 -9.083 -16.046 1.00 97.88 350 ASP A N 1
ATOM 2760 C CA . ASP A 1 350 ? 4.878 -10.388 -15.625 1.00 97.88 350 ASP A CA 1
ATOM 2761 C C . ASP A 1 350 ? 5.415 -10.681 -14.223 1.00 97.88 350 ASP A C 1
ATOM 2763 O O . ASP A 1 350 ? 6.544 -11.157 -14.042 1.00 97.88 350 ASP A O 1
ATOM 2767 N N . TYR A 1 351 ? 4.594 -10.356 -13.227 1.00 98.06 351 TYR A N 1
ATOM 2768 C CA . TYR A 1 351 ? 4.956 -10.414 -11.822 1.00 98.06 351 TYR A CA 1
ATOM 2769 C C . TYR A 1 351 ? 3.941 -11.214 -11.012 1.00 98.06 351 TYR A C 1
ATOM 2771 O O . TYR A 1 351 ? 2.740 -11.261 -11.288 1.00 98.06 351 TYR A O 1
ATOM 2779 N N . LYS A 1 352 ? 4.436 -11.908 -9.992 1.00 98.25 352 LYS A N 1
ATOM 2780 C CA . LYS A 1 352 ? 3.608 -12.643 -9.035 1.00 98.25 352 LYS A CA 1
ATOM 2781 C C . LYS A 1 352 ? 4.103 -12.393 -7.631 1.00 98.25 352 LYS A C 1
ATOM 2783 O O . LYS A 1 352 ? 5.308 -12.266 -7.408 1.00 98.25 352 LYS A O 1
ATOM 2788 N N . GLN A 1 353 ? 3.166 -12.392 -6.696 1.00 97.81 353 GLN A N 1
ATOM 2789 C CA . GLN A 1 353 ? 3.450 -12.147 -5.299 1.00 97.81 353 GLN A CA 1
ATOM 2790 C C . GLN A 1 353 ? 2.567 -13.016 -4.404 1.00 97.81 353 GLN A C 1
ATOM 2792 O O . GLN A 1 353 ? 1.346 -13.069 -4.549 1.00 97.81 353 GLN A O 1
ATOM 2797 N N . ASP A 1 354 ? 3.210 -13.698 -3.467 1.00 98.38 354 ASP A N 1
ATOM 2798 C CA . ASP A 1 354 ? 2.591 -14.564 -2.474 1.00 98.38 354 ASP A CA 1
ATOM 2799 C C . ASP A 1 354 ? 2.800 -13.966 -1.083 1.00 98.38 354 ASP A C 1
ATOM 2801 O O . ASP A 1 354 ? 3.927 -13.638 -0.721 1.00 98.38 354 ASP A O 1
ATOM 2805 N N . HIS A 1 355 ? 1.739 -13.870 -0.283 1.00 98.44 355 HIS A N 1
ATOM 2806 C CA . HIS A 1 355 ? 1.776 -13.414 1.108 1.00 98.44 355 HIS A CA 1
ATOM 2807 C C . HIS A 1 355 ? 1.246 -14.507 2.024 1.00 98.44 355 HIS A C 1
ATOM 2809 O O . HIS A 1 355 ? 0.118 -14.973 1.858 1.00 98.44 355 HIS A O 1
ATOM 2815 N N . LEU A 1 356 ? 2.029 -14.873 3.033 1.00 98.62 356 LEU A N 1
ATOM 2816 C CA . LEU A 1 356 ? 1.634 -15.779 4.102 1.00 98.62 356 LEU A CA 1
ATOM 2817 C C . LEU A 1 356 ? 1.624 -15.008 5.420 1.00 98.62 356 LEU A C 1
ATOM 2819 O O . LEU A 1 356 ? 2.680 -14.682 5.961 1.00 98.62 356 LEU A O 1
ATOM 2823 N N . GLN A 1 357 ? 0.430 -14.731 5.940 1.00 98.12 357 GLN A N 1
ATOM 2824 C CA . GLN A 1 357 ? 0.245 -13.924 7.145 1.00 98.12 357 GLN A CA 1
ATOM 2825 C C . GLN A 1 357 ? -0.264 -14.786 8.293 1.00 98.12 357 GLN A C 1
ATOM 2827 O O . GLN A 1 357 ? -1.255 -15.498 8.151 1.00 98.12 357 GLN A O 1
ATOM 2832 N N . PHE A 1 358 ? 0.370 -14.677 9.452 1.00 97.06 358 PHE A N 1
ATOM 2833 C CA . PHE A 1 358 ? -0.035 -15.334 10.683 1.00 97.06 358 PHE A CA 1
ATOM 2834 C C . PHE A 1 358 ? -0.317 -14.300 11.768 1.00 97.06 358 PHE A C 1
ATOM 2836 O O . PHE A 1 358 ? 0.493 -13.409 12.031 1.00 97.06 358 PHE A O 1
ATOM 2843 N N . PHE A 1 359 ? -1.455 -14.461 12.435 1.00 94.62 359 PHE A N 1
ATOM 2844 C CA . PHE A 1 359 ? -1.891 -13.606 13.528 1.00 94.62 359 PHE A CA 1
ATOM 2845 C C . PHE A 1 359 ? -2.205 -14.456 14.750 1.00 94.62 359 PHE A C 1
ATOM 2847 O O . PHE A 1 359 ? -2.957 -15.432 14.670 1.00 94.62 359 PHE A O 1
ATOM 2854 N N . TYR A 1 360 ? -1.667 -14.042 15.892 1.00 93.31 360 TYR A N 1
ATOM 2855 C CA . TYR A 1 360 ? -1.979 -14.618 17.190 1.00 93.31 360 TYR A CA 1
ATOM 2856 C C . TYR A 1 360 ? -2.318 -13.515 18.178 1.00 93.31 360 TYR A C 1
ATOM 2858 O O . TYR A 1 360 ? -1.559 -12.560 18.336 1.00 93.31 360 TYR A O 1
ATOM 2866 N N . GLN A 1 361 ? -3.436 -13.672 18.873 1.00 86.75 361 GLN A N 1
ATOM 2867 C CA . GLN A 1 361 ? -3.870 -12.733 19.893 1.00 86.75 361 GLN A CA 1
ATOM 2868 C C . GLN A 1 361 ? -4.249 -13.484 21.162 1.00 86.75 361 GLN A C 1
ATOM 2870 O O . GLN A 1 361 ? -4.919 -14.514 21.103 1.00 86.75 361 GLN A O 1
ATOM 2875 N N . GLN A 1 362 ? -3.843 -12.954 22.312 1.00 89.25 362 GLN A N 1
ATOM 2876 C CA . GLN A 1 362 ? -4.119 -13.522 23.626 1.00 89.25 362 GLN A CA 1
ATOM 2877 C C . GLN A 1 362 ? -4.511 -12.412 24.598 1.00 89.25 362 GLN A C 1
ATOM 2879 O O . GLN A 1 362 ? -3.732 -11.502 24.873 1.00 89.25 362 GLN A O 1
ATOM 2884 N N . GLN A 1 363 ? -5.699 -12.522 25.182 1.00 85.88 363 GLN A N 1
ATOM 2885 C CA . GLN A 1 363 ? -6.066 -11.763 26.369 1.00 85.88 363 GLN A CA 1
ATOM 2886 C C . GLN A 1 363 ? -5.371 -12.405 27.573 1.00 85.88 363 GLN A C 1
ATOM 2888 O O . GLN A 1 363 ? -5.710 -13.516 27.996 1.00 85.88 363 GLN A O 1
ATOM 2893 N N . CYS A 1 364 ? -4.340 -11.739 28.084 1.00 89.44 364 CYS A N 1
ATOM 2894 C CA . CYS A 1 364 ? -3.543 -12.208 29.216 1.00 89.44 364 CYS A CA 1
ATOM 2895 C C . CYS A 1 364 ? -4.227 -11.871 30.551 1.00 89.44 364 CYS A C 1
ATOM 2897 O O . CYS A 1 364 ? -4.157 -12.655 31.496 1.00 89.44 364 CYS A O 1
ATOM 2899 N N . ALA A 1 365 ? -4.913 -10.728 30.603 1.00 87.69 365 ALA A N 1
ATOM 2900 C CA . ALA A 1 365 ? -5.760 -10.268 31.700 1.00 87.69 365 ALA A CA 1
ATOM 2901 C C . ALA A 1 365 ? -6.847 -9.329 31.146 1.00 87.69 365 ALA A C 1
ATOM 2903 O O . ALA A 1 365 ? -6.761 -8.907 29.994 1.00 87.69 365 ALA A O 1
ATOM 2904 N N . ASP A 1 366 ? -7.827 -8.943 31.961 1.00 80.38 366 ASP A N 1
ATOM 2905 C CA . ASP A 1 366 ? -8.927 -8.061 31.526 1.00 80.38 366 ASP A CA 1
ATOM 2906 C C . ASP A 1 366 ? -8.420 -6.702 31.009 1.00 80.38 366 ASP A C 1
ATOM 2908 O O . ASP A 1 366 ? -8.979 -6.117 30.087 1.00 80.38 366 ASP A O 1
ATOM 2912 N N . PHE A 1 367 ? -7.287 -6.238 31.541 1.00 82.38 367 PHE A N 1
ATOM 2913 C CA . PHE A 1 367 ? -6.620 -5.003 31.131 1.00 82.38 367 PHE A CA 1
ATOM 2914 C C . PHE A 1 367 ? -5.465 -5.208 30.139 1.00 82.38 367 PHE A C 1
ATOM 2916 O O . PHE A 1 367 ? -4.837 -4.222 29.771 1.00 82.38 367 PHE A O 1
ATOM 2923 N N . LEU A 1 368 ? -5.118 -6.441 29.747 1.00 87.19 368 LEU A N 1
ATOM 2924 C CA . LEU A 1 368 ? -3.910 -6.727 28.962 1.00 87.19 368 LEU A CA 1
ATOM 2925 C C . LEU A 1 368 ? -4.191 -7.705 27.822 1.00 87.19 368 LEU A C 1
ATOM 2927 O O . LEU A 1 368 ? -4.443 -8.888 28.058 1.00 87.19 368 LEU A O 1
ATOM 2931 N N . THR A 1 369 ? -4.032 -7.232 26.588 1.00 86.44 369 THR A N 1
ATOM 2932 C CA . THR A 1 369 ? -4.002 -8.084 25.392 1.00 86.44 369 THR A CA 1
ATOM 2933 C C . THR A 1 369 ? -2.628 -8.054 24.743 1.00 86.44 369 THR A C 1
ATOM 2935 O O . THR A 1 369 ? -2.012 -6.998 24.639 1.00 86.44 369 THR A O 1
ATOM 2938 N N . TRP A 1 370 ? -2.156 -9.211 24.294 1.00 92.69 370 TRP A N 1
ATOM 2939 C CA . TRP A 1 370 ? -0.925 -9.370 23.534 1.00 92.69 370 TRP A CA 1
ATOM 2940 C C . TRP A 1 370 ? -1.247 -9.838 22.115 1.00 92.69 370 TRP A C 1
ATOM 2942 O O . TRP A 1 370 ? -1.938 -10.843 21.935 1.00 92.69 370 TRP A O 1
ATOM 2952 N N . SER A 1 371 ? -0.736 -9.113 21.124 1.00 90.75 371 SER A N 1
ATOM 2953 C CA . SER A 1 371 ? -0.959 -9.358 19.701 1.00 90.75 371 SER A CA 1
ATOM 2954 C C . SER A 1 371 ? 0.371 -9.590 18.996 1.00 90.75 371 SER A C 1
ATOM 2956 O O . SER A 1 371 ? 1.311 -8.815 19.163 1.00 90.75 371 SER A O 1
ATOM 2958 N N . ASN A 1 372 ? 0.442 -10.640 18.184 1.00 94.44 372 ASN A N 1
ATOM 2959 C CA . ASN A 1 372 ? 1.608 -10.994 17.386 1.00 94.44 372 ASN A CA 1
ATOM 2960 C C . ASN A 1 372 ? 1.209 -11.149 15.923 1.00 94.44 372 ASN A C 1
ATOM 2962 O O . ASN A 1 372 ? 0.171 -11.733 15.601 1.00 94.44 372 ASN A O 1
ATOM 2966 N N . THR A 1 373 ? 2.070 -10.659 15.042 1.00 95.94 373 THR A N 1
ATOM 2967 C CA . THR A 1 373 ? 1.922 -10.765 13.595 1.00 95.94 373 THR A CA 1
ATOM 2968 C C . THR A 1 373 ? 3.236 -11.233 12.999 1.00 95.94 373 THR A C 1
ATOM 2970 O O . THR A 1 373 ? 4.295 -10.703 13.330 1.00 95.94 373 THR A O 1
ATOM 2973 N N . LEU A 1 374 ? 3.153 -12.224 12.119 1.00 97.75 374 LEU A N 1
ATOM 2974 C CA . LEU A 1 374 ? 4.258 -12.715 11.310 1.00 97.75 374 LEU A CA 1
ATOM 2975 C C . LEU A 1 374 ? 3.806 -12.724 9.852 1.00 97.75 374 LEU A C 1
ATOM 2977 O O . LEU A 1 374 ? 2.704 -13.177 9.556 1.00 97.75 374 LEU A O 1
ATOM 2981 N N . ASN A 1 375 ? 4.645 -12.240 8.950 1.00 98.31 375 ASN A N 1
ATOM 2982 C CA . ASN A 1 375 ? 4.383 -12.271 7.520 1.00 98.31 375 ASN A CA 1
ATOM 2983 C C . ASN A 1 375 ? 5.621 -12.701 6.749 1.00 98.31 375 ASN A C 1
ATOM 2985 O O . ASN A 1 375 ? 6.721 -12.243 7.052 1.00 98.31 375 ASN A O 1
ATOM 2989 N N . TYR A 1 376 ? 5.404 -13.517 5.724 1.00 98.62 376 TYR A N 1
ATOM 2990 C CA . TYR A 1 376 ? 6.371 -13.772 4.671 1.00 98.62 376 TYR A CA 1
ATOM 2991 C C . TYR A 1 376 ? 5.751 -13.420 3.322 1.00 98.62 376 TYR A C 1
ATOM 2993 O O . TYR A 1 376 ? 4.698 -13.955 2.973 1.00 98.62 376 TYR A O 1
ATOM 3001 N N . THR A 1 377 ? 6.417 -12.550 2.572 1.00 98.56 377 THR A N 1
ATOM 3002 C CA . THR A 1 377 ? 6.053 -12.200 1.202 1.00 98.56 377 THR A CA 1
ATOM 3003 C C . THR A 1 377 ? 7.167 -12.639 0.261 1.00 98.56 377 THR A C 1
ATOM 3005 O O . THR A 1 377 ? 8.341 -12.366 0.513 1.00 98.56 377 THR A O 1
ATOM 3008 N N . HIS A 1 378 ? 6.809 -13.317 -0.824 1.00 98.56 378 HIS A N 1
ATOM 3009 C CA . HIS A 1 378 ? 7.725 -13.640 -1.912 1.00 98.56 378 HIS A CA 1
ATOM 3010 C C . HIS A 1 378 ? 7.177 -13.059 -3.207 1.00 98.56 378 HIS A C 1
ATOM 3012 O O . HIS A 1 378 ? 6.060 -13.389 -3.599 1.00 98.56 378 HIS A O 1
ATOM 3018 N N . GLY A 1 379 ? 7.957 -12.201 -3.856 1.00 98.19 379 GLY A N 1
ATOM 3019 C CA . GLY A 1 379 ? 7.677 -11.724 -5.200 1.00 98.19 379 GLY A CA 1
ATOM 3020 C C . GLY A 1 379 ? 8.711 -12.246 -6.188 1.00 98.19 379 GLY A C 1
ATOM 3021 O O . GLY A 1 379 ? 9.868 -12.502 -5.839 1.00 98.19 379 GLY A O 1
ATOM 3022 N N . ASN A 1 380 ? 8.279 -12.481 -7.422 1.00 98.06 380 ASN A N 1
ATOM 3023 C CA . ASN A 1 380 ? 9.179 -12.875 -8.494 1.00 98.06 380 ASN A CA 1
ATOM 3024 C C . ASN A 1 380 ? 8.563 -12.595 -9.861 1.00 98.06 380 ASN A C 1
ATOM 3026 O O . ASN A 1 380 ? 7.543 -13.194 -10.206 1.00 98.06 380 ASN A O 1
ATOM 3030 N N . GLY A 1 381 ? 9.266 -11.845 -10.696 1.00 97.69 381 GLY A N 1
ATOM 3031 C CA . GLY A 1 381 ? 8.832 -11.571 -12.057 1.00 97.69 381 GLY A CA 1
ATOM 3032 C C . GLY A 1 381 ? 9.845 -10.774 -12.851 1.00 97.69 381 GLY A C 1
ATOM 3033 O O . GLY A 1 381 ? 11.010 -10.665 -12.460 1.00 97.69 381 GLY A O 1
ATOM 3034 N N . PHE A 1 382 ? 9.405 -10.271 -13.994 1.00 97.06 382 PHE A N 1
ATOM 3035 C CA . PHE A 1 382 ? 10.226 -9.487 -14.900 1.00 97.06 382 PHE A CA 1
ATOM 3036 C C . PHE A 1 382 ? 9.368 -8.613 -15.794 1.00 97.06 382 PHE A C 1
ATOM 3038 O O . PHE A 1 382 ? 8.282 -9.020 -16.201 1.00 97.06 382 PHE A O 1
ATOM 3045 N N . TYR A 1 383 ? 9.967 -7.529 -16.268 1.00 94.56 383 TYR A N 1
ATOM 3046 C CA . TYR A 1 383 ? 9.516 -6.903 -17.497 1.00 94.56 383 TYR A CA 1
ATOM 3047 C C . TYR A 1 383 ? 10.421 -7.266 -18.672 1.00 94.56 383 TYR A C 1
ATOM 3049 O O . TYR A 1 383 ? 11.625 -7.514 -18.529 1.00 94.56 383 TYR A O 1
ATOM 3057 N N . GLU A 1 384 ? 9.816 -7.347 -19.852 1.00 96.69 384 GLU A N 1
ATOM 3058 C CA . GLU A 1 384 ? 10.449 -7.713 -21.114 1.00 96.69 384 GLU A CA 1
ATOM 3059 C C . GLU A 1 384 ? 10.420 -6.530 -22.077 1.00 96.69 384 GLU A C 1
ATOM 3061 O O . GLU A 1 384 ? 9.392 -5.872 -22.210 1.00 96.69 384 GLU A O 1
ATOM 3066 N N . ASN A 1 385 ? 11.534 -6.279 -22.769 1.00 95.25 385 ASN A N 1
ATOM 3067 C CA . ASN A 1 385 ? 11.621 -5.221 -23.771 1.00 95.25 385 ASN A CA 1
ATOM 3068 C C . ASN A 1 385 ? 12.347 -5.692 -25.031 1.00 95.25 385 ASN A C 1
ATOM 3070 O O . ASN A 1 385 ? 13.293 -6.487 -24.958 1.00 95.25 385 ASN A O 1
ATOM 3074 N N . TYR A 1 386 ? 11.976 -5.109 -26.167 1.00 96.25 386 TYR A N 1
ATOM 3075 C CA . TYR A 1 386 ? 12.792 -5.124 -27.376 1.00 96.25 386 TYR A CA 1
ATOM 3076 C C . TYR A 1 386 ? 13.748 -3.938 -27.359 1.00 96.25 386 TYR A C 1
ATOM 3078 O O . TYR A 1 386 ? 13.311 -2.805 -27.161 1.00 96.25 386 TYR A O 1
ATOM 3086 N N . LYS A 1 387 ? 15.037 -4.183 -27.596 1.00 95.56 387 LYS A N 1
ATOM 3087 C CA . LYS A 1 387 ? 16.049 -3.131 -27.711 1.00 95.56 387 LYS A CA 1
ATOM 3088 C C . LYS A 1 387 ? 16.744 -3.204 -29.057 1.00 95.56 387 LYS A C 1
ATOM 3090 O O . LYS A 1 387 ? 17.289 -4.253 -29.395 1.00 95.56 387 LYS A O 1
ATOM 3095 N N . ALA A 1 388 ? 16.712 -2.108 -29.810 1.00 96.31 388 ALA A N 1
ATOM 3096 C CA . ALA A 1 388 ? 17.275 -2.060 -31.156 1.00 96.31 388 ALA A CA 1
ATOM 3097 C C . ALA A 1 388 ? 18.740 -1.601 -31.160 1.00 96.31 388 ALA A C 1
ATOM 3099 O O . ALA A 1 388 ? 19.104 -0.682 -30.425 1.00 96.31 388 ALA A O 1
ATOM 3100 N N . GLU A 1 389 ? 19.562 -2.210 -32.019 1.00 95.88 389 GLU A N 1
ATOM 3101 C CA . GLU A 1 389 ? 20.940 -1.794 -32.327 1.00 95.88 389 GLU A CA 1
ATOM 3102 C C . GLU A 1 389 ? 21.820 -1.537 -31.085 1.00 95.88 389 GLU A C 1
ATOM 3104 O O . GLU A 1 389 ? 22.628 -0.597 -31.042 1.00 95.88 389 GLU A O 1
ATOM 3109 N N . VAL A 1 390 ? 21.669 -2.371 -30.050 1.00 95.44 390 VAL A N 1
ATOM 3110 C CA . VAL A 1 390 ? 22.438 -2.232 -28.808 1.00 95.44 390 VAL A CA 1
ATOM 3111 C C . VAL A 1 390 ? 23.841 -2.793 -28.963 1.00 95.44 390 VAL A C 1
ATOM 3113 O O . VAL A 1 390 ? 24.046 -3.791 -29.651 1.00 95.44 390 VAL A O 1
ATOM 3116 N N . ASP A 1 391 ? 24.810 -2.199 -28.266 1.00 95.25 391 ASP A N 1
ATOM 3117 C CA . ASP A 1 391 ? 26.132 -2.806 -28.116 1.00 95.25 391 ASP A CA 1
ATOM 3118 C C . ASP A 1 391 ? 26.000 -4.149 -27.385 1.00 95.25 391 ASP A C 1
ATOM 3120 O O . ASP A 1 391 ? 25.455 -4.207 -26.286 1.00 95.25 391 ASP A O 1
ATOM 3124 N N . LEU A 1 392 ? 26.511 -5.231 -27.972 1.00 94.38 392 LEU A N 1
ATOM 3125 C CA . LEU A 1 392 ? 26.354 -6.596 -27.453 1.00 94.38 392 LEU A CA 1
ATOM 3126 C C . LEU A 1 392 ? 27.270 -6.905 -26.261 1.00 94.38 392 LEU A C 1
ATOM 3128 O O . LEU A 1 392 ? 26.955 -7.762 -25.434 1.00 94.38 392 LEU A O 1
ATOM 3132 N N . LEU A 1 393 ? 28.389 -6.186 -26.139 1.00 92.00 393 LEU A N 1
ATOM 3133 C CA . LEU A 1 393 ? 29.379 -6.419 -25.089 1.00 92.00 393 LEU A CA 1
ATOM 3134 C C . LEU A 1 393 ? 28.832 -6.134 -23.671 1.00 92.00 393 LEU A C 1
ATOM 3136 O O . LEU A 1 393 ? 28.997 -7.002 -22.815 1.00 92.00 393 LEU A O 1
ATOM 3140 N N . PRO A 1 394 ? 28.131 -5.008 -23.395 1.00 92.44 394 PRO A N 1
ATOM 3141 C CA . PRO A 1 394 ? 27.428 -4.800 -22.121 1.00 92.44 394 PRO A CA 1
ATOM 3142 C C . PRO A 1 394 ? 26.385 -5.868 -21.778 1.00 92.44 394 PRO A C 1
ATOM 3144 O O . PRO A 1 394 ? 26.049 -6.031 -20.609 1.00 92.44 394 PRO A O 1
ATOM 3147 N N . TYR A 1 395 ? 25.871 -6.581 -22.784 1.00 93.06 395 TYR A N 1
ATOM 3148 C CA . TYR A 1 395 ? 24.923 -7.676 -22.604 1.00 93.06 395 TYR A CA 1
ATOM 3149 C C . TYR A 1 395 ? 25.598 -9.048 -22.469 1.00 93.06 395 TYR A C 1
ATOM 3151 O O . TYR A 1 395 ? 24.906 -10.065 -22.438 1.00 93.06 395 TYR A O 1
ATOM 3159 N N . GLU A 1 396 ? 26.934 -9.081 -22.368 1.00 93.06 396 GLU A N 1
ATOM 3160 C CA . GLU A 1 396 ? 27.731 -10.304 -22.245 1.00 93.06 396 GLU A CA 1
ATOM 3161 C C . GLU A 1 396 ? 27.471 -11.267 -23.422 1.00 93.06 396 GLU A C 1
ATOM 3163 O O . GLU A 1 396 ? 27.348 -12.479 -23.242 1.00 93.06 396 GLU A O 1
ATOM 3168 N N . ILE A 1 397 ? 27.359 -10.725 -24.644 1.00 93.81 397 ILE A N 1
ATOM 3169 C CA . ILE A 1 397 ? 27.137 -11.486 -25.881 1.00 93.81 397 ILE A CA 1
ATOM 3170 C C . ILE A 1 397 ? 28.347 -11.362 -26.806 1.00 93.81 397 ILE A C 1
ATOM 3172 O O . ILE A 1 397 ? 28.793 -10.264 -27.139 1.00 93.81 397 ILE A O 1
ATOM 3176 N N . ASN A 1 398 ? 28.836 -12.507 -27.283 1.00 93.44 398 ASN A N 1
ATOM 3177 C CA . ASN A 1 398 ? 29.827 -12.594 -28.347 1.00 93.44 398 ASN A CA 1
ATOM 3178 C C . ASN A 1 398 ? 29.149 -13.010 -29.658 1.00 93.44 398 ASN A C 1
ATOM 3180 O O . ASN A 1 398 ? 28.647 -14.125 -29.772 1.00 93.44 398 ASN A O 1
ATOM 3184 N N . ALA A 1 399 ? 29.168 -12.136 -30.663 1.00 93.19 399 ALA A N 1
ATOM 3185 C CA . ALA A 1 399 ? 28.606 -12.405 -31.988 1.00 93.19 399 ALA A CA 1
ATOM 3186 C C . ALA A 1 399 ? 29.682 -12.444 -33.089 1.00 93.19 399 ALA A C 1
ATOM 3188 O O . ALA A 1 399 ? 29.484 -11.948 -34.196 1.00 93.19 399 ALA A O 1
ATOM 3189 N N . TYR A 1 400 ? 30.855 -13.008 -32.771 1.00 92.69 400 TYR A N 1
ATOM 3190 C CA . TYR A 1 400 ? 31.914 -13.359 -33.730 1.00 92.69 400 TYR A CA 1
ATOM 3191 C C . TYR A 1 400 ? 32.304 -12.228 -34.705 1.00 92.69 400 TYR A C 1
ATOM 3193 O O . TYR A 1 400 ? 32.524 -12.458 -35.893 1.00 92.69 400 TYR A O 1
ATOM 3201 N N . GLY A 1 401 ? 32.405 -10.996 -34.197 1.00 91.19 401 GLY A N 1
ATOM 3202 C CA . GLY A 1 401 ? 32.783 -9.804 -34.969 1.00 91.19 401 GLY A CA 1
ATOM 3203 C C . GLY A 1 401 ? 31.647 -8.802 -35.195 1.00 91.19 401 GLY A C 1
ATOM 3204 O O . GLY A 1 401 ? 31.925 -7.653 -35.534 1.00 91.19 401 GLY A O 1
ATOM 3205 N N . ILE A 1 402 ? 30.393 -9.189 -34.945 1.00 95.44 402 ILE A N 1
ATOM 3206 C CA . ILE A 1 402 ? 29.254 -8.266 -34.901 1.00 95.44 402 ILE A CA 1
ATOM 3207 C C . ILE A 1 402 ? 29.217 -7.594 -33.521 1.00 95.44 402 ILE A C 1
ATOM 3209 O O . ILE A 1 402 ? 29.252 -8.271 -32.495 1.00 95.44 402 ILE A O 1
ATOM 3213 N N . GLN A 1 403 ? 29.181 -6.259 -33.494 1.00 95.69 403 GLN A N 1
ATOM 3214 C CA . GLN A 1 403 ? 29.213 -5.475 -32.247 1.00 95.69 403 GLN A CA 1
ATOM 3215 C C . GLN A 1 403 ? 27.830 -5.029 -31.776 1.00 95.69 403 GLN A C 1
ATOM 3217 O O . GLN A 1 403 ? 27.639 -4.840 -30.576 1.00 95.69 403 GLN A O 1
ATOM 3222 N N . LYS A 1 404 ? 26.887 -4.866 -32.707 1.00 97.19 404 LYS A N 1
ATOM 3223 C CA . LYS A 1 404 ? 25.533 -4.389 -32.444 1.00 97.19 404 LYS A CA 1
ATOM 3224 C C . LYS A 1 404 ? 24.499 -5.307 -33.060 1.00 97.19 404 LYS A C 1
ATOM 3226 O O . LYS A 1 404 ? 24.731 -5.831 -34.148 1.00 97.19 404 LYS A O 1
ATOM 3231 N N . ALA A 1 405 ? 23.388 -5.486 -32.362 1.00 96.81 405 ALA A N 1
ATOM 3232 C CA . ALA A 1 405 ? 22.197 -6.121 -32.902 1.00 96.81 405 ALA A CA 1
ATOM 3233 C C . ALA A 1 405 ? 20.972 -5.755 -32.071 1.00 96.81 405 ALA A C 1
ATOM 3235 O O . ALA A 1 405 ? 21.083 -5.238 -30.957 1.00 96.81 405 ALA A O 1
ATOM 3236 N N . ASP A 1 406 ? 19.806 -6.087 -32.605 1.00 97.06 406 ASP A N 1
ATOM 3237 C CA . ASP A 1 406 ? 18.570 -6.058 -31.843 1.00 97.06 406 ASP A CA 1
ATOM 3238 C C . ASP A 1 406 ? 18.538 -7.235 -30.855 1.00 97.06 406 ASP A C 1
ATOM 3240 O O . ASP A 1 406 ? 18.979 -8.348 -31.163 1.00 97.06 406 ASP A O 1
ATOM 3244 N N . ILE A 1 407 ? 17.991 -7.005 -29.663 1.00 96.38 407 ILE A N 1
ATOM 3245 C CA . ILE A 1 407 ? 17.825 -8.027 -28.627 1.00 96.38 407 ILE A CA 1
ATOM 3246 C C . ILE A 1 407 ? 16.434 -7.963 -28.002 1.00 96.38 407 ILE A C 1
ATOM 3248 O O . ILE A 1 407 ? 15.784 -6.919 -27.967 1.00 96.38 407 ILE A O 1
ATOM 3252 N N . ILE A 1 408 ? 16.016 -9.080 -27.414 1.00 96.69 408 ILE A N 1
ATOM 3253 C CA . ILE A 1 408 ? 14.904 -9.128 -26.466 1.00 96.69 408 ILE A CA 1
ATOM 3254 C C . ILE A 1 408 ? 15.505 -9.375 -25.087 1.00 96.69 408 ILE A C 1
ATOM 3256 O O . ILE A 1 408 ? 16.132 -10.412 -24.854 1.00 96.69 408 ILE A O 1
ATOM 3260 N N . ARG A 1 409 ? 15.320 -8.432 -24.163 1.00 95.19 409 ARG A N 1
ATOM 3261 C CA . ARG A 1 409 ? 15.851 -8.510 -22.795 1.00 95.19 409 ARG A CA 1
ATOM 3262 C C . ARG A 1 409 ? 14.735 -8.635 -21.771 1.00 95.19 409 ARG A C 1
ATOM 3264 O O . ARG A 1 409 ? 13.620 -8.184 -22.004 1.00 95.19 409 ARG A O 1
ATOM 3271 N N . GLN A 1 410 ? 15.068 -9.217 -20.629 1.00 96.50 410 GLN A N 1
ATOM 3272 C CA . GLN A 1 410 ? 14.224 -9.283 -19.446 1.00 96.50 410 GLN A CA 1
ATOM 3273 C C . GLN A 1 410 ? 14.999 -8.752 -18.247 1.00 96.50 410 GLN A C 1
ATOM 3275 O O . GLN A 1 410 ? 16.146 -9.157 -18.028 1.00 96.50 410 GLN A O 1
ATOM 3280 N N . LYS A 1 411 ? 14.368 -7.893 -17.455 1.00 95.44 411 LYS A N 1
ATOM 3281 C CA . LYS A 1 411 ? 14.904 -7.412 -16.182 1.00 95.44 411 LYS A CA 1
ATOM 3282 C C . LYS A 1 411 ? 14.061 -8.004 -15.065 1.00 95.44 411 LYS A C 1
ATOM 3284 O O . LYS A 1 411 ? 12.869 -7.740 -14.983 1.00 95.44 411 LYS A O 1
ATOM 3289 N N . TRP A 1 412 ? 14.680 -8.871 -14.276 1.00 97.25 412 TRP A N 1
ATOM 3290 C CA . TRP A 1 412 ? 14.013 -9.667 -13.259 1.00 97.25 412 TRP A CA 1
ATOM 3291 C C . TRP A 1 412 ? 14.202 -9.073 -11.871 1.00 97.25 412 TRP A C 1
ATOM 3293 O O . TRP A 1 412 ? 15.292 -8.597 -11.538 1.00 97.25 412 TRP A O 1
ATOM 3303 N N . LEU A 1 413 ? 13.161 -9.224 -11.057 1.00 96.75 413 LEU A N 1
ATOM 3304 C CA . LEU A 1 413 ? 13.181 -9.044 -9.614 1.00 96.75 413 LEU A CA 1
ATOM 3305 C C . LEU A 1 413 ? 12.697 -10.340 -8.964 1.00 96.75 413 LEU A C 1
ATOM 3307 O O . LEU A 1 413 ? 11.622 -10.839 -9.292 1.00 96.75 413 LEU A O 1
ATOM 3311 N N . SER A 1 414 ? 13.487 -10.876 -8.039 1.00 97.81 414 SER A N 1
ATOM 3312 C CA . SER A 1 414 ? 13.061 -11.913 -7.098 1.00 97.81 414 SER A CA 1
ATOM 3313 C C . SER A 1 414 ? 13.341 -11.409 -5.699 1.00 97.81 414 SER A C 1
ATOM 3315 O O . SER A 1 414 ? 14.497 -11.145 -5.376 1.00 97.81 414 SER A O 1
ATOM 3317 N N . ASN A 1 415 ? 12.311 -11.298 -4.870 1.00 97.88 415 ASN A N 1
ATOM 3318 C CA . ASN A 1 415 ? 12.444 -10.743 -3.536 1.00 97.88 415 ASN A CA 1
ATOM 3319 C C . ASN A 1 415 ? 11.754 -11.583 -2.457 1.00 97.88 415 ASN A C 1
ATOM 3321 O O . ASN A 1 415 ? 10.788 -12.319 -2.693 1.00 97.88 415 ASN A O 1
ATOM 3325 N N . HIS A 1 416 ? 12.274 -11.442 -1.245 1.00 98.44 416 HIS A N 1
ATOM 3326 C CA . HIS A 1 416 ? 11.790 -12.069 -0.030 1.00 98.44 416 HIS A CA 1
ATOM 3327 C C . HIS A 1 416 ? 11.656 -11.008 1.057 1.00 98.44 416 HIS A C 1
ATOM 3329 O O . HIS A 1 416 ? 12.602 -10.280 1.351 1.00 98.44 416 HIS A O 1
ATOM 3335 N N . TYR A 1 417 ? 10.488 -10.942 1.686 1.00 98.44 417 TYR A N 1
ATOM 3336 C CA . TYR A 1 417 ? 10.211 -10.009 2.767 1.00 98.44 417 TYR A CA 1
ATOM 3337 C C . TYR A 1 417 ? 9.648 -10.751 3.975 1.00 98.44 417 TYR A C 1
ATOM 3339 O O . TYR A 1 417 ? 8.596 -11.382 3.903 1.00 98.44 417 TYR A O 1
ATOM 3347 N N . LEU A 1 418 ? 10.355 -10.678 5.099 1.00 98.56 418 LEU A N 1
ATOM 3348 C CA . LEU A 1 418 ? 9.924 -11.203 6.390 1.00 98.56 418 LEU A CA 1
ATOM 3349 C C . LEU A 1 418 ? 9.572 -10.034 7.306 1.00 98.56 418 LEU A C 1
ATOM 3351 O O . LEU A 1 418 ? 10.363 -9.106 7.456 1.00 98.56 418 LEU A O 1
ATOM 3355 N N . PHE A 1 419 ? 8.424 -10.106 7.969 1.00 98.44 419 PHE A N 1
ATOM 3356 C CA . PHE A 1 419 ? 7.972 -9.087 8.909 1.00 98.44 419 PHE A CA 1
ATOM 3357 C C . PHE A 1 419 ? 7.447 -9.715 10.196 1.00 98.44 419 PHE A C 1
ATOM 3359 O O . PHE A 1 419 ? 6.654 -10.654 10.162 1.00 98.44 419 PHE A O 1
ATOM 3366 N N . LEU A 1 420 ? 7.866 -9.168 11.334 1.00 97.94 420 LEU A N 1
ATOM 3367 C CA . LEU A 1 420 ? 7.407 -9.544 12.663 1.00 97.94 420 LEU A CA 1
ATOM 3368 C C . LEU A 1 420 ? 6.969 -8.298 13.427 1.00 97.94 420 LEU A C 1
ATOM 3370 O O . LEU A 1 420 ? 7.674 -7.290 13.453 1.00 97.94 420 LEU A O 1
ATOM 3374 N N . ARG A 1 421 ? 5.834 -8.397 14.116 1.00 95.69 421 ARG A N 1
ATOM 3375 C CA . ARG A 1 421 ? 5.337 -7.379 15.043 1.00 95.69 421 ARG A CA 1
ATOM 3376 C C . ARG A 1 421 ? 4.804 -8.033 16.306 1.00 95.69 421 ARG A C 1
ATOM 3378 O O . ARG A 1 421 ? 4.086 -9.028 16.234 1.00 95.69 421 ARG A O 1
ATOM 3385 N N . SER A 1 422 ? 5.114 -7.439 17.452 1.00 95.75 422 SER A N 1
ATOM 3386 C CA . SER A 1 422 ? 4.521 -7.781 18.743 1.00 95.75 422 SER A CA 1
ATOM 3387 C C . SER A 1 422 ? 4.068 -6.502 19.440 1.00 95.75 422 SER A C 1
ATOM 3389 O O . SER A 1 422 ? 4.857 -5.579 19.630 1.00 95.75 422 SER A O 1
ATOM 3391 N N . GLU A 1 423 ? 2.806 -6.463 19.849 1.00 92.62 423 GLU A N 1
ATOM 3392 C CA . GLU A 1 423 ? 2.158 -5.313 20.482 1.00 92.62 423 GLU A CA 1
ATOM 3393 C C . GLU A 1 423 ? 1.454 -5.745 21.769 1.00 92.62 423 GLU A C 1
ATOM 3395 O O . GLU A 1 423 ? 0.832 -6.808 21.828 1.00 92.62 423 GLU A O 1
ATOM 3400 N N . LEU A 1 424 ? 1.512 -4.893 22.792 1.00 92.56 424 LEU A N 1
ATOM 3401 C CA . LEU A 1 424 ? 0.680 -5.019 23.985 1.00 92.56 424 LEU A CA 1
ATOM 3402 C C . LEU A 1 424 ? -0.367 -3.908 23.988 1.00 92.56 424 LEU A C 1
ATOM 3404 O O . LEU A 1 424 ? -0.024 -2.751 23.801 1.00 92.56 424 LEU A O 1
ATOM 3408 N N . LEU A 1 425 ? -1.623 -4.238 24.269 1.00 89.38 425 LEU A N 1
ATOM 3409 C CA . LEU A 1 425 ? -2.677 -3.279 24.588 1.00 89.38 425 LEU A CA 1
ATOM 3410 C C . LEU A 1 425 ? -2.943 -3.341 26.091 1.00 89.38 425 LEU A C 1
ATOM 3412 O O . LEU A 1 425 ? -3.395 -4.375 26.588 1.00 89.38 425 LEU A O 1
ATOM 3416 N N . ILE A 1 426 ? -2.663 -2.247 26.803 1.00 91.12 426 ILE A N 1
ATOM 3417 C CA . ILE A 1 426 ? -2.763 -2.169 28.264 1.00 91.12 426 ILE A CA 1
ATOM 3418 C C . ILE A 1 426 ? -3.763 -1.081 28.666 1.00 91.12 426 ILE A C 1
ATOM 3420 O O . ILE A 1 426 ? -3.510 0.104 28.465 1.00 91.12 426 ILE A O 1
ATOM 3424 N N . ASN A 1 427 ? -4.867 -1.479 29.295 1.00 87.94 427 ASN A N 1
ATOM 3425 C CA . ASN A 1 427 ? -5.971 -0.615 29.721 1.00 87.94 427 ASN A CA 1
ATOM 3426 C C . ASN A 1 427 ? -6.133 -0.642 31.248 1.00 87.94 427 ASN A C 1
ATOM 3428 O O . ASN A 1 427 ? -7.097 -1.217 31.755 1.00 87.94 427 ASN A O 1
ATOM 3432 N N . PRO A 1 428 ? -5.205 -0.054 32.025 1.00 88.69 428 PRO A N 1
ATOM 3433 C CA . PRO A 1 428 ? -5.251 -0.143 33.486 1.00 88.69 428 PRO A CA 1
ATOM 3434 C C . PRO A 1 428 ? -6.463 0.576 34.100 1.00 88.69 428 PRO A C 1
ATOM 3436 O O . PRO A 1 428 ? -6.801 0.338 35.256 1.00 88.69 428 PRO A O 1
ATOM 3439 N N . SER A 1 429 ? -7.112 1.480 33.358 1.00 89.25 429 SER A N 1
ATOM 3440 C CA . SER A 1 429 ? -8.371 2.120 33.747 1.00 89.25 429 SER A CA 1
ATOM 3441 C C . SER A 1 429 ? -9.093 2.687 32.521 1.00 89.25 429 SER A C 1
ATOM 3443 O O . SER A 1 429 ? -8.529 2.749 31.434 1.00 89.25 429 SER A O 1
ATOM 3445 N N . LYS A 1 430 ? -10.311 3.212 32.702 1.00 82.12 430 LYS A N 1
ATOM 3446 C CA . LYS A 1 430 ? -11.060 3.903 31.633 1.00 82.12 430 LYS A CA 1
ATOM 3447 C C . LYS A 1 430 ? -10.381 5.185 31.120 1.00 82.12 430 LYS A C 1
ATOM 3449 O O . LYS A 1 430 ? -10.749 5.675 30.055 1.00 82.12 430 LYS A O 1
ATOM 3454 N N . SER A 1 431 ? -9.425 5.735 31.871 1.00 88.81 431 SER A N 1
ATOM 3455 C CA . SER A 1 431 ? -8.743 6.993 31.542 1.00 88.81 431 SER A CA 1
ATOM 3456 C C . SER A 1 431 ? -7.419 6.813 30.807 1.00 88.81 431 SER A C 1
ATOM 3458 O O . SER A 1 431 ? -6.875 7.810 30.337 1.00 88.81 431 SER A O 1
ATOM 3460 N N . PHE A 1 432 ? -6.887 5.592 30.731 1.00 88.62 432 PHE A N 1
ATOM 3461 C CA . PHE A 1 432 ? -5.565 5.336 30.170 1.00 88.62 432 PHE A CA 1
ATOM 3462 C C . PHE A 1 432 ? -5.558 4.080 29.310 1.00 88.62 432 PHE A C 1
ATOM 3464 O O . PHE A 1 432 ? -5.995 3.021 29.753 1.00 88.62 432 PHE A O 1
ATOM 3471 N N . GLU A 1 433 ? -4.975 4.210 28.128 1.00 90.19 433 GLU A N 1
ATOM 3472 C CA . GLU A 1 433 ? -4.660 3.116 27.220 1.00 90.19 433 GLU A CA 1
ATOM 3473 C C . GLU A 1 433 ? -3.205 3.281 26.758 1.00 90.19 433 GLU A C 1
ATOM 3475 O O . GLU A 1 433 ? -2.811 4.349 26.286 1.00 90.19 433 GLU A O 1
ATOM 3480 N N . PHE A 1 434 ? -2.401 2.232 26.926 1.00 91.69 434 PHE A N 1
ATOM 3481 C CA . PHE A 1 434 ? -0.994 2.185 26.529 1.00 91.69 434 PHE A CA 1
ATOM 3482 C C . PHE A 1 434 ? -0.784 1.108 25.475 1.00 91.69 434 PHE A C 1
ATOM 3484 O O . PHE A 1 434 ? -1.326 0.006 25.604 1.00 91.69 434 PHE A O 1
ATOM 3491 N N . ARG A 1 435 ? 0.050 1.405 24.475 1.00 91.62 435 ARG A N 1
ATOM 3492 C CA . ARG A 1 435 ? 0.417 0.446 23.433 1.00 91.62 435 ARG A CA 1
ATOM 3493 C C . ARG A 1 435 ? 1.894 0.504 23.065 1.00 91.62 435 ARG A C 1
ATOM 3495 O O . ARG A 1 435 ? 2.262 1.187 22.108 1.00 91.62 435 ARG A O 1
ATOM 3502 N N . PRO A 1 436 ? 2.762 -0.156 23.844 1.00 95.00 436 PRO A N 1
ATOM 3503 C CA . PRO A 1 436 ? 4.118 -0.418 23.405 1.00 95.00 436 PRO A CA 1
ATOM 3504 C C . PRO A 1 436 ? 4.117 -1.501 22.318 1.00 95.00 436 PRO A C 1
ATOM 3506 O O . PRO A 1 436 ? 3.430 -2.521 22.434 1.00 95.00 436 PRO A O 1
ATOM 3509 N N . GLU A 1 437 ? 4.929 -1.301 21.288 1.00 93.62 437 GLU A N 1
ATOM 3510 C CA . GLU A 1 437 ? 5.121 -2.266 20.211 1.00 93.62 437 GLU A CA 1
ATOM 3511 C C . GLU A 1 437 ? 6.585 -2.373 19.783 1.00 93.62 437 GLU A C 1
ATOM 3513 O O . GLU A 1 437 ? 7.376 -1.437 19.911 1.00 93.62 437 GLU A O 1
ATOM 3518 N N . ILE A 1 438 ? 6.929 -3.536 19.243 1.00 96.69 438 ILE A N 1
ATOM 3519 C CA . ILE A 1 438 ? 8.176 -3.773 18.526 1.00 96.69 438 ILE A CA 1
ATOM 3520 C C . ILE A 1 438 ? 7.849 -4.354 17.157 1.00 96.69 438 ILE A C 1
ATOM 3522 O O . ILE A 1 438 ? 6.981 -5.225 17.035 1.00 96.69 438 ILE A O 1
ATOM 3526 N N . SER A 1 439 ? 8.567 -3.903 16.135 1.00 96.56 439 SER A N 1
ATOM 3527 C CA . SER A 1 439 ? 8.535 -4.526 14.816 1.00 96.56 439 SER A CA 1
ATOM 3528 C C . SER A 1 439 ? 9.923 -4.674 14.225 1.00 96.56 439 SER A C 1
ATOM 3530 O O . SER A 1 439 ? 10.804 -3.848 14.460 1.00 96.56 439 SER A O 1
ATOM 3532 N N . LEU A 1 440 ? 10.096 -5.749 13.465 1.00 98.06 440 LEU A N 1
ATOM 3533 C CA . LEU A 1 440 ? 11.320 -6.117 12.772 1.00 98.06 440 LEU A CA 1
ATOM 3534 C C . LEU A 1 440 ? 10.951 -6.557 11.359 1.00 98.06 440 LEU A C 1
ATOM 3536 O O . LEU A 1 440 ? 9.980 -7.293 11.176 1.00 98.06 440 LEU A O 1
ATOM 3540 N N . SER A 1 441 ? 11.733 -6.150 10.368 1.00 98.00 441 SER A N 1
ATOM 3541 C CA . SER A 1 441 ? 11.600 -6.656 9.010 1.00 98.00 441 SER A CA 1
ATOM 3542 C C . SER A 1 441 ? 12.943 -6.878 8.334 1.00 98.00 441 SER A C 1
ATOM 3544 O O . SER A 1 441 ? 13.925 -6.203 8.648 1.00 98.00 441 SER A O 1
ATOM 3546 N N . SER A 1 442 ? 12.960 -7.852 7.431 1.00 98.00 442 SER A N 1
ATOM 3547 C CA . SER A 1 442 ? 14.097 -8.213 6.595 1.00 98.00 442 SER A CA 1
ATOM 3548 C C . SER A 1 442 ? 13.616 -8.326 5.161 1.00 98.00 442 SER A C 1
ATOM 3550 O O . SER A 1 442 ? 12.719 -9.117 4.878 1.00 98.00 442 SER A O 1
ATOM 3552 N N . TYR A 1 443 ? 14.224 -7.553 4.277 1.00 98.25 443 TYR A N 1
ATOM 3553 C CA . TYR A 1 443 ? 14.018 -7.607 2.840 1.00 98.25 443 TYR A CA 1
ATOM 3554 C C . TYR A 1 443 ? 15.307 -8.060 2.156 1.00 98.25 443 TYR A C 1
ATOM 3556 O O . TYR A 1 443 ? 16.387 -7.604 2.530 1.00 98.25 443 TYR A O 1
ATOM 3564 N N . ASP A 1 444 ? 15.168 -8.918 1.157 1.00 98.25 444 ASP A N 1
ATOM 3565 C CA . ASP A 1 444 ? 16.211 -9.355 0.232 1.00 98.25 444 ASP A CA 1
ATOM 3566 C C . ASP A 1 444 ? 15.623 -9.264 -1.179 1.00 98.25 444 ASP A C 1
ATOM 3568 O O . ASP A 1 444 ? 14.627 -9.929 -1.469 1.00 98.25 444 ASP A O 1
ATOM 3572 N N . GLY A 1 445 ? 16.177 -8.387 -2.015 1.00 97.56 445 GLY A N 1
ATOM 3573 C CA . GLY A 1 445 ? 15.769 -8.177 -3.400 1.00 97.56 445 GLY A CA 1
ATOM 3574 C C . GLY A 1 445 ? 16.927 -8.437 -4.353 1.00 97.56 445 GLY A C 1
ATOM 3575 O O . GLY A 1 445 ? 17.893 -7.675 -4.395 1.00 97.56 445 GLY A O 1
ATOM 3576 N N . ASN A 1 446 ? 16.810 -9.488 -5.160 1.00 97.50 446 ASN A N 1
ATOM 3577 C CA . ASN A 1 446 ? 17.772 -9.834 -6.197 1.00 97.50 446 ASN A CA 1
ATOM 3578 C C . ASN A 1 446 ? 17.292 -9.310 -7.555 1.00 97.50 446 ASN A C 1
ATOM 3580 O O . ASN A 1 446 ? 16.259 -9.741 -8.078 1.00 97.50 446 ASN A O 1
ATOM 3584 N N . HIS A 1 447 ? 18.080 -8.410 -8.134 1.00 95.81 447 HIS A N 1
ATOM 3585 C CA . HIS A 1 447 ? 17.841 -7.761 -9.418 1.00 95.81 447 HIS A CA 1
ATOM 3586 C C . HIS A 1 447 ? 18.818 -8.319 -10.451 1.00 95.81 447 HIS A C 1
ATOM 3588 O O . HIS A 1 447 ? 20.033 -8.178 -10.295 1.00 95.81 447 HIS A O 1
ATOM 3594 N N . PHE A 1 448 ? 18.326 -8.915 -11.538 1.00 96.50 448 PHE A N 1
ATOM 3595 C CA . PHE A 1 448 ? 19.202 -9.475 -12.573 1.00 96.50 448 PHE A CA 1
ATOM 3596 C C . PHE A 1 448 ? 18.628 -9.367 -13.982 1.00 96.50 448 PHE A C 1
ATOM 3598 O O . PHE A 1 448 ? 17.433 -9.519 -14.220 1.00 96.50 448 PHE A O 1
ATOM 3605 N N . GLY A 1 449 ? 19.510 -9.135 -14.949 1.00 96.00 449 GLY A N 1
ATOM 3606 C CA . GLY A 1 449 ? 19.146 -8.993 -16.353 1.00 96.00 449 GLY A CA 1
ATOM 3607 C C . GLY A 1 449 ? 19.441 -10.255 -17.148 1.00 96.00 449 GLY A C 1
ATOM 3608 O O . GLY A 1 449 ? 20.543 -10.790 -17.064 1.00 96.00 449 GLY A O 1
ATOM 3609 N N . ARG A 1 450 ? 18.503 -10.708 -17.979 1.00 95.31 450 ARG A N 1
ATOM 3610 C CA . ARG A 1 450 ? 18.697 -11.803 -18.944 1.00 95.31 450 ARG A CA 1
ATOM 3611 C C . ARG A 1 450 ? 18.452 -11.306 -20.356 1.00 95.31 450 ARG A C 1
ATOM 3613 O O . ARG A 1 450 ? 17.462 -10.629 -20.608 1.00 95.31 450 ARG A O 1
ATOM 3620 N N . VAL A 1 451 ? 19.288 -11.716 -21.303 1.00 95.69 451 VAL A N 1
ATOM 3621 C CA . VAL A 1 451 ? 18.909 -11.624 -22.717 1.00 95.69 451 VAL A CA 1
ATOM 3622 C C . VAL A 1 451 ? 18.104 -12.867 -23.052 1.00 95.69 451 VAL A C 1
ATOM 3624 O O . VAL A 1 451 ? 18.606 -13.981 -22.908 1.00 95.69 451 VAL A O 1
ATOM 3627 N N . LYS A 1 452 ? 16.849 -12.695 -23.456 1.00 94.38 452 LYS A N 1
ATOM 3628 C CA . LYS A 1 452 ? 15.986 -13.785 -23.913 1.00 94.38 452 LYS A CA 1
ATOM 3629 C C . LYS A 1 452 ? 16.431 -14.232 -25.297 1.00 94.38 452 LYS A C 1
ATOM 3631 O O . LYS A 1 452 ? 16.772 -15.403 -25.461 1.00 94.38 452 LYS A O 1
ATOM 3636 N N . ASP A 1 453 ? 16.545 -13.283 -26.221 1.00 94.75 453 ASP A N 1
ATOM 3637 C CA . ASP A 1 453 ? 16.892 -13.544 -27.617 1.00 94.75 453 ASP A CA 1
ATOM 3638 C C . ASP A 1 453 ? 17.783 -12.448 -28.216 1.00 94.75 453 ASP A C 1
ATOM 3640 O O . ASP A 1 453 ? 17.780 -11.312 -27.737 1.00 94.75 453 ASP A O 1
ATOM 3644 N N . VAL A 1 454 ? 18.535 -12.799 -29.256 1.00 96.44 454 VAL A N 1
ATOM 3645 C CA . VAL A 1 454 ? 19.389 -11.893 -30.038 1.00 96.44 454 VAL A CA 1
ATOM 3646 C C . VAL A 1 454 ? 19.013 -12.087 -31.497 1.00 96.44 454 VAL A C 1
ATOM 3648 O O . VAL A 1 454 ? 19.028 -13.213 -31.987 1.00 96.44 454 VAL A O 1
ATOM 3651 N N . ILE A 1 455 ? 18.682 -11.007 -32.200 1.00 95.12 455 ILE A N 1
ATOM 3652 C CA . ILE A 1 455 ? 18.211 -11.070 -33.588 1.00 95.12 455 ILE A CA 1
ATOM 3653 C C . ILE A 1 455 ? 19.418 -11.201 -34.530 1.00 95.12 455 ILE A C 1
ATOM 3655 O O . ILE A 1 455 ? 19.764 -10.285 -35.271 1.00 95.12 455 ILE A O 1
ATOM 3659 N N . LEU A 1 456 ? 20.096 -12.347 -34.446 1.00 94.88 456 LEU A N 1
ATOM 3660 C CA . LEU A 1 456 ? 21.254 -12.748 -35.242 1.00 94.88 456 LEU A CA 1
ATOM 3661 C C . LEU A 1 456 ? 21.253 -14.266 -35.453 1.00 94.88 456 LEU A C 1
ATOM 3663 O O . LEU A 1 456 ? 20.829 -15.021 -34.582 1.00 94.88 456 LEU A O 1
ATOM 3667 N N . ASP A 1 457 ? 21.827 -14.716 -36.569 1.00 90.25 457 ASP A N 1
ATOM 3668 C CA . ASP A 1 457 ? 21.904 -16.147 -36.902 1.00 90.25 457 ASP A CA 1
ATOM 3669 C C . ASP A 1 457 ? 22.882 -16.933 -36.010 1.00 90.25 457 ASP A C 1
ATOM 3671 O O . ASP A 1 457 ? 22.730 -18.141 -35.830 1.00 90.25 457 ASP A O 1
ATOM 3675 N N . SER A 1 458 ? 23.919 -16.276 -35.475 1.00 90.88 458 SER A N 1
ATOM 3676 C CA . SER A 1 458 ? 24.971 -16.927 -34.688 1.00 90.88 458 SER A CA 1
ATOM 3677 C C . SER A 1 458 ? 25.537 -15.996 -33.622 1.00 90.88 458 SER A C 1
ATOM 3679 O O . SER A 1 458 ? 26.111 -14.952 -33.934 1.00 90.88 458 SER A O 1
ATOM 3681 N N . PHE A 1 459 ? 25.426 -16.407 -32.362 1.00 92.94 459 PHE A N 1
ATOM 3682 C CA . PHE A 1 459 ? 25.961 -15.704 -31.200 1.00 92.94 459 PHE A CA 1
ATOM 3683 C C . PHE A 1 459 ? 26.167 -16.679 -30.033 1.00 92.94 459 PHE A C 1
ATOM 3685 O O . PHE A 1 459 ? 25.594 -17.768 -30.001 1.00 92.94 459 PHE A O 1
ATOM 3692 N N . GLU A 1 460 ? 26.949 -16.261 -29.045 1.00 92.00 460 GLU A N 1
ATOM 3693 C CA . GLU A 1 460 ? 27.173 -16.977 -27.793 1.00 92.00 460 GLU A CA 1
ATOM 3694 C C . GLU A 1 460 ? 26.932 -16.034 -26.608 1.00 92.00 460 GLU A C 1
ATOM 3696 O O . GLU A 1 460 ? 27.446 -14.914 -26.575 1.00 92.00 460 GLU A O 1
ATOM 3701 N N . LYS A 1 461 ? 26.145 -16.483 -25.622 1.00 89.44 461 LYS A N 1
ATOM 3702 C CA . LYS A 1 461 ? 25.986 -15.774 -24.344 1.00 89.44 461 LYS A CA 1
ATOM 3703 C C . LYS A 1 461 ? 27.161 -16.148 -23.441 1.00 89.44 461 LYS A C 1
ATOM 3705 O O . LYS A 1 461 ? 27.294 -17.306 -23.059 1.00 89.44 461 LYS A O 1
ATOM 3710 N N . ILE A 1 462 ? 27.990 -15.168 -23.095 1.00 86.31 462 ILE A N 1
ATOM 3711 C CA . ILE A 1 462 ? 29.179 -15.329 -22.246 1.00 86.31 462 ILE A CA 1
ATOM 3712 C C . ILE A 1 462 ? 28.757 -15.610 -20.797 1.00 86.31 462 ILE A C 1
ATOM 3714 O O . ILE A 1 462 ? 29.370 -16.426 -20.108 1.00 86.31 462 ILE A O 1
ATOM 3718 N N . LYS A 1 463 ? 27.691 -14.949 -20.330 1.00 85.81 463 LYS A N 1
ATOM 3719 C CA . LYS A 1 463 ? 27.107 -15.140 -18.998 1.00 85.81 463 LYS A CA 1
ATOM 3720 C C . LYS A 1 463 ? 25.602 -15.350 -19.079 1.00 85.81 463 LYS A C 1
ATOM 3722 O O . LYS A 1 463 ? 24.939 -14.927 -20.022 1.00 85.81 463 LYS A O 1
ATOM 3727 N N . ASN A 1 464 ? 25.057 -15.966 -18.031 1.00 85.56 464 ASN A N 1
ATOM 3728 C CA . ASN A 1 464 ? 23.612 -16.136 -17.883 1.00 85.56 464 ASN A CA 1
ATOM 3729 C C . ASN A 1 464 ? 22.900 -14.804 -17.622 1.00 85.56 464 ASN A C 1
ATOM 3731 O O . ASN A 1 464 ? 21.791 -14.610 -18.123 1.00 85.56 464 ASN A O 1
ATOM 3735 N N . PHE A 1 465 ? 23.524 -13.912 -16.842 1.00 93.31 465 PHE A N 1
ATOM 3736 C CA . PHE A 1 465 ? 22.993 -12.589 -16.522 1.00 93.31 465 PHE A CA 1
ATOM 3737 C C . PHE A 1 465 ? 23.954 -11.501 -16.989 1.00 93.31 465 PHE A C 1
ATOM 3739 O O . PHE A 1 465 ? 25.160 -11.611 -16.762 1.00 93.31 465 PHE A O 1
ATOM 3746 N N . TYR A 1 466 ? 23.413 -10.459 -17.617 1.00 93.69 466 TYR A N 1
ATOM 3747 C CA . TYR A 1 466 ? 24.203 -9.323 -18.094 1.00 93.69 466 TYR A CA 1
ATOM 3748 C C . TYR A 1 466 ? 24.376 -8.218 -17.039 1.00 93.69 466 TYR A C 1
ATOM 3750 O O . TYR A 1 466 ? 25.241 -7.358 -17.160 1.00 93.69 466 TYR A O 1
ATOM 3758 N N . TYR A 1 467 ? 23.585 -8.273 -15.967 1.00 94.50 467 TYR A N 1
ATOM 3759 C CA . TYR A 1 467 ? 23.862 -7.622 -14.690 1.00 94.50 467 TYR A CA 1
ATOM 3760 C C . TYR A 1 467 ? 23.241 -8.451 -13.566 1.00 94.50 467 TYR A C 1
ATOM 3762 O O . TYR A 1 467 ? 22.292 -9.207 -13.803 1.00 94.50 467 TYR A O 1
ATOM 3770 N N . GLN A 1 468 ? 23.756 -8.296 -12.349 1.00 96.62 468 GLN A N 1
ATOM 3771 C CA . GLN A 1 468 ? 23.174 -8.889 -11.151 1.00 96.62 468 GLN A CA 1
ATOM 3772 C C . GLN A 1 468 ? 23.597 -8.096 -9.917 1.00 96.62 468 GLN A C 1
ATOM 3774 O O . GLN A 1 468 ? 24.791 -7.915 -9.677 1.00 96.62 468 GLN A O 1
ATOM 3779 N N . ASN A 1 469 ? 22.630 -7.663 -9.120 1.00 95.88 469 ASN A N 1
ATOM 3780 C CA . ASN A 1 469 ? 22.862 -6.996 -7.847 1.00 95.88 469 ASN A CA 1
ATOM 3781 C C . ASN A 1 469 ? 21.770 -7.345 -6.835 1.00 95.88 469 ASN A C 1
ATOM 3783 O O . ASN A 1 469 ? 20.672 -7.756 -7.197 1.00 95.88 469 ASN A O 1
ATOM 3787 N N . GLU A 1 470 ? 22.099 -7.171 -5.566 1.00 96.88 470 GLU A N 1
ATOM 3788 C CA . GLU A 1 470 ? 21.253 -7.508 -4.430 1.00 96.88 470 GLU A CA 1
ATOM 3789 C C . GLU A 1 470 ? 21.071 -6.266 -3.556 1.00 96.88 470 GLU A C 1
ATOM 3791 O O . GLU A 1 470 ? 22.014 -5.492 -3.354 1.00 96.88 470 GLU A O 1
ATOM 3796 N N . GLY A 1 471 ? 19.848 -6.045 -3.085 1.00 96.62 471 GLY A N 1
ATOM 3797 C CA . GLY A 1 471 ? 19.512 -5.060 -2.067 1.00 96.62 471 GLY A CA 1
ATOM 3798 C C . GLY A 1 471 ? 18.956 -5.750 -0.831 1.00 96.62 471 GLY A C 1
ATOM 3799 O O . GLY A 1 471 ? 17.911 -6.394 -0.907 1.00 96.62 471 GLY A O 1
ATOM 3800 N N . THR A 1 472 ? 19.628 -5.608 0.310 1.00 97.69 472 THR A N 1
ATOM 3801 C CA . THR A 1 472 ? 19.152 -6.161 1.584 1.00 97.69 472 THR A CA 1
ATOM 3802 C C . THR A 1 472 ? 18.835 -5.049 2.569 1.00 97.69 472 THR A C 1
ATOM 3804 O O . THR A 1 472 ? 19.636 -4.138 2.784 1.00 97.69 472 THR A O 1
ATOM 3807 N N . LYS A 1 473 ? 17.656 -5.099 3.194 1.00 97.25 473 LYS A N 1
ATOM 3808 C CA . LYS A 1 473 ? 17.214 -4.079 4.154 1.00 97.25 473 LYS A CA 1
ATOM 3809 C C . LYS A 1 473 ? 16.743 -4.723 5.447 1.00 97.25 473 LYS A C 1
ATOM 3811 O O . LYS A 1 473 ? 15.806 -5.516 5.454 1.00 97.25 473 LYS A O 1
ATOM 3816 N N . LEU A 1 474 ? 17.375 -4.335 6.548 1.00 97.75 474 LEU A N 1
ATOM 3817 C CA . LEU A 1 474 ? 16.950 -4.649 7.905 1.00 97.75 474 LEU A CA 1
ATOM 3818 C C . LEU A 1 474 ? 16.358 -3.394 8.536 1.00 97.75 474 LEU A C 1
ATOM 3820 O O . LEU A 1 474 ? 16.991 -2.339 8.551 1.00 97.75 474 LEU A O 1
ATOM 3824 N N . ASP A 1 475 ? 15.154 -3.516 9.078 1.00 97.00 475 ASP A N 1
ATOM 3825 C CA . ASP A 1 475 ? 14.415 -2.410 9.684 1.00 97.00 475 ASP A CA 1
ATOM 3826 C C . ASP A 1 475 ? 13.843 -2.858 11.027 1.00 97.00 475 ASP A C 1
ATOM 3828 O O . ASP A 1 475 ? 13.119 -3.851 11.100 1.00 97.00 475 ASP A O 1
ATOM 3832 N N . GLY A 1 476 ? 14.194 -2.143 12.092 1.00 97.19 476 GLY A N 1
ATOM 3833 C CA . GLY A 1 476 ? 13.692 -2.393 13.433 1.00 97.19 476 GLY A CA 1
ATOM 3834 C C . GLY A 1 476 ? 13.162 -1.125 14.078 1.00 97.19 476 GLY A C 1
ATOM 3835 O O . GLY A 1 476 ? 13.801 -0.071 14.029 1.00 97.19 476 GLY A O 1
ATOM 3836 N N . SER A 1 477 ? 12.017 -1.232 14.745 1.00 95.94 477 SER A N 1
ATOM 3837 C CA . SER A 1 477 ? 11.407 -0.098 15.430 1.00 95.94 477 SER A CA 1
ATOM 3838 C C . SER A 1 477 ? 10.776 -0.452 16.770 1.00 95.94 477 SER A C 1
ATOM 3840 O O . SER A 1 477 ? 10.250 -1.546 16.974 1.00 95.94 477 SER A O 1
ATOM 3842 N N . LEU A 1 478 ? 10.829 0.523 17.675 1.00 96.62 478 LEU A N 1
ATOM 3843 C CA . LEU A 1 478 ? 10.185 0.524 18.980 1.00 96.62 478 LEU A CA 1
ATOM 3844 C C . LEU A 1 478 ? 9.162 1.650 19.003 1.00 96.62 478 LEU A C 1
ATOM 3846 O O . LEU A 1 478 ? 9.512 2.823 18.841 1.00 96.62 478 LEU A O 1
ATOM 3850 N N . GLY A 1 479 ? 7.912 1.265 19.194 1.00 93.88 479 GLY A N 1
ATOM 3851 C CA . GLY A 1 479 ? 6.770 2.152 19.172 1.00 93.88 479 GLY A CA 1
ATOM 3852 C C . GLY A 1 479 ? 6.091 2.278 20.527 1.00 93.88 479 GLY A C 1
ATOM 3853 O O . GLY A 1 479 ? 6.077 1.331 21.316 1.00 93.88 479 GLY A O 1
ATOM 3854 N N . PHE A 1 480 ? 5.524 3.446 20.809 1.00 93.31 480 PHE A N 1
ATOM 3855 C CA . PHE A 1 480 ? 4.743 3.690 22.014 1.00 93.31 480 PHE A CA 1
ATOM 3856 C C . PHE A 1 480 ? 3.616 4.687 21.755 1.00 93.31 480 PHE A C 1
ATOM 3858 O O . PHE A 1 480 ? 3.863 5.866 21.497 1.00 93.31 480 PHE A O 1
ATOM 3865 N N . LYS A 1 481 ? 2.377 4.219 21.937 1.00 91.88 481 LYS A N 1
ATOM 3866 C CA . LYS A 1 481 ? 1.175 5.061 21.963 1.00 91.88 481 LYS A CA 1
ATOM 3867 C C . LYS A 1 481 ? 0.607 5.162 23.374 1.00 91.88 481 LYS A C 1
ATOM 3869 O O . LYS A 1 481 ? 0.499 4.163 24.087 1.00 91.88 481 LYS A O 1
ATOM 3874 N N . LEU A 1 482 ? 0.184 6.364 23.745 1.00 92.44 482 LEU A N 1
ATOM 3875 C CA . LEU A 1 482 ? -0.566 6.661 24.961 1.00 92.44 482 LEU A CA 1
ATOM 3876 C C . LEU A 1 482 ? -1.829 7.431 24.590 1.00 92.44 482 LEU A C 1
ATOM 3878 O O . LEU A 1 482 ? -1.726 8.515 24.024 1.00 92.44 482 LEU A O 1
ATOM 3882 N N . LEU A 1 483 ? -2.988 6.921 25.000 1.00 90.75 483 LEU A N 1
ATOM 3883 C CA . LEU A 1 483 ? -4.244 7.662 25.036 1.00 90.75 483 LEU A CA 1
ATOM 3884 C C . LEU A 1 483 ? -4.611 7.950 26.493 1.00 90.75 483 LEU A C 1
ATOM 3886 O O . LEU A 1 483 ? -4.866 7.044 27.288 1.00 90.75 483 LEU A O 1
ATOM 3890 N N . TRP A 1 484 ? -4.650 9.233 26.836 1.00 92.81 484 TRP A N 1
ATOM 3891 C CA . TRP A 1 484 ? -5.084 9.739 28.130 1.00 92.81 484 TRP A CA 1
ATOM 3892 C C . TRP A 1 484 ? -6.403 10.498 27.983 1.00 92.81 484 TRP A C 1
ATOM 3894 O O . TRP A 1 484 ? -6.513 11.410 27.166 1.00 92.81 484 TRP A O 1
ATOM 3904 N N . LYS A 1 485 ? -7.395 10.150 28.807 1.00 91.69 485 LYS A N 1
ATOM 3905 C CA . LYS A 1 485 ? -8.726 10.773 28.823 1.00 91.69 485 LYS A CA 1
ATOM 3906 C C . LYS A 1 485 ? -8.955 11.565 30.117 1.00 91.69 485 LYS A C 1
ATOM 3908 O O . LYS A 1 485 ? -9.536 11.029 31.070 1.00 91.69 485 LYS A O 1
ATOM 3913 N N . PRO A 1 486 ? -8.442 12.809 30.229 1.00 91.19 486 PRO A N 1
ATOM 3914 C CA . PRO A 1 486 ? -8.662 13.644 31.404 1.00 91.19 486 PRO A CA 1
ATOM 3915 C C . PRO A 1 486 ? -10.103 14.170 31.447 1.00 91.19 486 PRO A C 1
ATOM 3917 O O . PRO A 1 486 ? -10.467 15.143 30.783 1.00 91.19 486 PRO A O 1
ATOM 3920 N N . GLY A 1 487 ? -10.930 13.533 32.276 1.00 87.44 487 GLY A N 1
ATOM 3921 C CA . GLY A 1 487 ? -12.369 13.797 32.318 1.00 87.44 487 GLY A CA 1
ATOM 3922 C C . GLY A 1 487 ? -13.100 13.165 31.129 1.00 87.44 487 GLY A C 1
ATOM 3923 O O . GLY A 1 487 ? -12.574 12.284 30.460 1.00 87.44 487 GLY A O 1
ATOM 3924 N N . SER A 1 488 ? -14.335 13.595 30.870 1.00 82.75 488 SER A N 1
ATOM 3925 C CA . SER A 1 488 ? -15.187 13.011 29.819 1.00 82.75 488 SER A CA 1
ATOM 3926 C C . SER A 1 488 ? -15.065 13.684 28.449 1.00 82.75 488 SER A C 1
ATOM 3928 O O . SER A 1 488 ? -15.658 13.210 27.487 1.00 82.75 488 SER A O 1
ATOM 3930 N N . ASN A 1 489 ? -14.363 14.818 28.366 1.00 89.31 489 ASN A N 1
ATOM 3931 C CA . ASN A 1 489 ? -14.448 15.732 27.222 1.00 89.31 489 ASN A CA 1
ATOM 3932 C C . ASN A 1 489 ? -13.108 15.926 26.503 1.00 89.31 489 ASN A C 1
ATOM 3934 O O . ASN A 1 489 ? -13.008 16.805 25.647 1.00 89.31 489 ASN A O 1
ATOM 3938 N N . TRP A 1 490 ? -12.085 15.150 26.854 1.00 89.06 490 TRP A N 1
ATOM 3939 C CA . TRP A 1 490 ? -10.743 15.293 26.307 1.00 89.06 490 TRP A CA 1
ATOM 3940 C C . TRP A 1 490 ? -10.121 13.939 26.026 1.00 89.06 490 TRP A C 1
ATOM 3942 O O . TRP A 1 490 ? -10.132 13.078 26.899 1.00 89.06 490 TRP A O 1
ATOM 3952 N N . ASP A 1 491 ? -9.482 13.846 24.866 1.00 90.88 491 ASP A N 1
ATOM 3953 C CA . ASP A 1 491 ? -8.601 12.748 24.488 1.00 90.88 491 ASP A CA 1
ATOM 3954 C C . ASP A 1 491 ? -7.237 13.351 24.130 1.00 90.88 491 ASP A C 1
ATOM 3956 O O . ASP A 1 491 ? -7.124 14.185 23.229 1.00 90.88 491 ASP A O 1
ATOM 3960 N N . VAL A 1 492 ? -6.194 12.955 24.855 1.00 92.50 492 VAL A N 1
ATOM 3961 C CA . VAL A 1 492 ? -4.808 13.383 24.648 1.00 92.50 492 VAL A CA 1
ATOM 3962 C C . VAL A 1 492 ? -4.004 12.168 24.222 1.00 92.50 492 VAL A C 1
ATOM 3964 O O . VAL A 1 492 ? -3.861 11.215 24.983 1.00 92.50 492 VAL A O 1
ATOM 3967 N N . ASN A 1 493 ? -3.475 12.215 23.008 1.00 90.94 493 ASN A N 1
ATOM 3968 C CA . ASN A 1 493 ? -2.723 11.136 22.400 1.00 90.94 493 ASN A CA 1
ATOM 3969 C C . ASN A 1 493 ? -1.268 11.546 22.221 1.00 90.94 493 ASN A C 1
ATOM 3971 O O . ASN A 1 493 ? -0.978 12.586 21.625 1.00 90.94 493 ASN A O 1
ATOM 3975 N N . VAL A 1 494 ? -0.366 10.715 22.724 1.00 92.75 494 VAL A N 1
ATOM 3976 C CA . VAL A 1 494 ? 1.075 10.843 22.519 1.00 92.75 494 VAL A CA 1
ATOM 3977 C C . VAL A 1 494 ? 1.534 9.623 21.752 1.00 92.75 494 VAL A C 1
ATOM 3979 O O . VAL A 1 494 ? 1.252 8.498 22.161 1.00 92.75 494 VAL A O 1
ATOM 3982 N N . ASP A 1 495 ? 2.237 9.865 20.656 1.00 91.44 495 ASP A N 1
ATOM 3983 C CA . ASP A 1 495 ? 2.769 8.822 19.802 1.00 91.44 495 ASP A CA 1
ATOM 3984 C C . ASP A 1 495 ? 4.267 9.020 19.585 1.00 91.44 495 ASP A C 1
ATOM 3986 O O . ASP A 1 495 ? 4.716 10.137 19.316 1.00 91.44 495 ASP A O 1
ATOM 3990 N N . ILE A 1 496 ? 5.047 7.958 19.754 1.00 92.88 496 ILE A N 1
ATOM 3991 C CA . ILE A 1 496 ? 6.503 7.986 19.660 1.00 92.88 496 ILE A CA 1
ATOM 3992 C C . ILE A 1 496 ? 6.974 6.732 18.936 1.00 92.88 496 ILE A C 1
ATOM 3994 O O . ILE A 1 496 ? 6.739 5.622 19.402 1.00 92.88 496 ILE A O 1
ATOM 3998 N N . LEU A 1 497 ? 7.736 6.923 17.859 1.00 93.38 497 LEU A N 1
ATOM 3999 C CA . LEU A 1 497 ? 8.429 5.846 17.159 1.00 93.38 497 LEU A CA 1
ATOM 4000 C C . LEU A 1 497 ? 9.932 6.115 17.116 1.00 93.38 497 LEU A C 1
ATOM 4002 O O . LEU A 1 497 ? 10.374 7.150 16.609 1.00 93.38 497 LEU A O 1
ATOM 4006 N N . TYR A 1 498 ? 10.716 5.158 17.599 1.00 95.38 498 TYR A N 1
ATOM 4007 C CA . TYR A 1 498 ? 12.149 5.080 17.344 1.00 95.38 498 TYR A CA 1
ATOM 4008 C C . TYR A 1 498 ? 12.424 3.969 16.337 1.00 95.38 498 TYR A C 1
ATOM 4010 O O . TYR A 1 498 ? 11.948 2.851 16.517 1.00 95.38 498 TYR A O 1
ATOM 4018 N N . ARG A 1 499 ? 13.202 4.256 15.293 1.00 95.06 499 ARG A N 1
ATOM 4019 C CA . ARG A 1 499 ? 13.482 3.302 14.213 1.00 95.06 499 ARG A CA 1
ATOM 4020 C C . ARG A 1 499 ? 14.953 3.317 13.820 1.00 95.06 499 ARG A C 1
ATOM 4022 O O . ARG A 1 499 ? 15.594 4.370 13.855 1.00 95.06 499 ARG A O 1
ATOM 4029 N N . GLN A 1 500 ? 15.469 2.147 13.458 1.00 96.25 500 GLN A N 1
ATOM 4030 C CA . GLN A 1 500 ? 16.806 1.935 12.920 1.00 96.25 500 GLN A CA 1
ATOM 4031 C C . GLN A 1 500 ? 16.720 1.105 11.641 1.00 96.25 500 GLN A C 1
ATOM 4033 O O . GLN A 1 500 ? 16.030 0.089 11.606 1.00 96.25 500 GLN A O 1
ATOM 4038 N N . VAL A 1 501 ? 17.457 1.523 10.618 1.00 95.50 501 VAL A N 1
ATOM 4039 C CA . VAL A 1 501 ? 17.514 0.857 9.317 1.00 95.50 501 VAL A CA 1
ATOM 4040 C C . VAL A 1 501 ? 18.962 0.627 8.933 1.00 95.50 501 VAL A C 1
ATOM 4042 O O . VAL A 1 501 ? 19.792 1.529 9.074 1.00 95.50 501 VAL A O 1
ATOM 4045 N N . LYS A 1 502 ? 19.232 -0.560 8.399 1.00 96.06 502 LYS A N 1
ATOM 4046 C CA . LYS A 1 502 ? 20.444 -0.883 7.655 1.00 96.06 502 LYS A CA 1
ATOM 4047 C C . LYS A 1 502 ? 20.035 -1.325 6.252 1.00 96.06 502 LYS A C 1
ATOM 4049 O O . LYS A 1 502 ? 19.221 -2.234 6.133 1.00 96.06 502 LYS A O 1
ATOM 4054 N N . HIS A 1 503 ? 20.571 -0.689 5.217 1.00 94.94 503 HIS A N 1
ATOM 4055 C CA . HIS A 1 503 ? 20.308 -1.037 3.819 1.00 94.94 503 HIS A CA 1
ATOM 4056 C C . HIS A 1 503 ? 21.640 -1.210 3.090 1.00 94.94 503 HIS A C 1
ATOM 4058 O O . HIS A 1 503 ? 22.449 -0.283 3.071 1.00 94.94 503 HIS A O 1
ATOM 4064 N N . GLU A 1 504 ? 21.880 -2.387 2.524 1.00 95.50 504 GLU A N 1
ATOM 4065 C CA . GLU A 1 504 ? 23.073 -2.703 1.740 1.00 95.50 504 GLU A CA 1
ATOM 4066 C C . GLU A 1 504 ? 22.686 -2.971 0.289 1.00 95.50 504 GLU A C 1
ATOM 4068 O O . GLU A 1 504 ? 21.709 -3.667 0.023 1.00 95.50 504 GLU A O 1
ATOM 4073 N N . ILE A 1 505 ? 23.463 -2.425 -0.646 1.00 95.12 505 ILE A N 1
ATOM 4074 C CA . ILE A 1 505 ? 23.287 -2.640 -2.081 1.00 95.12 505 ILE A CA 1
ATOM 4075 C C . ILE A 1 505 ? 24.632 -3.046 -2.670 1.00 95.12 505 ILE A C 1
ATOM 4077 O O . ILE A 1 505 ? 25.571 -2.244 -2.693 1.00 95.12 505 ILE A O 1
ATOM 4081 N N . ILE A 1 506 ? 24.722 -4.282 -3.155 1.00 96.56 506 ILE A N 1
ATOM 4082 C CA . ILE A 1 506 ? 25.968 -4.868 -3.655 1.00 96.56 506 ILE A CA 1
ATOM 4083 C C . ILE A 1 506 ? 25.775 -5.548 -5.009 1.00 96.56 506 ILE A C 1
ATOM 4085 O O . ILE A 1 506 ? 24.699 -6.047 -5.326 1.00 96.56 506 ILE A O 1
ATOM 4089 N N . GLY A 1 507 ? 26.834 -5.602 -5.813 1.00 95.06 507 GLY A N 1
ATOM 4090 C CA . GLY A 1 507 ? 26.858 -6.347 -7.071 1.00 95.06 507 GLY A CA 1
ATOM 4091 C C . GLY A 1 507 ? 27.143 -5.451 -8.266 1.00 95.06 507 GLY A C 1
ATOM 4092 O O . GLY A 1 507 ? 27.961 -4.541 -8.185 1.00 95.06 507 GLY A O 1
ATOM 4093 N N . ILE A 1 508 ? 26.513 -5.743 -9.398 1.00 92.25 508 ILE A N 1
ATOM 4094 C CA . ILE A 1 508 ? 26.773 -5.103 -10.686 1.00 92.25 508 ILE A CA 1
ATOM 4095 C C . ILE A 1 508 ? 25.436 -4.636 -11.289 1.00 92.25 508 ILE A C 1
ATOM 4097 O O . ILE A 1 508 ? 24.511 -5.437 -11.461 1.00 92.25 508 ILE A O 1
ATOM 4101 N N . LYS A 1 509 ? 25.315 -3.336 -11.588 1.00 88.88 509 LYS A N 1
ATOM 4102 C CA . LYS A 1 509 ? 24.231 -2.744 -12.402 1.00 88.88 509 LYS A CA 1
ATOM 4103 C C . LYS A 1 509 ? 24.587 -2.879 -13.891 1.00 88.88 509 LYS A C 1
ATOM 4105 O O . LYS A 1 509 ? 25.665 -3.350 -14.251 1.00 88.88 509 LYS A O 1
ATOM 4110 N N . GLU A 1 510 ? 23.669 -2.497 -14.773 1.00 83.62 510 GLU A N 1
ATOM 4111 C CA . GLU A 1 510 ? 23.913 -2.451 -16.218 1.00 83.62 510 GLU A CA 1
ATOM 4112 C C . GLU A 1 510 ? 25.207 -1.702 -16.577 1.00 83.62 510 GLU A C 1
ATOM 4114 O O . GLU A 1 510 ? 25.690 -0.855 -15.824 1.00 83.62 510 GLU A O 1
ATOM 4119 N N . PHE A 1 511 ? 25.775 -2.036 -17.739 1.00 84.19 511 PHE A N 1
ATOM 4120 C CA . PHE A 1 511 ? 27.056 -1.498 -18.216 1.00 84.19 511 PHE A CA 1
ATOM 4121 C C . PHE A 1 511 ? 28.246 -1.791 -17.285 1.00 84.19 511 PHE A C 1
ATOM 4123 O O . PHE A 1 511 ? 29.222 -1.043 -17.266 1.00 84.19 511 PHE A O 1
ATOM 4130 N N . ASN A 1 512 ? 28.185 -2.904 -16.543 1.00 83.06 512 ASN A N 1
ATOM 4131 C CA . ASN A 1 512 ? 29.226 -3.348 -15.611 1.00 83.06 512 ASN A CA 1
ATOM 4132 C C . ASN A 1 512 ? 29.570 -2.318 -14.518 1.00 83.06 512 ASN A C 1
ATOM 4134 O O . ASN A 1 512 ? 30.706 -2.259 -14.044 1.00 83.06 512 ASN A O 1
ATOM 4138 N N . LEU A 1 513 ? 28.587 -1.518 -14.098 1.00 87.50 513 LEU A N 1
ATOM 4139 C CA . LEU A 1 513 ? 28.755 -0.545 -13.021 1.00 87.50 513 LEU A CA 1
ATOM 4140 C C . LEU A 1 513 ? 28.719 -1.255 -11.655 1.00 87.50 513 LEU A C 1
ATOM 4142 O O . LEU A 1 513 ? 27.686 -1.837 -11.311 1.00 87.50 513 LEU A O 1
ATOM 4146 N N . PRO A 1 514 ? 29.809 -1.239 -10.863 1.00 91.75 514 PRO A N 1
ATOM 4147 C CA . PRO A 1 514 ? 29.817 -1.872 -9.550 1.00 91.75 514 PRO A CA 1
ATOM 4148 C C . PRO A 1 514 ? 28.965 -1.076 -8.556 1.00 91.75 514 PRO A C 1
ATOM 4150 O O . PRO A 1 514 ? 29.053 0.149 -8.488 1.00 91.75 514 PRO A O 1
ATOM 4153 N N . LEU A 1 515 ? 28.176 -1.786 -7.755 1.00 91.75 515 LEU A N 1
ATOM 4154 C CA . LEU A 1 515 ? 27.417 -1.249 -6.632 1.00 91.75 515 LEU A CA 1
ATOM 4155 C C . LEU A 1 515 ? 28.043 -1.741 -5.326 1.00 91.75 515 LEU A C 1
ATOM 4157 O O . LEU A 1 515 ? 28.258 -2.942 -5.147 1.00 91.75 515 LEU A O 1
ATOM 4161 N N . GLN A 1 516 ? 28.326 -0.808 -4.419 1.00 93.50 516 GLN A N 1
ATOM 4162 C CA . GLN A 1 516 ? 28.770 -1.103 -3.059 1.00 93.50 516 GLN A CA 1
ATOM 4163 C C . GLN A 1 516 ? 28.345 0.041 -2.137 1.00 93.50 516 GLN A C 1
ATOM 4165 O O . GLN A 1 516 ? 29.121 0.951 -1.843 1.00 93.50 516 GLN A O 1
ATOM 4170 N N . TYR A 1 517 ? 27.089 -0.000 -1.707 1.00 91.50 517 TYR A N 1
ATOM 4171 C CA . TYR A 1 517 ? 26.495 1.010 -0.841 1.00 91.50 517 TYR A CA 1
ATOM 4172 C C . TYR A 1 517 ? 26.026 0.389 0.467 1.00 91.50 517 TYR A C 1
ATOM 4174 O O . TYR A 1 517 ? 25.485 -0.714 0.487 1.00 91.50 517 TYR A O 1
ATOM 4182 N N . GLU A 1 518 ? 26.203 1.132 1.553 1.00 92.38 518 GLU A N 1
ATOM 4183 C CA . GLU A 1 518 ? 25.712 0.778 2.878 1.00 92.38 518 GLU A CA 1
ATOM 4184 C C . GLU A 1 518 ? 25.154 2.040 3.541 1.00 92.38 518 GLU A C 1
ATOM 4186 O O . GLU A 1 518 ? 25.854 3.042 3.706 1.00 92.38 518 GLU A O 1
ATOM 4191 N N . LEU A 1 519 ? 23.878 1.996 3.911 1.00 90.94 519 LEU A N 1
ATOM 4192 C CA . LEU A 1 519 ? 23.171 3.075 4.582 1.00 90.94 519 LEU A CA 1
ATOM 4193 C C . LEU A 1 519 ? 22.766 2.630 5.984 1.00 90.94 519 LEU A C 1
ATOM 4195 O O . LEU A 1 519 ? 22.078 1.625 6.156 1.00 90.94 519 LEU A O 1
ATOM 4199 N N . HIS A 1 520 ? 23.117 3.450 6.972 1.00 93.56 520 HIS A N 1
ATOM 4200 C CA . HIS A 1 520 ? 22.598 3.360 8.335 1.00 93.56 520 HIS A CA 1
ATOM 4201 C C . HIS A 1 520 ? 21.731 4.574 8.616 1.00 93.56 520 HIS A C 1
ATOM 4203 O O . HIS A 1 520 ? 22.205 5.708 8.537 1.00 93.56 520 HIS A O 1
ATOM 4209 N N . PHE A 1 521 ? 20.479 4.347 8.991 1.00 92.94 521 PHE A N 1
ATOM 4210 C CA . PHE A 1 521 ? 19.544 5.422 9.286 1.00 92.94 521 PHE A CA 1
ATOM 4211 C C . PHE A 1 521 ? 18.884 5.223 10.646 1.00 92.94 521 PHE A C 1
ATOM 4213 O O . PHE A 1 521 ? 18.573 4.104 11.054 1.00 92.94 521 PHE A O 1
ATOM 4220 N N . LYS A 1 522 ? 18.688 6.325 11.371 1.00 94.75 522 LYS A N 1
ATOM 4221 C CA . LYS A 1 522 ? 17.998 6.352 12.661 1.00 94.75 522 LYS A CA 1
ATOM 4222 C C . LYS A 1 522 ? 17.025 7.514 12.659 1.00 94.75 522 LYS A C 1
ATOM 4224 O O . LYS A 1 522 ? 17.408 8.617 12.283 1.00 94.75 522 LYS A O 1
ATOM 4229 N N . SER A 1 523 ? 15.814 7.281 13.142 1.00 93.44 523 SER A N 1
ATOM 4230 C CA . SER A 1 523 ? 14.787 8.320 13.215 1.00 93.44 523 SER A CA 1
ATOM 4231 C C . SER A 1 523 ? 14.028 8.273 14.529 1.00 93.44 523 SER A C 1
ATOM 4233 O O . SER A 1 523 ? 13.775 7.198 15.081 1.00 93.44 523 SER A O 1
ATOM 4235 N N . PHE A 1 524 ? 13.618 9.452 14.989 1.00 93.81 524 PHE A N 1
ATOM 4236 C CA . PHE A 1 524 ? 12.733 9.632 16.133 1.00 93.81 524 PHE A CA 1
ATOM 4237 C C . PHE A 1 524 ? 11.526 10.473 15.712 1.00 93.81 524 PHE A C 1
ATOM 4239 O O . PHE A 1 524 ? 11.678 11.627 15.319 1.00 93.81 524 PHE A O 1
ATOM 4246 N N . THR A 1 525 ? 10.332 9.885 15.782 1.00 93.06 525 THR A N 1
ATOM 4247 C CA . THR A 1 525 ? 9.090 10.469 15.251 1.00 93.06 525 THR A CA 1
ATOM 4248 C C . THR A 1 525 ? 8.075 10.655 16.382 1.00 93.06 525 THR A C 1
ATOM 4250 O O . THR A 1 525 ? 7.347 9.712 16.701 1.00 93.06 525 THR A O 1
ATOM 4253 N N . PRO A 1 526 ? 8.036 11.832 17.032 1.00 94.25 526 PRO A N 1
ATOM 4254 C CA . PRO A 1 526 ? 7.023 12.167 18.022 1.00 94.25 526 PRO A CA 1
ATOM 4255 C C . PRO A 1 526 ? 5.793 12.829 17.382 1.00 94.25 526 PRO A C 1
ATOM 4257 O O . PRO A 1 526 ? 5.906 13.644 16.461 1.00 94.25 526 PRO A O 1
ATOM 4260 N N . LYS A 1 527 ? 4.614 12.572 17.947 1.00 92.75 527 LYS A N 1
ATOM 4261 C CA . LYS A 1 527 ? 3.383 13.318 17.666 1.00 92.75 527 LYS A CA 1
ATOM 4262 C C . LYS A 1 527 ? 2.554 13.494 18.926 1.00 92.75 527 LYS A C 1
ATOM 4264 O O . LYS A 1 527 ? 2.407 12.582 19.735 1.00 92.75 527 LYS A O 1
ATOM 4269 N N . LEU A 1 528 ? 1.965 14.675 19.045 1.00 93.31 528 LEU A N 1
ATOM 4270 C CA . LEU A 1 528 ? 0.929 14.984 20.014 1.00 93.31 528 LEU A CA 1
ATOM 4271 C C . LEU A 1 528 ? -0.362 15.271 19.251 1.00 93.31 528 LEU A C 1
ATOM 4273 O O . LEU A 1 528 ? -0.373 16.084 18.326 1.00 93.31 528 LEU A O 1
ATOM 4277 N N . PHE A 1 529 ? -1.448 14.625 19.653 1.00 90.25 529 PHE A N 1
ATOM 4278 C CA . PHE A 1 529 ? -2.778 14.839 19.101 1.00 90.25 529 PHE A CA 1
ATOM 4279 C C . PHE A 1 529 ? -3.774 15.027 20.247 1.00 90.25 529 PHE A C 1
ATOM 4281 O O . PHE A 1 529 ? -3.886 14.180 21.128 1.00 90.25 529 PHE A O 1
ATOM 4288 N N . VAL A 1 530 ? -4.501 16.140 20.252 1.00 91.88 530 VAL A N 1
ATOM 4289 C CA . VAL A 1 530 ? -5.451 16.486 21.313 1.00 91.88 530 VAL A CA 1
ATOM 4290 C C . VAL A 1 530 ? -6.821 16.698 20.702 1.00 91.88 530 VAL A C 1
ATOM 4292 O O . VAL A 1 530 ? -6.964 17.465 19.757 1.00 91.88 530 VAL A O 1
ATOM 4295 N N . SER A 1 531 ? -7.836 16.055 21.267 1.00 90.81 531 SER A N 1
ATOM 4296 C CA . SER A 1 531 ? -9.241 16.255 20.923 1.00 90.81 531 SER A CA 1
ATOM 4297 C C . SER A 1 531 ? -10.023 16.766 22.124 1.00 90.81 531 SER A C 1
ATOM 4299 O O . SER A 1 531 ? -9.870 16.272 23.239 1.00 90.81 531 SER A O 1
ATOM 4301 N N . LYS A 1 532 ? -10.887 17.751 21.882 1.00 91.69 532 LYS A N 1
ATOM 4302 C CA . LYS A 1 532 ? -11.838 18.305 22.844 1.00 91.69 532 LYS A CA 1
ATOM 4303 C C . LYS A 1 532 ? -13.257 18.114 22.332 1.00 91.69 532 LYS A C 1
ATOM 4305 O O . LYS A 1 532 ? -13.608 18.620 21.267 1.00 91.69 532 LYS A O 1
ATOM 4310 N N . TYR A 1 533 ? -14.096 17.480 23.135 1.00 90.00 533 TYR A N 1
ATOM 4311 C CA . TYR A 1 533 ? -15.519 17.311 22.872 1.00 90.00 533 TYR A CA 1
ATOM 4312 C C . TYR A 1 533 ? -16.298 18.434 23.551 1.00 90.00 533 TYR A C 1
ATOM 4314 O O . TYR A 1 533 ? -16.293 18.572 24.775 1.00 90.00 533 TYR A O 1
ATOM 4322 N N . PHE A 1 534 ? -16.958 19.274 22.756 1.00 88.69 534 PHE A N 1
ATOM 4323 C CA . PHE A 1 534 ? -17.834 20.334 23.270 1.00 88.69 534 PHE A CA 1
ATOM 4324 C C . PHE A 1 534 ? -19.310 19.912 23.290 1.00 88.69 534 PHE A C 1
ATOM 4326 O O . PHE A 1 534 ? -20.141 20.607 23.868 1.00 88.69 534 PHE A O 1
ATOM 4333 N N . SER A 1 535 ? -19.639 18.770 22.678 1.00 84.12 535 SER A N 1
ATOM 4334 C CA . SER A 1 535 ? -20.926 18.076 22.796 1.00 84.12 535 SER A CA 1
ATOM 4335 C C . SER A 1 535 ? -20.760 16.600 22.406 1.00 84.12 535 SER A C 1
ATOM 4337 O O . SER A 1 535 ? -19.723 16.234 21.859 1.00 84.12 535 SER A O 1
ATOM 4339 N N . GLU A 1 536 ? -21.793 15.769 22.591 1.00 75.00 536 GLU A N 1
ATOM 4340 C CA . GLU A 1 536 ? -21.819 14.378 22.079 1.00 75.00 536 GLU A CA 1
ATOM 4341 C C . GLU A 1 536 ? -21.624 14.297 20.550 1.00 75.00 536 GLU A C 1
ATOM 4343 O O . GLU A 1 536 ? -21.238 13.269 20.007 1.00 75.00 536 GLU A O 1
ATOM 4348 N N . ASN A 1 537 ? -21.874 15.407 19.857 1.00 81.88 537 ASN A N 1
ATOM 4349 C CA . ASN A 1 537 ? -21.947 15.507 18.408 1.00 81.88 537 ASN A CA 1
ATOM 4350 C C . ASN A 1 537 ? -20.885 16.437 17.816 1.00 81.88 537 ASN A C 1
ATOM 4352 O O . ASN A 1 537 ? -20.953 16.768 16.636 1.00 81.88 537 ASN A O 1
ATOM 4356 N N . GLY A 1 538 ? -19.943 16.922 18.619 1.00 85.50 538 GLY A N 1
ATOM 4357 C CA . GLY A 1 538 ? -19.035 17.971 18.184 1.00 85.50 538 GLY A CA 1
ATOM 4358 C C . GLY A 1 538 ? -17.690 17.892 18.873 1.00 85.50 538 GLY A C 1
ATOM 4359 O O . GLY A 1 538 ? -17.620 17.906 20.106 1.00 85.50 538 GLY A O 1
ATOM 4360 N N . SER A 1 539 ? -16.634 17.849 18.067 1.00 88.81 539 SER A N 1
ATOM 4361 C CA . SER A 1 539 ? -15.255 17.825 18.536 1.00 88.81 539 SER A CA 1
ATOM 4362 C C . SER A 1 539 ? -14.383 18.812 17.770 1.00 88.81 539 SER A C 1
ATOM 4364 O O . SER A 1 539 ? -14.607 19.103 16.595 1.00 88.81 539 SER A O 1
ATOM 4366 N N . LEU A 1 540 ? -13.389 19.345 18.472 1.00 91.69 540 LEU A N 1
ATOM 4367 C CA . LEU A 1 540 ? -12.267 20.090 17.915 1.00 91.69 540 LEU A CA 1
ATOM 4368 C C . LEU A 1 540 ? -11.007 19.272 18.180 1.00 91.69 540 LEU A C 1
ATOM 4370 O O . LEU A 1 540 ? -10.872 18.720 19.272 1.00 91.69 540 LEU A O 1
ATOM 4374 N N . PHE A 1 541 ? -10.078 19.227 17.237 1.00 89.69 541 PHE A N 1
ATOM 4375 C CA . PHE A 1 541 ? -8.786 18.592 17.440 1.00 89.69 541 PHE A CA 1
ATOM 4376 C C . PHE A 1 541 ? -7.644 19.473 16.964 1.00 89.69 541 PHE A C 1
ATOM 4378 O O . PHE A 1 541 ? -7.817 20.296 16.068 1.00 89.69 541 PHE A O 1
ATOM 4385 N N . SER A 1 542 ? -6.464 19.236 17.518 1.00 92.94 542 SER A N 1
ATOM 4386 C CA . SER A 1 542 ? -5.211 19.727 16.968 1.00 92.94 542 SER A CA 1
ATOM 4387 C C . SER A 1 542 ? -4.123 18.668 17.070 1.00 92.94 542 SER A C 1
ATOM 4389 O O . SER A 1 542 ? -4.134 17.829 17.975 1.00 92.94 542 SER A O 1
ATOM 4391 N N . SER A 1 543 ? -3.157 18.714 16.158 1.00 92.50 543 SER A N 1
ATOM 4392 C CA . SER A 1 543 ? -1.939 17.922 16.280 1.00 92.50 543 SER A CA 1
ATOM 4393 C C . SER A 1 543 ? -0.701 18.645 15.808 1.00 92.50 543 SER A C 1
ATOM 4395 O O . SER A 1 543 ? -0.760 19.514 14.943 1.00 92.50 543 SER A O 1
ATOM 4397 N N . ILE A 1 544 ? 0.421 18.220 16.375 1.00 95.06 544 ILE A N 1
ATOM 4398 C CA . ILE A 1 544 ? 1.764 18.550 15.926 1.00 95.06 544 ILE A CA 1
ATOM 4399 C C . ILE A 1 544 ? 2.579 17.262 15.890 1.00 95.06 544 ILE A C 1
ATOM 4401 O O . ILE A 1 544 ? 2.517 16.466 16.830 1.00 95.06 544 ILE A O 1
ATOM 4405 N N . GLY A 1 545 ? 3.351 17.048 14.833 1.00 93.06 545 GLY A N 1
ATOM 4406 C CA . GLY A 1 545 ? 4.292 15.937 14.794 1.00 93.06 545 GLY A CA 1
ATOM 4407 C C . GLY A 1 545 ? 5.516 16.227 13.945 1.00 93.06 545 GLY A C 1
ATOM 4408 O O . GLY A 1 545 ? 5.471 17.060 13.040 1.00 93.06 545 GLY A O 1
ATOM 4409 N N . TYR A 1 546 ? 6.595 15.516 14.253 1.00 93.88 546 TYR A N 1
ATOM 4410 C CA . TYR A 1 546 ? 7.850 15.536 13.511 1.00 93.88 546 TYR A CA 1
ATOM 4411 C C . TYR A 1 546 ? 8.134 14.141 12.964 1.00 93.88 546 TYR A C 1
ATOM 4413 O O . TYR A 1 546 ? 7.917 13.161 13.674 1.00 93.88 546 TYR A O 1
ATOM 4421 N N . MET A 1 547 ? 8.609 14.050 11.726 1.00 91.44 547 MET A N 1
ATOM 4422 C CA . MET A 1 547 ? 8.948 12.788 11.074 1.00 91.44 547 MET A CA 1
ATOM 4423 C C . MET A 1 547 ? 10.202 12.945 10.222 1.00 91.44 547 MET A C 1
ATOM 4425 O O . MET A 1 547 ? 10.456 14.013 9.665 1.00 91.44 547 MET A O 1
ATOM 4429 N N . GLN A 1 548 ? 10.966 11.861 10.114 1.00 91.94 548 GLN A N 1
ATOM 4430 C CA . GLN A 1 548 ? 12.133 11.759 9.246 1.00 91.94 548 GLN A CA 1
ATOM 4431 C C . GLN A 1 548 ? 12.034 10.497 8.398 1.00 91.94 548 GLN A C 1
ATOM 4433 O O . GLN A 1 548 ? 11.440 9.511 8.839 1.00 91.94 548 GLN A O 1
ATOM 4438 N N . ARG A 1 549 ? 12.648 10.515 7.217 1.00 88.31 549 ARG A N 1
ATOM 4439 C CA . ARG A 1 549 ? 12.670 9.372 6.302 1.00 88.31 549 ARG A CA 1
ATOM 4440 C C . ARG A 1 549 ? 14.036 9.195 5.648 1.00 88.31 549 ARG A C 1
ATOM 4442 O O . ARG A 1 549 ? 14.710 10.181 5.347 1.00 88.31 549 ARG A O 1
ATOM 4449 N N . GLU A 1 550 ? 14.439 7.942 5.469 1.00 89.56 550 GLU A N 1
ATOM 4450 C CA . GLU A 1 550 ? 15.636 7.545 4.730 1.00 89.56 550 GLU A CA 1
ATOM 4451 C C . GLU A 1 550 ? 15.462 7.705 3.206 1.00 89.56 550 GLU A C 1
ATOM 4453 O O . GLU A 1 550 ? 14.331 7.644 2.728 1.00 89.56 550 GLU A O 1
ATOM 4458 N N . PRO A 1 551 ? 16.550 7.869 2.429 1.00 86.06 551 PRO A N 1
ATOM 4459 C CA . PRO A 1 551 ? 16.489 7.798 0.967 1.00 86.06 551 PRO A CA 1
ATOM 4460 C C . PRO A 1 551 ? 16.134 6.393 0.454 1.00 86.06 551 PRO A C 1
ATOM 4462 O O . PRO A 1 551 ? 16.411 5.385 1.114 1.00 86.06 551 PRO A O 1
ATOM 4465 N N . PHE A 1 552 ? 15.579 6.334 -0.756 1.00 83.31 552 PHE A N 1
ATOM 4466 C CA . PHE A 1 552 ? 15.229 5.092 -1.448 1.00 83.31 552 PHE A CA 1
ATOM 4467 C C . PHE A 1 552 ? 16.420 4.471 -2.186 1.00 83.31 552 PHE A C 1
ATOM 4469 O O . PHE A 1 552 ? 17.484 5.079 -2.299 1.00 83.31 552 PHE A O 1
ATOM 4476 N N . ARG A 1 553 ? 16.254 3.257 -2.726 1.00 87.19 553 ARG A N 1
ATOM 4477 C CA . ARG A 1 553 ? 17.300 2.569 -3.504 1.00 87.19 553 ARG A CA 1
ATOM 4478 C C . ARG A 1 553 ? 17.828 3.435 -4.646 1.00 87.19 553 ARG A C 1
ATOM 4480 O O . ARG A 1 553 ? 19.037 3.635 -4.736 1.00 87.19 553 ARG A O 1
ATOM 4487 N N . GLU A 1 554 ? 16.944 3.961 -5.491 1.00 80.81 554 GLU A N 1
ATOM 4488 C CA . GLU A 1 554 ? 17.384 4.715 -6.670 1.00 80.81 554 GLU A CA 1
ATOM 4489 C C . GLU A 1 554 ? 18.048 6.045 -6.278 1.00 80.81 554 GLU A C 1
ATOM 4491 O O . GLU A 1 554 ? 19.009 6.464 -6.919 1.00 80.81 554 GLU A O 1
ATOM 4496 N N . ASP A 1 555 ? 17.666 6.637 -5.139 1.00 76.38 555 ASP A N 1
ATOM 4497 C CA . ASP A 1 555 ? 18.365 7.796 -4.568 1.00 76.38 555 ASP A CA 1
ATOM 4498 C C . ASP A 1 555 ? 19.807 7.475 -4.144 1.00 76.38 555 ASP A C 1
ATOM 4500 O O . ASP A 1 555 ? 20.670 8.348 -4.206 1.00 76.38 555 ASP A O 1
ATOM 4504 N N . ILE A 1 556 ? 20.063 6.252 -3.671 1.00 80.75 556 ILE A N 1
ATOM 4505 C CA . ILE A 1 556 ? 21.391 5.792 -3.236 1.00 80.75 556 ILE A CA 1
ATOM 4506 C C . ILE A 1 556 ? 22.259 5.444 -4.450 1.00 80.75 556 ILE A C 1
ATOM 4508 O O . ILE A 1 556 ? 23.453 5.733 -4.460 1.00 80.75 556 ILE A O 1
ATOM 4512 N N . VAL A 1 557 ? 21.661 4.804 -5.458 1.00 80.12 557 VAL A N 1
ATOM 4513 C CA . VAL A 1 557 ? 22.370 4.278 -6.632 1.00 80.12 557 VAL A CA 1
ATOM 4514 C C . VAL A 1 557 ? 22.638 5.360 -7.682 1.00 80.12 557 VAL A C 1
ATOM 4516 O O . VAL A 1 557 ? 23.672 5.309 -8.346 1.00 80.12 557 VAL A O 1
ATOM 4519 N N . VAL A 1 558 ? 21.728 6.325 -7.850 1.00 70.31 558 VAL A N 1
ATOM 4520 C CA . VAL A 1 558 ? 21.827 7.387 -8.872 1.00 70.31 558 VAL A CA 1
ATOM 4521 C C . VAL A 1 558 ? 22.148 8.757 -8.270 1.00 70.31 558 VAL A C 1
ATOM 4523 O O . VAL A 1 558 ? 22.750 9.591 -8.944 1.00 70.31 558 VAL A O 1
ATOM 4526 N N . GLY A 1 559 ? 21.761 9.012 -7.018 1.00 60.75 559 GLY A N 1
ATOM 4527 C CA . GLY A 1 559 ? 21.893 10.325 -6.384 1.00 60.75 559 GLY A CA 1
ATOM 4528 C C . GLY A 1 559 ? 23.248 10.602 -5.721 1.00 60.75 559 GLY A C 1
ATOM 4529 O O . GLY A 1 559 ? 24.035 9.704 -5.425 1.00 60.75 559 GLY A O 1
ATOM 4530 N N . ASP A 1 560 ? 23.504 11.883 -5.433 1.00 55.88 560 ASP A N 1
ATOM 4531 C CA . ASP A 1 560 ? 24.615 12.317 -4.576 1.00 55.88 560 ASP A CA 1
ATOM 4532 C C . ASP A 1 560 ? 24.258 12.067 -3.093 1.00 55.88 560 ASP A C 1
ATOM 4534 O O . ASP A 1 560 ? 23.215 12.505 -2.594 1.00 55.88 560 ASP A O 1
ATOM 4538 N N . LEU A 1 561 ? 25.127 11.343 -2.377 1.00 56.59 561 LEU A N 1
ATOM 4539 C CA . LEU A 1 561 ? 24.928 10.869 -0.998 1.00 56.59 561 LEU A CA 1
ATOM 4540 C C . LEU A 1 561 ? 25.013 11.984 0.064 1.00 56.59 561 LEU A C 1
ATOM 4542 O O . LEU A 1 561 ? 24.832 11.727 1.259 1.00 56.59 561 LEU A O 1
ATOM 4546 N N . ASN A 1 562 ? 25.293 13.227 -0.330 1.00 51.09 562 ASN A N 1
ATOM 4547 C CA . ASN A 1 562 ? 25.459 14.331 0.607 1.00 51.09 562 ASN A CA 1
ATOM 4548 C C . ASN A 1 562 ? 24.111 14.903 1.096 1.00 51.09 562 ASN A C 1
ATOM 4550 O O . ASN A 1 562 ? 23.533 15.808 0.500 1.00 51.09 562 ASN A O 1
ATOM 4554 N N . ASN A 1 563 ? 23.690 14.430 2.278 1.00 55.50 563 ASN A N 1
ATOM 4555 C CA . ASN A 1 563 ? 22.572 14.912 3.109 1.00 55.50 563 ASN A CA 1
ATOM 4556 C C . ASN A 1 563 ? 21.165 14.568 2.572 1.00 55.50 563 ASN A C 1
ATOM 4558 O O . ASN A 1 563 ? 20.468 15.399 1.994 1.00 55.50 563 ASN A O 1
ATOM 4562 N N . THR A 1 564 ? 20.771 13.308 2.786 1.00 66.88 564 THR A N 1
ATOM 4563 C CA . THR A 1 564 ? 19.750 12.587 2.009 1.00 66.88 564 THR A CA 1
ATOM 4564 C C . THR A 1 564 ? 18.440 12.282 2.731 1.00 66.88 564 THR A C 1
ATOM 4566 O O . THR A 1 564 ? 17.545 11.723 2.096 1.00 66.88 564 THR A O 1
ATOM 4569 N N . SER A 1 565 ? 18.314 12.612 4.021 1.00 83.69 565 SER A N 1
ATOM 4570 C CA . SER A 1 565 ? 17.079 12.366 4.765 1.00 83.69 565 SER A CA 1
ATOM 4571 C C . SER A 1 565 ? 16.043 13.449 4.510 1.00 83.69 565 SER A C 1
ATOM 4573 O O . SER A 1 565 ? 16.354 14.646 4.473 1.00 83.69 565 SER A O 1
ATOM 4575 N N . GLU A 1 566 ? 14.794 13.032 4.394 1.00 89.38 566 GLU A N 1
ATOM 4576 C CA . GLU A 1 566 ? 13.676 13.959 4.329 1.00 89.38 566 GLU A CA 1
ATOM 4577 C C . GLU A 1 566 ? 13.113 14.201 5.729 1.00 89.38 566 GLU A C 1
ATOM 4579 O O . GLU A 1 566 ? 13.210 13.348 6.615 1.00 89.38 566 GLU A O 1
ATOM 4584 N N . GLU A 1 567 ? 12.521 15.374 5.933 1.00 92.81 567 GLU A N 1
ATOM 4585 C CA . GLU A 1 567 ? 11.982 15.805 7.218 1.00 92.81 567 GLU A CA 1
ATOM 4586 C C . GLU A 1 567 ? 10.634 16.499 7.037 1.00 92.81 567 GLU A C 1
ATOM 4588 O O . GLU A 1 567 ? 10.441 17.274 6.098 1.00 92.81 567 GLU A O 1
ATOM 4593 N N . LEU A 1 568 ? 9.726 16.282 7.985 1.00 93.81 568 LEU A N 1
ATOM 4594 C CA . LEU A 1 568 ? 8.405 16.900 8.014 1.00 93.81 568 LEU A CA 1
ATOM 4595 C C . LEU A 1 568 ? 8.073 17.379 9.428 1.00 93.81 568 LEU A C 1
ATOM 4597 O O . LEU A 1 568 ? 8.170 16.624 10.393 1.00 93.81 568 LEU A O 1
ATOM 4601 N N . ILE A 1 569 ? 7.606 18.622 9.527 1.00 95.25 569 ILE A N 1
ATOM 4602 C CA . ILE A 1 569 ? 6.855 19.140 10.669 1.00 95.25 569 ILE A CA 1
ATOM 4603 C C . ILE A 1 569 ? 5.424 19.389 10.198 1.00 95.25 569 ILE A C 1
ATOM 4605 O O . ILE A 1 569 ? 5.199 20.200 9.300 1.00 95.25 569 ILE A O 1
ATOM 4609 N N . ASP A 1 570 ? 4.466 18.703 10.809 1.00 94.00 570 ASP A N 1
ATOM 4610 C CA . ASP A 1 570 ? 3.053 18.773 10.441 1.00 94.00 570 ASP A CA 1
ATOM 4611 C C . ASP A 1 570 ? 2.227 19.368 11.581 1.00 94.00 570 ASP A C 1
ATOM 4613 O O . ASP A 1 570 ? 2.311 18.898 12.719 1.00 94.00 570 ASP A O 1
ATOM 4617 N N . PHE A 1 571 ? 1.434 20.391 11.264 1.00 95.19 571 PHE A N 1
ATOM 4618 C CA . PHE A 1 571 ? 0.451 21.000 12.150 1.00 95.19 571 PHE A CA 1
ATOM 4619 C C . PHE A 1 571 ? -0.940 20.832 11.553 1.00 95.19 571 PHE A C 1
ATOM 4621 O O . PHE A 1 571 ? -1.190 21.281 10.436 1.00 95.19 571 PHE A O 1
ATOM 4628 N N . GLU A 1 572 ? -1.871 20.289 12.333 1.00 92.62 572 GLU A N 1
ATOM 4629 C CA . GLU A 1 572 ? -3.274 20.188 11.931 1.00 92.62 572 GLU A CA 1
ATOM 4630 C C . GLU A 1 572 ? -4.209 20.759 12.995 1.00 92.62 572 GLU A C 1
ATOM 4632 O O . GLU A 1 572 ? -3.956 20.657 14.199 1.00 92.62 572 GLU A O 1
ATOM 4637 N N . LEU A 1 573 ? -5.305 21.358 12.537 1.00 93.88 573 LEU A N 1
ATOM 4638 C CA . LEU A 1 573 ? -6.413 21.850 13.345 1.00 93.88 573 LEU A CA 1
ATOM 4639 C C . LEU A 1 573 ? -7.704 21.540 12.601 1.00 93.88 573 LEU A C 1
ATOM 4641 O O . LEU A 1 573 ? -7.889 21.982 11.468 1.00 93.88 573 LEU A O 1
ATOM 4645 N N . GLY A 1 574 ? -8.648 20.878 13.252 1.00 91.38 574 GLY A N 1
ATOM 4646 C CA . GLY A 1 574 ? -9.934 20.661 12.615 1.00 91.38 574 GLY A CA 1
ATOM 4647 C C . GLY A 1 574 ? -11.076 20.395 13.569 1.00 91.38 574 GLY A C 1
ATOM 4648 O O . GLY A 1 574 ? -10.929 20.358 14.789 1.00 91.38 574 GLY A O 1
ATOM 4649 N N . MET A 1 575 ? -12.257 20.274 12.982 1.00 89.81 575 MET A N 1
ATOM 4650 C CA . MET A 1 575 ? -13.531 20.240 13.674 1.00 89.81 575 MET A CA 1
ATOM 4651 C C . MET A 1 575 ? -14.457 19.230 13.009 1.00 89.81 575 MET A C 1
ATOM 4653 O O . MET A 1 575 ? -14.610 19.232 11.787 1.00 89.81 575 MET A O 1
ATOM 4657 N N . HIS A 1 576 ? -15.126 18.425 13.830 1.00 85.88 576 HIS A N 1
ATOM 4658 C CA . HIS A 1 576 ? -16.186 17.520 13.403 1.00 85.88 576 HIS A CA 1
ATOM 4659 C C . HIS A 1 576 ? -17.506 17.914 14.029 1.00 85.88 576 HIS A C 1
ATOM 4661 O O . HIS A 1 576 ? -17.581 18.247 15.212 1.00 85.88 576 HIS A O 1
ATOM 4667 N N . LEU A 1 577 ? -18.557 17.831 13.223 1.00 86.19 577 LEU A N 1
ATOM 4668 C CA . LEU A 1 577 ? -19.927 18.085 13.623 1.00 86.19 577 LEU A CA 1
ATOM 4669 C C . LEU A 1 577 ? -20.816 16.967 13.081 1.00 86.19 577 LEU A C 1
ATOM 4671 O O . LEU A 1 577 ? -20.993 16.835 11.874 1.00 86.19 577 LEU A O 1
ATOM 4675 N N . ASN A 1 578 ? -21.418 16.200 13.979 1.00 82.19 578 ASN A N 1
ATOM 4676 C CA . ASN A 1 578 ? -22.463 15.222 13.701 1.00 82.19 578 ASN A CA 1
ATOM 4677 C C . ASN A 1 578 ? -23.813 15.820 14.123 1.00 82.19 578 ASN A C 1
ATOM 4679 O O . ASN A 1 578 ? -24.323 15.572 15.210 1.00 82.19 578 ASN A O 1
ATOM 4683 N N . GLY A 1 579 ? -24.385 16.680 13.286 1.00 69.81 579 GLY A N 1
ATOM 4684 C CA . GLY A 1 579 ? -25.663 17.330 13.560 1.00 69.81 579 GLY A CA 1
ATOM 4685 C C . GLY A 1 579 ? -26.834 16.346 13.699 1.00 69.81 579 GLY A C 1
ATOM 4686 O O . GLY A 1 579 ? -26.821 15.228 13.183 1.00 69.81 579 GLY A O 1
ATOM 4687 N N . LYS A 1 580 ? -27.910 16.791 14.362 1.00 64.75 580 LYS A N 1
ATOM 4688 C CA . LYS A 1 580 ? -29.188 16.058 14.374 1.00 64.75 580 LYS A CA 1
ATOM 4689 C C . LYS A 1 580 ? -29.731 15.952 12.939 1.00 64.75 580 LYS A C 1
ATOM 4691 O O . LYS A 1 580 ? -29.649 16.926 12.197 1.00 64.75 580 LYS A O 1
ATOM 4696 N N . LYS A 1 581 ? -30.368 14.823 12.595 1.00 60.88 581 LYS A N 1
ATOM 4697 C CA . LYS A 1 581 ? -30.941 14.521 11.260 1.00 60.88 581 LYS A CA 1
ATOM 4698 C C . LYS A 1 581 ? -29.894 14.294 10.157 1.00 60.88 581 LYS A C 1
ATOM 4700 O O . LYS A 1 581 ? -29.991 14.876 9.084 1.00 60.88 581 LYS A O 1
ATOM 4705 N N . ASN A 1 582 ? -28.919 13.429 10.430 1.00 72.25 582 ASN A N 1
ATOM 4706 C CA . ASN A 1 582 ? -27.985 12.894 9.435 1.00 72.25 582 ASN A CA 1
ATOM 4707 C C . ASN A 1 582 ? -27.135 13.934 8.675 1.00 72.25 582 ASN A C 1
ATOM 4709 O O . ASN A 1 582 ? -26.803 13.738 7.506 1.00 72.25 582 ASN A O 1
ATOM 4713 N N . ILE A 1 583 ? -26.773 15.037 9.333 1.00 82.94 583 ILE A N 1
ATOM 4714 C CA . ILE A 1 583 ? -25.818 16.014 8.799 1.00 82.94 583 ILE A CA 1
ATOM 4715 C C . ILE A 1 583 ? -24.466 15.737 9.444 1.00 82.94 583 ILE A C 1
ATOM 4717 O O . ILE A 1 583 ? -24.340 15.855 10.660 1.00 82.94 583 ILE A O 1
ATOM 4721 N N . LYS A 1 584 ? -23.450 15.399 8.653 1.00 86.50 584 LYS A N 1
ATOM 4722 C CA . LYS A 1 584 ? -22.068 15.270 9.129 1.00 86.50 584 LYS A CA 1
ATOM 4723 C C . LYS A 1 584 ? -21.191 16.264 8.390 1.00 86.50 584 LYS A C 1
ATOM 4725 O O . LYS A 1 584 ? -21.138 16.227 7.166 1.00 86.50 584 LYS A O 1
ATOM 4730 N N . ALA A 1 585 ? -20.498 17.129 9.113 1.00 87.81 585 ALA A N 1
ATOM 4731 C CA . ALA A 1 585 ? -19.541 18.064 8.545 1.00 87.81 585 ALA A CA 1
ATOM 4732 C C . ALA A 1 585 ? -18.170 17.884 9.197 1.00 87.81 585 ALA A C 1
ATOM 4734 O O . ALA A 1 585 ? -18.074 17.682 10.409 1.00 87.81 585 ALA A O 1
ATOM 4735 N N . SER A 1 586 ? -17.115 17.981 8.396 1.00 87.50 586 SER A N 1
ATOM 4736 C CA . SER A 1 586 ? -15.736 18.031 8.870 1.00 87.50 586 SER A CA 1
ATOM 4737 C C . SER A 1 586 ? -14.992 19.166 8.188 1.00 87.50 586 SER A C 1
ATOM 4739 O O . SER A 1 586 ? -15.158 19.391 6.992 1.00 87.50 586 SER A O 1
ATOM 4741 N N . LEU A 1 587 ? -14.189 19.893 8.955 1.00 90.50 587 LEU A N 1
ATOM 4742 C CA . LEU A 1 587 ? -13.268 20.910 8.461 1.00 90.50 587 LEU A CA 1
ATOM 4743 C C . LEU A 1 587 ? -11.888 20.604 9.029 1.00 90.50 587 LEU A C 1
ATOM 4745 O O . LEU A 1 587 ? -11.761 20.415 10.234 1.00 90.50 587 LEU A O 1
ATOM 4749 N N . ASN A 1 588 ? -10.871 20.593 8.182 1.00 90.81 588 ASN A N 1
ATOM 4750 C CA . ASN A 1 588 ? -9.486 20.393 8.568 1.00 90.81 588 ASN A CA 1
ATOM 4751 C C . ASN A 1 588 ? -8.607 21.454 7.905 1.00 90.81 588 ASN A C 1
ATOM 4753 O O . ASN A 1 588 ? -8.725 21.703 6.709 1.00 90.81 588 ASN A O 1
ATOM 4757 N N . ALA A 1 589 ? -7.735 22.073 8.686 1.00 93.50 589 ALA A N 1
ATOM 4758 C CA . ALA A 1 589 ? -6.698 22.980 8.233 1.00 93.50 589 ALA A CA 1
ATOM 4759 C C . ALA A 1 589 ? -5.345 22.359 8.565 1.00 93.50 589 ALA A C 1
ATOM 4761 O O . ALA A 1 589 ? -5.115 21.968 9.710 1.00 93.50 589 ALA A O 1
ATOM 4762 N N . TYR A 1 590 ? -4.451 22.293 7.583 1.00 93.19 590 TYR A N 1
ATOM 4763 C CA . TYR A 1 590 ? -3.118 21.725 7.767 1.00 93.19 590 TYR A CA 1
ATOM 4764 C C . TYR A 1 590 ? -2.027 22.691 7.304 1.00 93.19 590 TYR A C 1
ATOM 4766 O O . TYR A 1 590 ? -2.216 23.467 6.363 1.00 93.19 590 TYR A O 1
ATOM 4774 N N . TYR A 1 591 ? -0.873 22.618 7.961 1.00 95.44 591 TYR A N 1
ATOM 4775 C CA . TYR A 1 591 ? 0.365 23.280 7.575 1.00 95.44 591 TYR A CA 1
ATOM 4776 C C . TYR A 1 591 ? 1.523 22.296 7.747 1.00 95.44 591 TYR A C 1
ATOM 4778 O O . TYR A 1 591 ? 1.939 21.982 8.860 1.00 95.44 591 TYR A O 1
ATOM 4786 N N . MET A 1 592 ? 2.048 21.834 6.621 1.00 94.38 592 MET A N 1
ATOM 4787 C CA . MET A 1 592 ? 3.158 20.899 6.525 1.00 94.38 592 MET A CA 1
ATOM 4788 C C . MET A 1 592 ? 4.394 21.663 6.065 1.00 94.38 592 MET A C 1
ATOM 4790 O O . MET A 1 592 ? 4.396 22.283 4.998 1.00 94.38 592 MET A O 1
ATOM 4794 N N . TYR A 1 593 ? 5.449 21.634 6.868 1.00 95.12 593 TYR A N 1
ATOM 4795 C CA . TYR A 1 593 ? 6.730 22.246 6.553 1.00 95.12 593 TYR A CA 1
ATOM 4796 C C . TYR A 1 593 ? 7.796 21.171 6.417 1.00 95.12 593 TYR A C 1
ATOM 4798 O O . TYR A 1 593 ? 8.015 20.392 7.342 1.00 95.12 593 TYR A O 1
ATOM 4806 N N . TYR A 1 594 ? 8.484 21.178 5.282 1.00 93.06 594 TYR A N 1
ATOM 4807 C CA . TYR A 1 594 ? 9.558 20.253 4.974 1.00 93.06 594 TYR A CA 1
ATOM 4808 C C . TYR A 1 594 ? 10.887 21.012 4.954 1.00 93.06 594 TYR A C 1
ATOM 4810 O O . TYR A 1 594 ? 11.180 21.737 3.989 1.00 93.06 594 TYR A O 1
ATOM 4818 N N . PRO A 1 595 ? 11.711 20.887 6.011 1.00 92.44 595 PRO A N 1
ATOM 4819 C CA . PRO A 1 595 ? 13.085 21.373 5.984 1.00 92.44 595 PRO A CA 1
ATOM 4820 C C . PRO A 1 595 ? 13.865 20.807 4.788 1.00 92.44 595 PRO A C 1
ATOM 4822 O O . PRO A 1 595 ? 14.557 21.562 4.097 1.00 92.44 595 PRO A O 1
ATOM 4825 N N . SER A 1 596 ? 13.674 19.510 4.530 1.00 89.94 596 SER A N 1
ATOM 4826 C CA . SER A 1 596 ? 14.247 18.721 3.440 1.00 89.94 596 SER A CA 1
ATOM 4827 C C . SER A 1 596 ? 13.161 17.800 2.878 1.00 89.94 596 SER A C 1
ATOM 4829 O O . SER A 1 596 ? 12.525 17.082 3.646 1.00 89.94 596 SER A O 1
ATOM 4831 N N . LEU A 1 597 ? 12.921 17.838 1.569 1.00 89.00 597 LEU A N 1
ATOM 4832 C CA . LEU A 1 597 ? 11.960 16.978 0.869 1.00 89.00 597 LEU A CA 1
ATOM 4833 C C . LEU A 1 597 ? 12.580 16.525 -0.447 1.00 89.00 597 LEU A C 1
ATOM 4835 O O . LEU A 1 597 ? 13.170 17.345 -1.147 1.00 89.00 597 LEU A O 1
ATOM 4839 N N . ARG A 1 598 ? 12.390 15.268 -0.830 1.00 84.81 598 ARG A N 1
ATOM 4840 C CA . ARG A 1 598 ? 12.683 14.805 -2.183 1.00 84.81 598 ARG A CA 1
ATOM 4841 C C . ARG A 1 598 ? 11.453 15.028 -3.044 1.00 84.81 598 ARG A C 1
ATOM 4843 O O . ARG A 1 598 ? 10.380 14.499 -2.773 1.00 84.81 598 ARG A O 1
ATOM 4850 N N . GLY A 1 599 ? 11.598 15.886 -4.045 1.00 82.00 599 GLY A N 1
ATOM 4851 C CA . GLY A 1 599 ? 10.549 16.171 -5.017 1.00 82.00 599 GLY A CA 1
ATOM 4852 C C . GLY A 1 599 ? 10.875 15.559 -6.368 1.00 82.00 599 GLY A C 1
ATOM 4853 O O . GLY A 1 599 ? 12.044 15.397 -6.704 1.00 82.00 599 GLY A O 1
ATOM 4854 N N . LEU A 1 600 ? 9.844 15.259 -7.153 1.00 81.88 600 LEU A N 1
ATOM 4855 C CA . LEU A 1 600 ? 9.993 14.759 -8.519 1.00 81.88 600 LEU A CA 1
ATOM 4856 C C . LEU A 1 600 ? 10.803 15.744 -9.378 1.00 81.88 600 LEU A C 1
ATOM 4858 O O . LEU A 1 600 ? 10.466 16.929 -9.440 1.00 81.88 600 LEU A O 1
ATOM 4862 N N . SER A 1 601 ? 11.835 15.249 -10.065 1.00 81.19 601 SER A N 1
ATOM 4863 C CA . SER A 1 601 ? 12.621 16.027 -11.034 1.00 81.19 601 SER A CA 1
ATOM 4864 C C . SER A 1 601 ? 11.850 16.276 -12.336 1.00 81.19 601 SER A C 1
ATOM 4866 O O . SER A 1 601 ? 12.108 17.252 -13.037 1.00 81.19 601 SER A O 1
ATOM 4868 N N . GLY A 1 602 ? 10.881 15.403 -12.639 1.00 79.00 602 GLY A N 1
ATOM 4869 C CA . GLY A 1 602 ? 10.181 15.340 -13.923 1.00 79.00 602 GLY A CA 1
ATOM 4870 C C . GLY A 1 602 ? 10.824 14.373 -14.922 1.00 79.00 602 GLY A C 1
ATOM 4871 O O . GLY A 1 602 ? 10.255 14.142 -15.986 1.00 79.00 602 GLY A O 1
ATOM 4872 N N . GLU A 1 603 ? 11.969 13.790 -14.574 1.00 77.69 603 GLU A N 1
ATOM 4873 C CA . GLU A 1 603 ? 12.642 12.747 -15.346 1.00 77.69 603 GLU A CA 1
ATOM 4874 C C . GLU A 1 603 ? 12.210 11.357 -14.858 1.00 77.69 603 GLU A C 1
ATOM 4876 O O . GLU A 1 603 ? 11.832 11.176 -13.697 1.00 77.69 603 GLU A O 1
ATOM 4881 N N . LEU A 1 604 ? 12.268 10.374 -15.756 1.00 74.00 604 LEU A N 1
ATOM 4882 C CA . LEU A 1 604 ? 12.065 8.960 -15.447 1.00 74.00 604 LEU A CA 1
ATOM 4883 C C . LEU A 1 604 ? 13.393 8.219 -15.625 1.00 74.00 604 LEU A C 1
ATOM 4885 O O . LEU A 1 604 ? 14.192 8.578 -16.493 1.00 74.00 604 LEU A O 1
ATOM 4889 N N . SER A 1 605 ? 13.611 7.176 -14.832 1.00 70.81 605 SER A N 1
ATOM 4890 C CA . SER A 1 605 ? 14.696 6.222 -15.031 1.00 70.81 605 SER A CA 1
ATOM 4891 C C . SER A 1 605 ? 14.495 5.431 -16.329 1.00 70.81 605 SER A C 1
ATOM 4893 O O . SER A 1 605 ? 13.438 5.471 -16.966 1.00 70.81 605 SER A O 1
ATOM 4895 N N . ASP A 1 606 ? 15.501 4.651 -16.718 1.00 63.44 606 ASP A N 1
ATOM 4896 C CA . ASP A 1 606 ? 15.440 3.772 -17.891 1.00 63.44 606 ASP A CA 1
ATOM 4897 C C . ASP A 1 606 ? 14.416 2.627 -17.750 1.00 63.44 606 ASP A C 1
ATOM 4899 O O . ASP A 1 606 ? 14.142 1.912 -18.719 1.00 63.44 606 ASP A O 1
ATOM 4903 N N . VAL A 1 607 ? 13.857 2.468 -16.548 1.00 65.69 607 VAL A N 1
ATOM 4904 C CA . VAL A 1 607 ? 12.844 1.475 -16.182 1.00 65.69 607 VAL A CA 1
ATOM 4905 C C . VAL A 1 607 ? 11.491 2.120 -15.850 1.00 65.69 607 VAL A C 1
ATOM 4907 O O . VAL A 1 607 ? 10.567 1.424 -15.453 1.00 65.69 607 VAL A O 1
ATOM 4910 N N . GLY A 1 608 ? 11.354 3.439 -16.047 1.00 66.56 608 GLY A N 1
ATOM 4911 C CA . GLY A 1 608 ? 10.098 4.173 -15.861 1.00 66.56 608 GLY A CA 1
ATOM 4912 C C . GLY A 1 608 ? 9.843 4.690 -14.441 1.00 66.56 608 GLY A C 1
ATOM 4913 O O . GLY A 1 608 ? 8.796 5.289 -14.201 1.00 66.56 608 GLY A O 1
ATOM 4914 N N . GLU A 1 609 ? 10.781 4.520 -13.505 1.00 72.00 609 GLU A N 1
ATOM 4915 C CA . GLU A 1 609 ? 10.644 5.049 -12.142 1.00 72.00 609 GLU A CA 1
ATOM 4916 C C . GLU A 1 609 ? 10.896 6.565 -12.108 1.00 72.00 609 GLU A C 1
ATOM 4918 O O . GLU A 1 609 ? 11.865 7.037 -12.705 1.00 72.00 609 GLU A O 1
ATOM 4923 N N . PRO A 1 610 ? 10.077 7.363 -11.404 1.00 75.56 610 PRO A N 1
ATOM 4924 C CA . PRO A 1 610 ? 10.327 8.792 -11.281 1.00 75.56 610 PRO A CA 1
ATOM 4925 C C . PRO A 1 610 ? 11.626 9.099 -10.531 1.00 75.56 610 PRO A C 1
ATOM 4927 O O . PRO A 1 610 ? 11.882 8.542 -9.466 1.00 75.56 610 PRO A O 1
ATOM 4930 N N . LEU A 1 611 ? 12.418 10.034 -11.057 1.00 77.06 611 LEU A N 1
ATOM 4931 C CA . LEU A 1 611 ? 13.640 10.505 -10.408 1.00 77.06 611 LEU A CA 1
ATOM 4932 C C . LEU A 1 611 ? 13.358 11.699 -9.490 1.00 77.06 611 LEU A C 1
ATOM 4934 O O . LEU A 1 611 ? 12.438 12.493 -9.718 1.00 77.06 611 LEU A O 1
ATOM 4938 N N . PHE A 1 612 ? 14.177 11.839 -8.448 1.00 81.06 612 PHE A N 1
ATOM 4939 C CA . PHE A 1 612 ? 13.982 12.825 -7.390 1.00 81.06 612 PHE A CA 1
ATOM 4940 C C . PHE A 1 612 ? 15.153 13.800 -7.267 1.00 81.06 612 PHE A C 1
ATOM 4942 O O . PHE A 1 612 ? 16.313 13.459 -7.481 1.00 81.06 612 PHE A O 1
ATOM 4949 N N . ILE A 1 613 ? 14.833 15.026 -6.856 1.00 82.44 613 ILE A N 1
ATOM 4950 C CA . ILE A 1 613 ? 15.785 16.075 -6.487 1.00 82.44 613 ILE A CA 1
ATOM 4951 C C . ILE A 1 613 ? 15.531 16.553 -5.060 1.00 82.44 613 ILE A C 1
ATOM 4953 O O . ILE A 1 613 ? 14.397 16.575 -4.574 1.00 82.44 613 ILE A O 1
ATOM 4957 N N . ASN A 1 614 ? 16.593 17.001 -4.392 1.00 84.00 614 ASN A N 1
ATOM 4958 C CA . ASN A 1 614 ? 16.491 1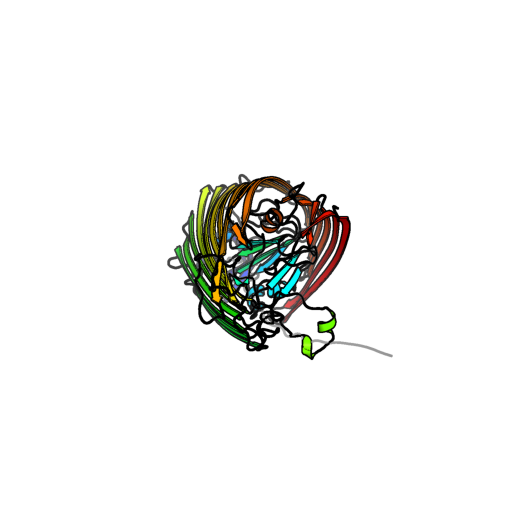7.559 -3.049 1.00 84.00 614 ASN A CA 1
ATOM 4959 C C . ASN A 1 614 ? 15.923 18.987 -3.091 1.00 84.00 614 ASN A C 1
ATOM 4961 O O . ASN A 1 614 ? 16.544 19.928 -3.596 1.00 84.00 614 ASN A O 1
ATOM 4965 N N . LEU A 1 615 ? 14.752 19.159 -2.486 1.00 86.38 615 LEU A N 1
ATOM 4966 C CA . LEU A 1 615 ? 14.083 20.434 -2.270 1.00 86.38 615 LEU A CA 1
ATOM 4967 C C . LEU A 1 615 ? 14.264 20.890 -0.822 1.00 86.38 615 LEU A C 1
ATOM 4969 O O . LEU A 1 615 ? 14.288 20.092 0.117 1.00 86.38 615 LEU A O 1
ATOM 4973 N N . ARG A 1 616 ? 14.352 22.207 -0.621 1.00 87.69 616 ARG A N 1
ATOM 4974 C CA . ARG A 1 616 ? 14.492 22.807 0.712 1.00 87.69 616 ARG A CA 1
ATOM 4975 C C . ARG A 1 616 ? 13.379 23.786 1.019 1.00 87.69 616 ARG A C 1
ATOM 4977 O O . ARG A 1 616 ? 12.936 24.546 0.153 1.00 87.69 616 ARG A O 1
ATOM 4984 N N . LYS A 1 617 ? 13.018 23.832 2.306 1.00 90.31 617 LYS A N 1
ATOM 4985 C CA . LYS A 1 617 ? 12.047 24.790 2.857 1.00 90.31 617 LYS A CA 1
ATOM 4986 C C . LYS A 1 617 ? 10.738 24.761 2.064 1.00 90.31 617 LYS A C 1
ATOM 4988 O O . LYS A 1 617 ? 10.213 25.811 1.687 1.00 90.31 617 LYS A O 1
ATOM 4993 N N . VAL A 1 618 ? 10.256 23.557 1.761 1.00 92.44 618 VAL A N 1
ATOM 4994 C CA . VAL A 1 618 ? 8.964 23.375 1.101 1.00 92.44 618 VAL A CA 1
ATOM 4995 C C . VAL A 1 618 ? 7.882 23.570 2.154 1.00 92.44 618 VAL A C 1
ATOM 4997 O O . VAL A 1 618 ? 8.006 23.089 3.279 1.00 92.44 618 VAL A O 1
ATOM 5000 N N . SER A 1 619 ? 6.820 24.288 1.816 1.00 93.62 619 SER A N 1
ATOM 5001 C CA . SER A 1 619 ? 5.627 24.355 2.654 1.00 93.62 619 SER A CA 1
ATOM 5002 C C . SER A 1 619 ? 4.394 23.985 1.851 1.00 93.62 619 SER A C 1
ATOM 5004 O O . SER A 1 619 ? 4.235 24.392 0.701 1.00 93.62 619 SER A O 1
ATOM 5006 N N . ASN A 1 620 ? 3.520 23.195 2.462 1.00 92.38 620 ASN A N 1
ATOM 5007 C CA . ASN A 1 620 ? 2.235 22.811 1.910 1.00 92.38 620 ASN A CA 1
ATOM 5008 C C . ASN A 1 620 ? 1.160 23.086 2.956 1.00 92.38 620 ASN A C 1
ATOM 5010 O O . ASN A 1 620 ? 1.221 22.553 4.060 1.00 92.38 620 ASN A O 1
ATOM 5014 N N . TRP A 1 621 ? 0.184 23.921 2.630 1.00 94.25 621 TRP A N 1
ATOM 5015 C CA . TRP A 1 621 ? -0.920 24.217 3.534 1.00 94.25 621 TRP A CA 1
ATOM 5016 C C . TRP A 1 621 ? -2.241 24.182 2.795 1.00 94.25 621 TRP A C 1
ATOM 5018 O O . TRP A 1 621 ? -2.304 24.437 1.590 1.00 94.25 621 TRP A O 1
ATOM 5028 N N . GLY A 1 622 ? -3.304 23.860 3.518 1.00 93.12 622 GLY A N 1
ATOM 5029 C CA . GLY A 1 622 ? -4.600 23.695 2.893 1.00 93.12 622 GLY A CA 1
ATOM 5030 C C . GLY A 1 622 ? -5.762 23.636 3.863 1.00 93.12 622 GLY A C 1
ATOM 5031 O O . GLY A 1 622 ? -5.596 23.618 5.083 1.00 93.12 622 GLY A O 1
ATOM 5032 N N . LEU A 1 623 ? -6.951 23.639 3.269 1.00 92.94 623 LEU A N 1
ATOM 5033 C CA . LEU A 1 623 ? -8.242 23.506 3.927 1.00 92.94 623 LEU A CA 1
ATOM 5034 C C . LEU A 1 623 ? -9.015 22.375 3.248 1.00 92.94 623 LEU A C 1
ATOM 5036 O O . LEU A 1 623 ? -9.249 22.416 2.042 1.00 92.94 623 LEU A O 1
ATOM 5040 N N . GLU A 1 624 ? -9.438 21.388 4.027 1.00 89.12 624 GLU A N 1
ATOM 5041 C CA . GLU A 1 624 ? -10.256 20.258 3.594 1.00 89.12 624 GLU A CA 1
ATOM 5042 C C . GLU A 1 624 ? -11.609 20.350 4.305 1.00 89.12 624 GLU A C 1
ATOM 5044 O O . GLU A 1 624 ? -11.687 20.299 5.531 1.00 89.12 624 GLU A O 1
ATOM 5049 N N . TRP A 1 625 ? -12.693 20.490 3.548 1.00 89.31 625 TRP A N 1
ATOM 5050 C CA . TRP A 1 625 ? -14.055 20.536 4.071 1.00 89.31 625 TRP A CA 1
ATOM 5051 C C . TRP A 1 625 ? -14.890 19.420 3.451 1.00 89.31 625 TRP A C 1
ATOM 5053 O O . TRP A 1 625 ? -14.857 19.205 2.242 1.00 89.31 625 TRP A O 1
ATOM 5063 N N . THR A 1 626 ? -15.648 18.695 4.271 1.00 87.50 626 THR A N 1
ATOM 5064 C CA . THR A 1 626 ? -16.620 17.699 3.810 1.00 87.50 626 THR A CA 1
ATOM 5065 C C . THR A 1 626 ? -17.970 17.935 4.470 1.00 87.50 626 THR A C 1
ATOM 5067 O O . THR A 1 626 ? -18.048 18.221 5.664 1.00 87.50 626 THR A O 1
ATOM 5070 N N . LEU A 1 627 ? -19.038 17.776 3.693 1.00 88.19 627 LEU A N 1
ATOM 5071 C CA . LEU A 1 627 ? -20.424 17.816 4.137 1.00 88.19 627 LEU A CA 1
ATOM 5072 C C . LEU A 1 627 ? -21.157 16.584 3.604 1.00 88.19 627 LEU A C 1
ATOM 5074 O O . LEU A 1 627 ? -21.270 16.401 2.395 1.00 88.19 627 LEU A O 1
ATOM 5078 N N . ASN A 1 628 ? -21.684 15.766 4.508 1.00 86.00 628 ASN A N 1
ATOM 5079 C CA . ASN A 1 628 ? -22.566 14.647 4.207 1.00 86.00 628 ASN A CA 1
ATOM 5080 C C . ASN A 1 628 ? -23.968 14.962 4.732 1.00 86.00 628 ASN A C 1
ATOM 5082 O O . ASN A 1 628 ? -24.126 15.333 5.897 1.00 86.00 628 ASN A O 1
ATOM 5086 N N . LEU A 1 629 ? -24.975 14.797 3.884 1.00 86.25 629 LEU A N 1
ATOM 5087 C CA . LEU A 1 629 ? -26.385 14.982 4.203 1.00 86.25 629 LEU A CA 1
ATOM 5088 C C . LEU A 1 629 ? -27.128 13.710 3.797 1.00 86.25 629 LEU A C 1
ATOM 5090 O O . LEU A 1 629 ? -27.042 13.310 2.640 1.00 86.25 629 LEU A O 1
ATOM 5094 N N . ASP A 1 630 ? -27.858 13.089 4.716 1.00 82.44 630 ASP A N 1
ATOM 5095 C CA . ASP A 1 630 ? -28.744 11.964 4.391 1.00 82.44 630 ASP A CA 1
ATOM 5096 C C . ASP A 1 630 ? -30.207 12.370 4.603 1.00 82.44 630 ASP A C 1
ATOM 5098 O O . ASP A 1 630 ? -30.666 12.603 5.729 1.00 82.44 630 ASP A O 1
ATOM 5102 N N . PHE A 1 631 ? -30.939 12.497 3.501 1.00 79.75 631 PHE A N 1
ATOM 5103 C CA . PHE A 1 631 ? -32.338 12.897 3.485 1.00 79.75 631 PHE A CA 1
ATOM 5104 C C . PHE A 1 631 ? -33.238 11.687 3.256 1.00 79.75 631 PHE A C 1
ATOM 5106 O O . PHE A 1 631 ? -33.142 11.051 2.217 1.00 79.75 631 PHE A O 1
ATOM 5113 N N . GLY A 1 632 ? -34.194 11.427 4.150 1.00 68.31 632 GLY A N 1
ATOM 5114 C CA . GLY A 1 632 ? -35.248 10.434 3.910 1.00 68.31 632 GLY A CA 1
ATOM 5115 C C . GLY A 1 632 ? -35.480 9.467 5.066 1.00 68.31 632 GLY A C 1
ATOM 5116 O O . GLY A 1 632 ? -35.000 9.679 6.179 1.00 68.31 632 GLY A O 1
ATOM 5117 N N . ARG A 1 633 ? -36.283 8.426 4.815 1.00 62.75 633 ARG A N 1
ATOM 5118 C CA . ARG A 1 633 ? -36.562 7.317 5.746 1.00 62.75 633 ARG A CA 1
ATOM 5119 C C . ARG A 1 633 ? -36.632 6.001 4.970 1.00 62.75 633 ARG A C 1
ATOM 5121 O O . ARG A 1 633 ? -37.336 5.940 3.963 1.00 62.75 633 ARG A O 1
ATOM 5128 N N . GLY A 1 634 ? -35.966 4.963 5.480 1.00 63.78 634 GLY A N 1
ATOM 5129 C CA . GLY A 1 634 ? -35.930 3.631 4.862 1.00 63.78 634 GLY A CA 1
ATOM 5130 C C . GLY A 1 634 ? -35.339 3.661 3.449 1.00 63.78 634 GLY A C 1
ATOM 5131 O O . GLY A 1 634 ? -34.420 4.432 3.178 1.00 63.78 634 GLY A O 1
ATOM 5132 N N . ASP A 1 635 ? -35.936 2.896 2.537 1.00 61.91 635 ASP A N 1
ATOM 5133 C CA . ASP A 1 635 ? -35.486 2.714 1.143 1.00 61.91 635 ASP A CA 1
ATOM 5134 C C . ASP A 1 635 ? -35.593 3.975 0.263 1.00 61.91 635 ASP A C 1
ATOM 5136 O O . ASP A 1 635 ? -35.242 3.964 -0.914 1.00 61.91 635 ASP A O 1
ATOM 5140 N N . ARG A 1 636 ? -36.104 5.084 0.808 1.00 72.12 636 ARG A N 1
ATOM 5141 C CA . ARG A 1 636 ? -36.188 6.388 0.132 1.00 72.12 636 ARG A CA 1
ATOM 5142 C C . ARG A 1 636 ? -35.238 7.381 0.785 1.00 72.12 636 ARG A C 1
ATOM 5144 O O . ARG A 1 636 ? -35.673 8.438 1.247 1.00 72.12 636 ARG A O 1
ATOM 5151 N N . SER A 1 637 ? -33.967 7.003 0.875 1.00 74.00 637 SER A N 1
ATOM 5152 C CA . SER A 1 637 ? -32.886 7.867 1.345 1.00 74.00 637 SER A CA 1
ATOM 5153 C C . SER A 1 637 ? -32.097 8.446 0.168 1.00 74.00 637 SER A C 1
ATOM 5155 O O . SER A 1 637 ? -31.855 7.783 -0.837 1.00 74.00 637 SER A O 1
ATOM 5157 N N . PHE A 1 638 ? -31.716 9.713 0.287 1.00 80.56 638 PHE A N 1
ATOM 5158 C CA . PHE A 1 638 ? -30.833 10.419 -0.629 1.00 80.56 638 PHE A CA 1
ATOM 5159 C C . PHE A 1 638 ? -29.609 10.869 0.155 1.00 80.56 638 PHE A C 1
ATOM 5161 O O . PHE A 1 638 ? -29.698 11.752 1.011 1.00 80.56 638 PHE A O 1
ATOM 5168 N N . LYS A 1 639 ? -28.460 10.280 -0.172 1.00 80.31 639 LYS A N 1
ATOM 5169 C CA . LYS A 1 639 ? -27.170 10.629 0.419 1.00 80.31 639 LYS A CA 1
ATOM 5170 C C . LYS A 1 639 ? -26.465 11.634 -0.488 1.00 80.31 639 LYS A C 1
ATOM 5172 O O . LYS A 1 639 ? -26.129 11.329 -1.628 1.00 80.31 639 LYS A O 1
ATOM 5177 N N . PHE A 1 640 ? -26.242 12.840 0.016 1.00 84.88 640 PHE A N 1
ATOM 5178 C CA . PHE A 1 640 ? -25.454 13.876 -0.639 1.00 84.88 640 PHE A CA 1
ATOM 5179 C C . PHE A 1 640 ? -24.115 14.023 0.077 1.00 84.88 640 PHE A C 1
ATOM 5181 O O . PHE A 1 640 ? -24.079 14.252 1.285 1.00 84.88 640 PHE A O 1
ATOM 5188 N N . LYS A 1 641 ? -23.016 13.925 -0.673 1.00 84.06 641 LYS A N 1
ATOM 5189 C CA . LYS A 1 641 ? -21.658 14.167 -0.183 1.00 84.06 641 LYS A CA 1
ATOM 5190 C C . LYS A 1 641 ? -21.017 15.265 -1.019 1.00 84.06 641 LYS A C 1
ATOM 5192 O O . LYS A 1 641 ? -20.938 15.151 -2.237 1.00 84.06 641 LYS A O 1
ATOM 5197 N N . CYS A 1 642 ? -20.554 16.313 -0.352 1.00 87.62 642 CYS A N 1
ATOM 5198 C CA . CYS A 1 642 ? -19.788 17.398 -0.946 1.00 87.62 642 CYS A CA 1
ATOM 5199 C C . CYS A 1 642 ? -18.430 17.490 -0.259 1.00 87.62 642 CYS A C 1
ATOM 5201 O O . CYS A 1 642 ? -18.338 17.392 0.966 1.00 87.62 642 CYS A O 1
ATOM 5203 N N . THR A 1 643 ? -17.389 17.702 -1.054 1.00 86.44 643 THR A N 1
ATOM 5204 C CA . THR A 1 643 ? -16.022 17.873 -0.583 1.00 86.44 643 THR A CA 1
ATOM 5205 C C . THR A 1 643 ? -15.410 19.080 -1.278 1.00 86.44 643 THR A C 1
ATOM 5207 O O . THR A 1 643 ? -15.476 19.198 -2.498 1.00 86.44 643 THR A O 1
ATOM 5210 N N . PHE A 1 644 ? -14.797 19.962 -0.496 1.00 88.19 644 PHE A N 1
ATOM 5211 C CA . PHE A 1 644 ? -14.017 21.095 -0.971 1.00 88.19 644 PHE A CA 1
ATOM 5212 C C . PHE A 1 644 ? -12.595 20.970 -0.440 1.00 88.19 644 PHE A C 1
ATOM 5214 O O . PHE A 1 644 ? -12.393 20.711 0.747 1.00 88.19 644 PHE A O 1
ATOM 5221 N N . ILE A 1 645 ? -11.615 21.156 -1.317 1.00 88.88 645 ILE A N 1
ATOM 5222 C CA . ILE A 1 645 ? -10.199 21.112 -0.962 1.00 88.88 645 ILE A CA 1
ATOM 5223 C C . ILE A 1 645 ? -9.542 22.347 -1.558 1.00 88.88 645 ILE A C 1
ATOM 5225 O O . ILE A 1 645 ? -9.665 22.611 -2.754 1.00 88.88 645 ILE A O 1
ATOM 5229 N N . PHE A 1 646 ? -8.823 23.078 -0.722 1.00 91.31 646 PHE A N 1
ATOM 5230 C CA . PHE A 1 646 ? -7.886 24.103 -1.143 1.00 91.31 646 PHE A CA 1
ATOM 5231 C C . PHE A 1 646 ? -6.494 23.691 -0.683 1.00 91.31 646 PHE A C 1
ATOM 5233 O O . PHE A 1 646 ? -6.307 23.375 0.490 1.00 91.31 646 PHE A O 1
ATOM 5240 N N . GLN A 1 647 ? -5.526 23.728 -1.590 1.00 91.50 647 GLN A N 1
ATOM 5241 C CA . GLN A 1 647 ? -4.134 23.412 -1.303 1.00 91.50 647 GLN A CA 1
ATOM 5242 C C . GLN A 1 647 ? -3.230 24.462 -1.946 1.00 91.50 647 GLN A C 1
ATOM 5244 O O . GLN A 1 647 ? -3.439 24.856 -3.092 1.00 91.50 647 GLN A O 1
ATOM 5249 N N . ASN A 1 648 ? -2.197 24.872 -1.217 1.00 93.19 648 ASN A N 1
ATOM 5250 C CA . ASN A 1 648 ? -1.137 25.730 -1.715 1.00 93.19 648 ASN A CA 1
ATOM 5251 C C . ASN A 1 648 ? 0.226 25.160 -1.316 1.00 93.19 648 ASN A C 1
ATOM 5253 O O . ASN A 1 648 ? 0.519 24.990 -0.131 1.00 93.19 648 ASN A O 1
ATOM 5257 N N . THR A 1 649 ? 1.068 24.905 -2.313 1.00 91.31 649 THR A N 1
ATOM 5258 C CA . THR A 1 649 ? 2.420 24.380 -2.129 1.00 91.31 649 THR A CA 1
ATOM 5259 C C . THR A 1 649 ? 3.438 25.400 -2.624 1.00 91.31 649 THR A C 1
ATOM 5261 O O . THR A 1 649 ? 3.342 25.899 -3.743 1.00 91.31 649 THR A O 1
ATOM 5264 N N . LYS A 1 650 ? 4.428 25.710 -1.786 1.00 92.38 650 LYS A N 1
ATOM 5265 C CA . LYS A 1 650 ? 5.514 26.641 -2.090 1.00 92.38 650 LYS A CA 1
ATOM 5266 C C . LYS A 1 650 ? 6.857 25.941 -1.924 1.00 92.38 650 LYS A C 1
ATOM 5268 O O . LYS A 1 650 ? 7.160 25.430 -0.850 1.00 92.38 650 LYS A O 1
ATOM 5273 N N . VAL A 1 651 ? 7.680 25.976 -2.968 1.00 89.81 651 VAL A N 1
ATOM 5274 C CA . VAL A 1 651 ? 9.058 25.467 -2.945 1.00 89.81 651 VAL A CA 1
ATOM 5275 C C . VAL A 1 651 ? 10.002 26.625 -2.615 1.00 89.81 651 VAL A C 1
ATOM 5277 O O . VAL A 1 651 ? 9.982 27.654 -3.289 1.00 89.81 651 VAL A O 1
ATOM 5280 N N . GLY A 1 652 ? 10.782 26.494 -1.538 1.00 79.56 652 GLY A N 1
ATOM 5281 C CA . GLY A 1 652 ? 11.673 27.553 -1.053 1.00 79.56 652 GLY A CA 1
ATOM 5282 C C . GLY A 1 652 ? 13.008 27.649 -1.799 1.00 79.56 652 GLY A C 1
ATOM 5283 O O . GLY A 1 652 ? 13.603 28.725 -1.831 1.00 79.56 652 GLY A O 1
ATOM 5284 N N . GLY A 1 653 ? 13.471 26.548 -2.392 1.00 75.00 653 GLY A N 1
ATOM 5285 C CA . GLY A 1 653 ? 14.676 26.471 -3.217 1.00 75.00 653 GLY A CA 1
ATOM 5286 C C . GLY A 1 653 ? 15.036 25.026 -3.572 1.00 75.00 653 GLY A C 1
ATOM 5287 O O . GLY A 1 653 ? 14.535 24.088 -2.949 1.00 75.00 653 GLY A O 1
ATOM 5288 N N . ILE A 1 654 ? 15.911 24.868 -4.563 1.00 68.25 654 ILE A N 1
ATOM 5289 C CA . ILE A 1 654 ? 16.482 23.589 -5.012 1.00 68.25 654 ILE A CA 1
ATOM 5290 C C . ILE A 1 654 ? 17.955 23.581 -4.572 1.00 68.25 654 ILE A C 1
ATOM 5292 O O . ILE A 1 654 ? 18.588 24.642 -4.562 1.00 68.25 654 ILE A O 1
ATOM 5296 N N . PHE A 1 655 ? 18.495 22.440 -4.136 1.00 55.25 655 PHE A N 1
ATOM 5297 C CA . PHE A 1 655 ? 19.949 22.321 -3.977 1.00 55.25 655 PHE A CA 1
ATOM 5298 C C . PHE A 1 655 ? 20.642 22.423 -5.348 1.00 55.25 655 PHE A C 1
ATOM 5300 O O . PHE A 1 655 ? 20.124 21.844 -6.299 1.00 55.25 655 PHE A O 1
ATOM 5307 N N . PRO A 1 656 ? 21.764 23.154 -5.473 1.00 47.47 656 PRO A N 1
ATOM 5308 C CA . PRO A 1 656 ? 22.598 23.068 -6.667 1.00 47.47 656 PRO A CA 1
ATOM 5309 C C . PRO A 1 656 ? 23.211 21.678 -6.836 1.00 47.47 656 PRO A C 1
ATOM 5311 O O . PRO A 1 656 ? 23.434 21.010 -5.795 1.00 47.47 656 PRO A O 1
#

Secondary structure (DSSP, 8-state):
-------PPP---------EEEEEEEEEETTS-B--S-EEEEGGGTEEEE--TTSEEEEEEEESEEEEEEEEETTEEEEEEEEE-SS-EEEEEEE-----THHHHHHHHS-SS---TTEEEEETHHHHHH--SS-HHHHHTTSTTEEEEETTSSSSSSEEEEETTB-GGGEEEEETTEE-S-TTT----GGGSTTGGGG-SEEEEEES---S-SSS--SSEEEEEE------S-EEEEEEEEETTTEEEEEEEEE---BTTTEEEEEEEEEEEE--SSTT--EEEEEEEEEEEEE-SSEEEEEEEEEEEEEEE-------GGGGG-TTTTT---TTTT-TTS--TT-EEEEEEEEEEEEEEEEEETTEEEEEEEEEEEEEEEEEEEEEEEESGGGTEEBTTB-EEEEEEEEEEEEEEEEEEEEEEEEEETTEEEEEEEEEEEEEEEEEEEEEEESSSS-EES-S-SEEEEEEEEEEEEEEEEEE--SSSEEEEEEEEEEEEEEEEEEEEGGGEEEEEEEEEEEEEEEEEEEEEEETTEEEEEEEEEEEEPPPHHHHHHS--SS--EEEEEEEEEEEEEETTTEEEEEEEEEEEEEEEEEEEEEE-TTSPEEEEEEEEEEEEEEEEEEEEEEEETTEEEEEEEEEEEEEEE--EE--

pLDDT: mean 85.28, std 14.59, range [28.84, 98.62]

Sequence (656 aa):
MRLYWFIAFSCLYFAESTSQGKLILQIDDMDNAPFQNIEVEIVQLQLKVFTDLKGQCIFPIIPKGVYAVAIDYLYGIEYRTLYMPMSDTSIHVQLERRVAFDEILIRSYQMGITAFPNASDLGGEILQELHKSKDIPYVLAGSPGVLVSSDAGNGVGYTGIRFRGLDPSHIQLTINGIPFTDAESSLSYFVDIPDILSNSERISLIRGNVPNRPGTPSFGGAMDIQTNHLRFTPGARAELQYGSFNTFKFSAGAHSGLLENKYYFEVGLSQMKSDGYIERSASKLNSFYFAAGIVNKKNSFRLNYIHGSEKTGQAWFGLPVQYEFVDSLRRFNAAGMERQTGPYDNEIDDYKQDHLQFFYQQQCADFLTWSNTLNYTHGNGFYENYKAEVDLLPYEINAYGIQKADIIRQKWLSNHYLFLRSELLINPSKSFEFRPEISLSSYDGNHFGRVKDVILDSFEKIKNFYYQNEGTKLDGSLGFKLLWKPGSNWDVNVDILYRQVKHEIIGIKEFNLPLQYELHFKSFTPKLFVSKYFSENGSLFSSIGYMQREPFREDIVVGDLNNTSEELIDFELGMHLNGKKNIKASLNAYYMYYPSLRGLSGELSDVGEPLFINLRKVSNWGLEWTLNLDFGRGDRSFKFKCTFIFQNTKVGGIFP

Radius of gyration: 29.29 Å; Cα contacts (8 Å, |Δi|>4): 1730; chains: 1; bounding box: 99×65×74 Å

Solvent-accessible surface area (backbone atoms only — not comparable to full-atom values): 33734 Å² total; per-residue (Å²): 136,91,81,91,80,90,87,85,85,87,78,90,76,89,72,81,82,74,60,54,10,33,40,37,40,37,33,22,29,87,85,68,50,51,46,54,70,32,46,35,29,38,60,90,74,73,46,75,42,53,18,36,90,76,5,39,28,72,46,78,72,38,64,56,45,79,42,45,35,38,37,42,43,89,91,47,72,49,79,43,81,44,77,42,52,80,44,72,42,78,46,81,45,74,44,89,77,64,55,50,64,50,72,48,67,63,34,74,82,37,57,77,95,51,66,58,86,66,41,47,79,44,42,58,68,60,46,63,77,50,71,54,95,48,40,71,44,65,62,45,46,86,43,85,58,40,47,59,48,33,47,13,65,66,34,51,55,58,47,42,47,25,31,78,82,34,58,41,54,28,35,30,38,23,53,72,76,43,64,58,33,37,92,46,71,30,38,58,66,56,37,44,48,34,73,51,64,84,60,42,53,36,39,38,38,36,55,37,76,59,71,65,60,72,68,76,67,24,65,24,11,37,39,41,40,33,53,69,69,79,56,56,61,62,49,72,50,76,49,80,48,77,52,78,48,70,26,36,34,41,38,40,34,40,33,58,9,40,44,94,74,31,37,38,44,37,42,35,40,36,42,38,37,29,46,32,58,24,50,70,13,29,32,44,33,34,24,40,38,38,35,41,37,42,42,44,76,48,33,33,39,38,42,37,42,41,38,12,32,30,35,34,25,49,42,69,72,87,73,67,76,70,34,75,81,32,82,91,43,61,37,64,51,74,60,22,55,62,41,89,94,47,67,44,87,68,28,28,38,40,40,32,28,40,36,43,37,39,38,41,38,35,54,80,46,100,39,31,34,42,39,38,39,40,37,42,36,41,38,46,32,34,36,33,43,60,44,55,68,36,65,29,65,55,54,31,37,47,36,91,85,55,58,57,40,34,32,33,38,33,47,33,44,42,33,41,37,40,39,41,37,42,36,38,45,37,39,91,46,100,42,37,39,38,34,50,33,41,34,40,35,42,37,42,39,42,38,37,28,33,73,77,47,60,74,62,98,64,70,43,74,77,47,82,50,34,22,43,28,39,40,38,36,42,39,40,37,46,30,40,39,37,43,38,32,72,68,95,40,32,43,40,34,41,37,35,22,41,38,42,36,41,39,39,35,40,45,26,42,71,74,71,40,77,41,82,45,78,46,80,45,75,39,70,22,45,33,44,40,42,37,39,46,84,48,103,42,29,37,41,37,40,35,45,35,41,42,54,36,76,65,39,50,64,49,65,78,74,43,78,80,81,82,59,59,30,35,40,41,36,38,40,42,34,39,43,36,50,47,87,80,52,31,38,38,39,40,39,37,40,44,37,37,19,69,25,37,75,38,78,65,83,48,61,47,100,84,58,48,77,35,71,39,61,32,31,52,31,37,40,36,36,41,42,36,38,42,35,40,49,48,71,65,78,98,57,59,47,78,46,78,49,74,48,75,47,78,50,76,47,80,64,47,68,68,131

Nearest PDB structures (foldseek):
  6z9n-assembly1_A  TM=7.732E-01  e=8.380E-15  Pseudomonas aeruginosa PAO1
  8aa4-assembly1_B  TM=6.719E-01  e=8.786E-13  Bacteroides thetaiotaomicron VPI-5482
  3aeh-assembly2_B  TM=3.305E-01  e=3.479E-03  Escherichia coli
  7ye6-assembly1_P  TM=4.123E-01  e=4.826E-02  Escherichia coli O157:H7
  8bnz-assembly1_P  TM=3.861E-01  e=9.796E-02  Escherichia coli O157:H7

Foldseek 3Di:
DDDDDDDDDDDDDDDDPQQWAKEKEAEAAPVQQAQFQWWKAQVVVRDIFGAHNNNMTIDGTDGFDWTWIWTQGQLGTDTDIDGDDSYYDYYYHYDHDFPAPVPPLVCVQAPPPDGPLQKDKDFDVLLVVLPDLAFPLVSCCPPFQKDKDDLLRPRAFFMFIFGLNHGQLQEWEDESQHTQQDQFSSHHGSQQQPPVSVLFGMKMWHAAFRPDGPGFGHGGTYIYTYNRDQAQAKDKDWDWDADPQRWTKTKIKIKHHQVVSWKIKIKIKMWIWGCGQAHLFIKTKIKIKIKIKTTDRFKIKMKIKIKIKMKTADRLDDDDPVLCVPPVSVRYGPAQCQDPVDRDNQQIWIKMKIKIKMKMKGDPDPFKIKIKIKMKMKMKTWGKGKDAFDQCVLFQKFQPPDGTFIFIKIKMKIKMKIKIKMWMWGDVDPFKTKIKMKMKMKMKIKIFMATPGTPDPDMDRNDRTSWIKMKIKIKIKIWMWMWGHDPDFKTKIKIKMKMWMWMFIATADGPRHTGTDIDIDIWIKIKIKMWGHPDPFKIKIKMWIKTKGADHNCCRVPHDPPPGMKIKIKIKIKMWGCDPQRKTKIKMKMKIWIQWDWDFPVDADPVSHTDTFIFGGKIKIKMKMKIWHWDDDDPPIDIDIDIDIDMDIDTPDTDD